Protein AF-0000000084775157 (afdb_homodimer)

Radius of gyration: 28.45 Å; Cα contacts (8 Å, |Δi|>4): 1295; chains: 2; bounding box: 135×86×60 Å

pLDDT: mean 88.97, std 15.11, range [25.25, 98.94]

InterPro domains:
  IPR001247 Exoribonuclease, phosphorolytic domain 1 [PF01138] (49-184)
  IPR015847 Exoribonuclease, phosphorolytic domain 2 [PF03725] (220-286)
  IPR020568 Ribosomal protein uS5 domain 2-type superfamily [SSF54211] (21-244)
  IPR027408 PNPase/RNase PH domain superfamily [G3DSA:3.30.230.70] (19-304)
  IPR033196 Exosome complex component Rrp43 [cd11369] (24-294)
  IPR036345 Exoribonuclease, PH domain 2 superfamily [SSF55666] (216-302)
  IPR050590 Exosome complex component Rrp42 subfamily [PTHR11097] (27-300)

Nearest PDB structures (foldseek):
  9g8n-assembly1_N  TM=9.385E-01  e=1.433E-29  Homo sapiens
  8r1o-assembly1_A  TM=8.890E-01  e=9.015E-26  Thermochaetoides thermophila DSM 1495
  4ba2-assembly1_A  TM=8.650E-01  e=9.015E-26  Saccharolobus solfataricus
  9g8o-assembly1_F  TM=8.887E-01  e=1.312E-21  Homo sapiens
  8xfx-assembly1_A  TM=8.717E-01  e=1.724E-20  Thermoplasma acidophilum DSM 1728

Organism: Brachypodium distachyon (NCBI:txid15368)

Sequence (614 aa):
MAAAETDTTASGGLAGEMEVEAYRRLFPLAFLERHLRESVRPDARRLAEARPTTVALGAVSSAHGSALIRLGDTAMLASIKLEVMSPPTETPDEGSVAVEFHMPPICSPLVRPGRPAEMAPVLSKALEDVLMSSGMINLKELCLISGKASWLAYLDVYCLNADGSLFDAALISAVAAFTHLEIPLVSVGDDGRVFTVGGNEGKTKYELVNREKRKLTLKDIPFALTCALHKDNVLADPTAEEESIIETFVTVALDSSDRLVSIQKPGGGVTSMATIKTCITLAKERRHKLQEILMDSVEAMEVDQTGMAAAETDTTASGGLAGEMEVEAYRRLFPLAFLERHLRESVRPDARRLAEARPTTVALGAVSSAHGSALIRLGDTAMLASIKLEVMSPPTETPDEGSVAVEFHMPPICSPLVRPGRPAEMAPVLSKALEDVLMSSGMINLKELCLISGKASWLAYLDVYCLNADGSLFDAALISAVAAFTHLEIPLVSVGDDGRVFTVGGNEGKTKYELVNREKRKLTLKDIPFALTCALHKDNVLADPTAEEESIIETFVTVALDSSDRLVSIQKPGGGVTSMATIKTCITLAKERRHKLQEILMDSVEAMEVDQTG

Foldseek 3Di:
DDPPVPPVVVVVVVVVVVVLVVCCVVPVQVNQVVQVVVQAGPVGDGQLDWADKAKAWPPDVVALFWIWMDRPPWIKIKGKHKDKDFDDPVFQQFEEEQFFEAEACQQDVVDDPPDGDPCRVVLRVVLCQLVVQQQFFDRNVQGQDGRGIGMYIYMYMYTNHAWFPNSQRRLLRSLLRLQNHWDAKWFADPVRDIGGDDPDDDDPPTDISDDDTDHTRTAQRKGKWKWFDDDPGTGIGHTNSVCVNGPWMKMFIGTPVLDTSDIDTPDGDDDDPVVVVVRSVSGVVVRVVSVVNSVVNVVVVVVVVVD/DPPPPPPVVVVVVVVVVVVLVVCCVVPVQVNQVVQVVVQAGPVGDGQLDWADKAKAWPPDVVALFWIWMDRDPWIKIKGKHKDKDFDDPVFQQFEEEQFFEAEACQQDVPDDPPDGDPCRVVLRVVLCQLVVQQQFFDRSVQGQDGRGIGMYIYMYMYTNHAWFPNSQRRLLRSLLRLQNHWDAKWFADPVRDIGGDDPDDDDPPTDISDDDTDHTRTAQRKGKWKWFDDDPGTGIGHTNSVCVNTPWMKMFIGTPVLDTSDIDTPDGDDDDPVVVVVRSVSGVVVRVVSVVNSVVNVVVVVVVVVD

Secondary structure (DSSP, 8-state):
----TTHHHHHHHHHHHHHHHHHHHH-HHHHHHHHHHTT--TTS--TTPPPPEEEEE---TTSSEEEEEEETTEEEEEEEEEEEEPPPTT-TT--EEEEEEE--GGG-TTS-TTS--THHHHHHHHHHHHHHHSS-B-GGGGEEETTTEEEEEEEEEEEEE--S-HHHHHHHHHHHHHHH-EEPPEEE-TTS-EEE--SS-----SEES-SS-EE--B-S--EEEEEEEETTEEEES--HHHHHH---EEEEEE-TT--EEEEEE-SSS---HHHHHHHHHHHHHHHHHHHHHHHHHHHHHHHHHH-/--GGGSHHHHHHHHHHHHHHHHHHHH-HHHHHHHHHHTT--TTS--TTPPPPEEEEE---TTSSEEEEEEETTEEEEEEEEEEEEPPPTT-TT--EEEEEEE--GGG-TTS-TTS--THHHHHHHHHHHHHHHSS-B-GGGGEEETTTEEEEEEEEEEEEE--S-HHHHHHHHHHHHHHH-EEPPEEE-TTS-EEE--SS-----SEES-SS-EE--B-S--EEEEEEEETTEEEES--HHHHHH--EEEEEEE-TT--EEEEEE-SSS---HHHHHHHHHHHHHHHHHHHHHHHHHHHHHHHHHH-

Solvent-accessible surface area (backbone atoms only — not comparable to full-atom values): 31552 Å² total; per-residue (Å²): 140,84,82,78,69,66,65,63,59,54,56,53,48,49,53,49,47,52,49,47,52,50,43,40,73,75,35,49,62,61,48,51,49,59,30,48,75,70,56,27,41,92,87,69,37,47,45,72,43,62,58,64,71,50,68,39,70,59,67,40,83,91,36,45,9,4,10,36,27,32,46,56,74,13,28,25,40,16,37,27,41,74,41,83,37,67,30,50,87,92,43,32,53,24,28,50,74,48,62,43,41,43,57,52,37,85,18,32,93,85,30,51,80,97,48,82,43,78,59,27,58,39,49,19,50,46,47,41,34,37,56,72,30,44,53,21,63,56,43,53,77,33,35,73,37,76,61,55,32,10,32,35,36,40,34,42,35,36,40,61,25,68,34,31,45,60,62,37,43,46,42,47,12,47,52,42,8,52,70,49,24,46,44,73,33,32,24,35,41,95,86,64,51,73,45,72,59,66,88,81,67,71,86,66,88,43,58,59,77,40,91,56,73,36,68,71,73,73,35,43,52,60,34,52,35,36,29,33,48,51,91,94,43,61,29,30,48,37,38,38,70,51,54,73,67,41,70,18,45,39,34,32,28,28,27,70,82,65,41,40,28,24,38,38,21,59,19,17,61,68,55,53,71,67,58,52,50,51,51,49,54,52,26,50,56,48,37,53,52,52,52,49,53,52,51,52,43,54,52,54,52,54,52,61,69,75,98,137,77,77,73,68,64,62,59,58,56,55,52,49,50,52,48,47,51,48,47,52,51,43,37,72,76,34,48,63,61,48,50,50,58,31,48,74,71,56,26,41,91,85,70,37,46,44,72,43,61,57,63,69,50,68,40,70,60,67,41,84,91,37,44,10,5,10,35,25,31,46,56,72,12,28,25,40,15,38,27,42,75,42,82,38,68,31,50,88,91,43,31,53,24,28,50,73,47,62,44,41,42,57,53,39,85,18,33,92,84,29,50,79,96,48,81,43,77,58,27,59,39,49,19,51,46,48,41,34,36,53,72,30,45,53,21,64,56,42,53,78,32,35,74,36,74,62,57,32,10,32,36,36,40,36,41,36,34,40,61,26,67,32,30,45,58,62,35,42,47,44,47,13,46,52,40,9,54,70,48,24,44,45,73,32,32,25,36,40,94,85,64,48,72,42,72,60,67,88,81,67,70,85,66,86,46,58,60,76,41,92,57,74,37,67,71,71,74,36,44,54,61,34,52,33,33,29,35,47,52,92,93,42,61,29,30,47,37,39,38,70,50,54,74,68,41,69,18,46,40,36,32,28,27,28,70,83,66,42,42,29,24,39,39,21,59,18,17,60,67,55,55,69,67,57,52,51,51,50,49,54,52,25,50,55,49,37,54,52,51,51,50,52,52,52,51,43,54,52,55,52,54,51,64,73,75,103

Structure (mmCIF, N/CA/C/O backbone):
data_AF-0000000084775157-model_v1
#
loop_
_entity.id
_entity.type
_entity.pdbx_description
1 polymer 'Ribosomal RNA-processing protein 43'
#
loop_
_atom_site.group_PDB
_atom_site.id
_atom_site.type_symbol
_atom_site.label_atom_id
_atom_site.label_alt_id
_atom_site.label_comp_id
_atom_site.label_asym_id
_atom_site.label_entity_id
_atom_site.label_seq_id
_atom_site.pdbx_PDB_ins_code
_atom_site.Cartn_x
_atom_site.Cartn_y
_atom_site.Cartn_z
_atom_site.occupancy
_atom_site.B_iso_or_equiv
_atom_site.auth_seq_id
_atom_site.auth_comp_id
_atom_site.auth_asym_id
_atom_site.auth_atom_id
_atom_site.pdbx_PDB_model_num
ATOM 1 N N . MET A 1 1 ? 69.875 5.582 -5.777 1 27.8 1 MET A N 1
ATOM 2 C CA . MET A 1 1 ? 69 4.516 -6.25 1 27.8 1 MET A CA 1
ATOM 3 C C . MET A 1 1 ? 67.688 4.465 -5.426 1 27.8 1 MET A C 1
ATOM 5 O O . MET A 1 1 ? 67.625 3.711 -4.453 1 27.8 1 MET A O 1
ATOM 9 N N . ALA A 1 2 ? 66.938 5.598 -5.113 1 28.53 2 ALA A N 1
ATOM 10 C CA . ALA A 1 2 ? 65.688 5.793 -4.367 1 28.53 2 ALA A CA 1
ATOM 11 C C . ALA A 1 2 ? 64.562 4.957 -4.957 1 28.53 2 ALA A C 1
ATOM 13 O O . ALA A 1 2 ? 64.625 4.609 -6.141 1 28.53 2 ALA A O 1
ATOM 14 N N . ALA A 1 3 ? 63.406 4.695 -4.137 1 28.36 3 ALA A N 1
ATOM 15 C CA . ALA A 1 3 ? 62.25 3.873 -3.844 1 28.36 3 ALA A CA 1
ATOM 16 C C . ALA A 1 3 ? 61.125 4.117 -4.863 1 28.36 3 ALA A C 1
ATOM 18 O O . ALA A 1 3 ? 60.531 5.184 -4.871 1 28.36 3 ALA A O 1
ATOM 19 N N . ALA A 1 4 ? 61.25 3.762 -6.105 1 35.53 4 ALA A N 1
ATOM 20 C CA . ALA A 1 4 ? 60.125 3.533 -7.035 1 35.53 4 ALA A CA 1
ATOM 21 C C . ALA A 1 4 ? 59.062 2.684 -6.391 1 35.53 4 ALA A C 1
ATOM 23 O O . ALA A 1 4 ? 58.25 2.041 -7.086 1 35.53 4 ALA A O 1
ATOM 24 N N . GLU A 1 5 ? 59.094 2.42 -5.031 1 36.97 5 GLU A N 1
ATOM 25 C CA . GLU A 1 5 ? 58.125 1.524 -4.395 1 36.97 5 GLU A CA 1
ATOM 26 C C . GLU A 1 5 ? 56.719 2.1 -4.453 1 36.97 5 GLU A C 1
ATOM 28 O O . GLU A 1 5 ? 55.75 1.48 -3.969 1 36.97 5 GLU A O 1
ATOM 33 N N . THR A 1 6 ? 56.531 3.35 -4.863 1 43.88 6 THR A N 1
ATOM 34 C CA . THR A 1 6 ? 55.25 3.902 -4.477 1 43.88 6 THR A CA 1
ATOM 35 C C . THR A 1 6 ? 54.156 3.459 -5.449 1 43.88 6 THR A C 1
ATOM 37 O O . THR A 1 6 ? 52.969 3.527 -5.129 1 43.88 6 THR A O 1
ATOM 40 N N . ASP A 1 7 ? 54.469 3.236 -6.734 1 41.78 7 ASP A N 1
ATOM 41 C CA . ASP A 1 7 ? 53.375 3.221 -7.703 1 41.78 7 ASP A CA 1
ATOM 42 C C . ASP A 1 7 ? 52.688 1.853 -7.746 1 41.78 7 ASP A C 1
ATOM 44 O O . ASP A 1 7 ? 51.688 1.666 -8.453 1 41.78 7 ASP A O 1
ATOM 48 N N . THR A 1 8 ? 53.344 0.793 -7.254 1 46.44 8 THR A N 1
ATOM 49 C CA . THR A 1 8 ? 52.781 -0.541 -7.363 1 46.44 8 THR A CA 1
ATOM 50 C C . THR A 1 8 ? 51.562 -0.681 -6.445 1 46.44 8 THR A C 1
ATOM 52 O O . THR A 1 8 ? 50.656 -1.49 -6.711 1 46.44 8 THR A O 1
ATOM 55 N N . THR A 1 9 ? 51.5 0.149 -5.324 1 47.1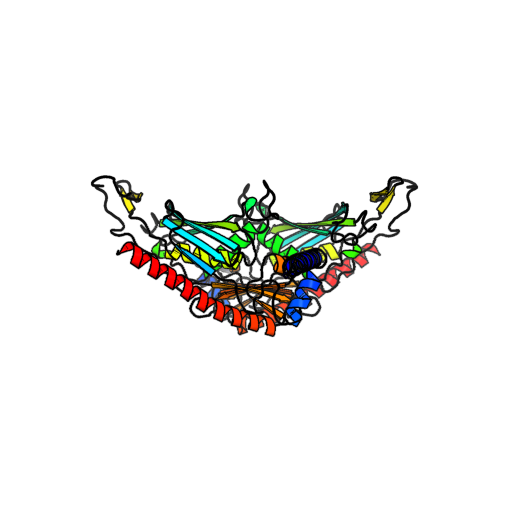2 9 THR A N 1
ATOM 56 C CA . THR A 1 9 ? 50.375 -0.018 -4.398 1 47.12 9 THR A CA 1
ATOM 57 C C . THR A 1 9 ? 49.094 0.519 -5.008 1 47.12 9 THR A C 1
ATOM 59 O O . THR A 1 9 ? 48 0.002 -4.73 1 47.12 9 THR A O 1
ATOM 62 N N . ALA A 1 10 ? 49.188 1.513 -5.91 1 50.5 10 ALA A N 1
ATOM 63 C CA . ALA A 1 10 ? 48 2.119 -6.48 1 50.5 10 ALA A CA 1
ATOM 64 C C . ALA A 1 10 ? 47.375 1.213 -7.543 1 50.5 10 ALA A C 1
ATOM 66 O O . ALA A 1 10 ? 46.156 1.091 -7.625 1 50.5 10 ALA A O 1
ATOM 67 N N . SER A 1 11 ? 48.188 0.587 -8.352 1 52.84 11 SER A N 1
ATOM 68 C CA . SER A 1 11 ? 47.688 -0.294 -9.398 1 52.84 11 SER A CA 1
ATOM 69 C C . SER A 1 11 ? 47.031 -1.547 -8.812 1 52.84 11 SER A C 1
ATOM 71 O O . SER A 1 11 ? 46.031 -2.02 -9.305 1 52.84 11 SER A O 1
ATOM 73 N N . GLY A 1 12 ? 47.594 -2.094 -7.77 1 53.03 12 GLY A N 1
ATOM 74 C CA . GLY A 1 12 ? 47.031 -3.223 -7.059 1 53.03 12 GLY A CA 1
ATOM 75 C C . GLY A 1 12 ? 45.719 -2.889 -6.379 1 53.03 12 GLY A C 1
ATOM 76 O O . GLY A 1 12 ? 44.781 -3.715 -6.348 1 53.03 12 GLY A O 1
ATOM 77 N N . GLY A 1 13 ? 45.594 -1.674 -5.836 1 56.34 13 GLY A N 1
ATOM 78 C CA . GLY A 1 13 ? 44.375 -1.171 -5.199 1 56.34 13 GLY A CA 1
ATOM 79 C C . GLY A 1 13 ? 43.219 -0.981 -6.164 1 56.34 13 GLY A C 1
ATOM 80 O O . GLY A 1 13 ? 42.094 -1.394 -5.883 1 56.34 13 GLY A O 1
ATOM 81 N N . LEU A 1 14 ? 43.562 -0.379 -7.242 1 58.06 14 LEU A N 1
ATOM 82 C CA . LEU A 1 14 ? 42.562 -0.156 -8.266 1 58.06 14 LEU A CA 1
ATOM 83 C C . LEU A 1 14 ? 42.094 -1.479 -8.867 1 58.06 14 LEU A C 1
ATOM 85 O O . LEU A 1 14 ? 40.906 -1.662 -9.133 1 58.06 14 LEU A O 1
ATOM 89 N N . ALA A 1 15 ? 43.031 -2.377 -9.227 1 58.84 15 ALA A N 1
ATOM 90 C CA . ALA A 1 15 ? 42.688 -3.691 -9.766 1 58.84 15 ALA A CA 1
ATOM 91 C C . ALA A 1 15 ? 41.812 -4.484 -8.781 1 58.84 15 ALA A C 1
ATOM 93 O O . ALA A 1 15 ? 40.875 -5.152 -9.172 1 58.84 15 ALA A O 1
ATOM 94 N N . GLY A 1 16 ? 42.219 -4.316 -7.551 1 69.12 16 GLY A N 1
ATOM 95 C CA . GLY A 1 16 ? 41.438 -4.918 -6.492 1 69.12 16 GLY A CA 1
ATOM 96 C C . GLY A 1 16 ? 40.031 -4.332 -6.391 1 69.12 16 GLY A C 1
ATOM 97 O O . GLY A 1 16 ? 39.062 -5.066 -6.266 1 69.12 16 GLY A O 1
ATOM 98 N N . GLU A 1 17 ? 40.031 -3.023 -6.516 1 71.62 17 GLU A N 1
ATOM 99 C CA . GLU A 1 17 ? 38.75 -2.33 -6.477 1 71.62 17 GLU A CA 1
ATOM 100 C C . GLU A 1 17 ? 37.875 -2.705 -7.676 1 71.62 17 GLU A C 1
ATOM 102 O O . GLU A 1 17 ? 36.656 -2.857 -7.547 1 71.62 17 GLU A O 1
ATOM 107 N N . MET A 1 18 ? 38.5 -2.764 -8.836 1 72.62 18 MET A N 1
ATOM 108 C CA . MET A 1 18 ? 37.781 -3.141 -10.047 1 72.62 18 MET A CA 1
ATOM 109 C C . MET A 1 18 ? 37.25 -4.562 -9.945 1 72.62 18 MET A C 1
ATOM 111 O O . MET A 1 18 ? 36.125 -4.844 -10.406 1 72.62 18 MET A O 1
ATOM 115 N N . GLU A 1 19 ? 38.031 -5.367 -9.352 1 82.38 19 GLU A N 1
ATOM 116 C CA . GLU A 1 19 ? 37.594 -6.746 -9.156 1 82.38 19 GLU A CA 1
ATOM 117 C C . GLU A 1 19 ? 36.438 -6.824 -8.188 1 82.38 19 GLU A C 1
ATOM 119 O O . GLU A 1 19 ? 35.5 -7.582 -8.406 1 82.38 19 GLU A O 1
ATOM 124 N N . VAL A 1 20 ? 36.5 -5.98 -7.242 1 84.38 20 VAL A N 1
ATOM 125 C CA . VAL A 1 20 ? 35.438 -5.969 -6.258 1 84.38 20 VAL A CA 1
ATOM 126 C C . VAL A 1 20 ? 34.156 -5.445 -6.902 1 84.38 20 VAL A C 1
ATOM 128 O O . VAL A 1 20 ? 33.062 -6.008 -6.699 1 84.38 20 VAL A O 1
ATOM 131 N N . GLU A 1 21 ? 34.219 -4.422 -7.637 1 86.5 21 GLU A N 1
ATOM 132 C CA . GLU A 1 21 ? 33.062 -3.84 -8.32 1 86.5 21 GLU A CA 1
ATOM 133 C C . GLU A 1 21 ? 32.469 -4.824 -9.312 1 86.5 21 GLU A C 1
ATOM 135 O O . GLU A 1 21 ? 31.234 -4.902 -9.453 1 86.5 21 GLU A O 1
ATOM 140 N N . ALA A 1 22 ? 33.312 -5.477 -10.016 1 86.69 22 ALA A N 1
ATOM 141 C CA . ALA A 1 22 ? 32.844 -6.496 -10.945 1 86.69 22 ALA A CA 1
ATOM 142 C C . ALA A 1 22 ? 32.094 -7.613 -10.211 1 86.69 22 ALA A C 1
ATOM 144 O O . ALA A 1 22 ? 31.047 -8.078 -10.672 1 86.69 22 ALA A O 1
ATOM 145 N N . TYR A 1 23 ? 32.688 -7.969 -9.125 1 88.88 23 TYR A N 1
ATOM 146 C CA . TYR A 1 23 ? 32.031 -9.008 -8.312 1 88.88 23 TYR A CA 1
ATOM 147 C C . TYR A 1 23 ? 30.688 -8.547 -7.805 1 88.88 23 TYR A C 1
ATOM 149 O O . TYR A 1 23 ? 29.703 -9.297 -7.863 1 88.88 23 TYR A O 1
ATOM 157 N N . ARG A 1 24 ? 30.656 -7.359 -7.348 1 90.25 24 ARG A N 1
ATOM 158 C CA . ARG A 1 24 ? 29.422 -6.762 -6.859 1 90.25 24 ARG A CA 1
ATOM 159 C C . ARG A 1 24 ? 28.344 -6.754 -7.945 1 90.25 24 ARG A C 1
ATOM 161 O O . ARG A 1 24 ? 27.188 -7.113 -7.691 1 90.25 24 ARG A O 1
ATOM 168 N N . ARG A 1 25 ? 28.672 -6.441 -9.141 1 88.06 25 ARG A N 1
ATOM 169 C CA . ARG A 1 25 ? 27.734 -6.324 -10.258 1 88.06 25 ARG A CA 1
ATOM 170 C C . ARG A 1 25 ? 27.281 -7.695 -10.742 1 88.06 25 ARG A C 1
ATOM 172 O O . ARG A 1 25 ? 26.125 -7.887 -11.086 1 88.06 25 ARG A O 1
ATOM 179 N N . LEU A 1 26 ? 28.203 -8.672 -10.695 1 88.44 26 LEU A N 1
ATOM 180 C CA . LEU A 1 26 ? 27.922 -9.992 -11.25 1 88.44 26 LEU A CA 1
ATOM 181 C C . LEU A 1 26 ? 27.219 -10.875 -10.227 1 88.44 26 LEU A C 1
ATOM 183 O O . LEU A 1 26 ? 26.406 -11.734 -10.586 1 88.44 26 LEU A O 1
ATOM 187 N N . PHE A 1 27 ? 27.578 -10.617 -8.922 1 91.81 27 PHE A N 1
ATOM 188 C CA . PHE A 1 27 ? 27.031 -11.453 -7.863 1 91.81 27 PHE A CA 1
ATOM 189 C C . PHE A 1 27 ? 26.5 -10.594 -6.719 1 91.81 27 PHE A C 1
ATOM 191 O O . PHE A 1 27 ? 26.984 -10.695 -5.59 1 91.81 27 PHE A O 1
ATOM 198 N N . PRO A 1 28 ? 25.5 -9.828 -6.984 1 92.25 28 PRO A N 1
ATOM 199 C CA . PRO A 1 28 ? 25.016 -8.859 -6 1 92.25 28 PRO A CA 1
ATOM 200 C C . PRO A 1 28 ? 24.562 -9.516 -4.695 1 92.25 28 PRO A C 1
ATOM 202 O O . PRO A 1 28 ? 24.859 -9 -3.609 1 92.25 28 PRO A O 1
ATOM 205 N N . LEU A 1 29 ? 23.906 -10.641 -4.754 1 93.88 29 LEU A N 1
ATOM 206 C CA . LEU A 1 29 ? 23.438 -11.336 -3.557 1 93.88 29 LEU A CA 1
ATOM 207 C C . LEU A 1 29 ? 24.609 -11.852 -2.732 1 93.88 29 LEU A C 1
ATOM 209 O O . LEU A 1 29 ? 24.641 -11.664 -1.515 1 93.88 29 LEU A O 1
ATOM 213 N N . ALA A 1 30 ? 25.531 -12.516 -3.41 1 93.62 30 ALA A N 1
ATOM 214 C CA . ALA A 1 30 ? 26.703 -13.039 -2.715 1 93.62 30 ALA A CA 1
ATOM 215 C C . ALA A 1 30 ? 27.516 -11.914 -2.08 1 93.62 30 ALA A C 1
ATOM 217 O O . ALA A 1 30 ? 28.047 -12.07 -0.977 1 93.62 30 ALA A O 1
ATOM 218 N N . PHE A 1 31 ? 27.672 -10.859 -2.84 1 94.38 31 PHE A N 1
ATOM 219 C CA . PHE A 1 31 ? 28.391 -9.688 -2.342 1 94.38 31 PHE A CA 1
ATOM 220 C C . PHE A 1 31 ? 27.734 -9.156 -1.073 1 94.38 31 PHE A C 1
ATOM 222 O O . PHE A 1 31 ? 28.422 -8.906 -0.077 1 94.38 31 PHE A O 1
ATOM 229 N N . LEU A 1 32 ? 26.391 -8.953 -1.051 1 95.81 32 LEU A N 1
ATOM 230 C CA . LEU A 1 32 ? 25.641 -8.492 0.105 1 95.81 32 LEU A CA 1
ATOM 231 C C . LEU A 1 32 ? 25.797 -9.445 1.283 1 95.81 32 LEU A C 1
ATOM 233 O O . LEU A 1 32 ? 26.109 -9.008 2.398 1 95.81 32 LEU A O 1
ATOM 237 N N . GLU A 1 33 ? 25.703 -10.75 1.073 1 96.12 33 GLU A N 1
ATOM 238 C CA . GLU A 1 33 ? 25.734 -11.742 2.141 1 96.12 33 GLU A CA 1
ATOM 239 C C . GLU A 1 33 ? 27.109 -11.812 2.789 1 96.12 33 GLU A C 1
ATOM 241 O O . GLU A 1 33 ? 27.234 -12.062 3.99 1 96.12 33 GLU A O 1
ATOM 246 N N . ARG A 1 34 ? 28.125 -11.641 1.963 1 94.94 34 ARG A N 1
ATOM 247 C CA . ARG A 1 34 ? 29.484 -11.609 2.5 1 94.94 34 ARG A CA 1
ATOM 248 C C . ARG A 1 34 ? 29.641 -10.492 3.531 1 94.94 34 ARG A C 1
ATOM 250 O O . ARG A 1 34 ? 30.234 -10.703 4.59 1 94.94 34 ARG A O 1
ATOM 257 N N . HIS A 1 35 ? 29.141 -9.328 3.217 1 95.38 35 HIS A N 1
ATOM 258 C CA . HIS A 1 35 ? 29.203 -8.195 4.137 1 95.38 35 HIS A CA 1
ATOM 259 C C . HIS A 1 35 ? 28.359 -8.461 5.383 1 95.38 35 HIS A C 1
ATOM 261 O O . HIS A 1 35 ? 28.812 -8.211 6.504 1 95.38 35 HIS A O 1
ATOM 267 N N . LEU A 1 36 ? 27.188 -9.008 5.219 1 95.56 36 LEU A N 1
ATOM 268 C CA . LEU A 1 36 ? 26.25 -9.234 6.324 1 95.56 36 LEU A CA 1
ATOM 269 C C . LEU A 1 36 ? 26.828 -10.242 7.312 1 95.56 36 LEU A C 1
ATOM 271 O O . LEU A 1 36 ? 26.547 -10.172 8.516 1 95.56 36 LEU A O 1
ATOM 275 N N . ARG A 1 37 ? 27.625 -11.164 6.828 1 94.94 37 ARG A N 1
ATOM 276 C CA . ARG A 1 37 ? 28.281 -12.133 7.707 1 94.94 37 ARG A CA 1
ATOM 277 C C . ARG A 1 37 ? 29.172 -11.43 8.727 1 94.94 37 ARG A C 1
ATOM 279 O O . ARG A 1 37 ? 29.359 -11.922 9.836 1 94.94 37 ARG A O 1
ATOM 286 N N . GLU A 1 38 ? 29.672 -10.312 8.305 1 94.69 38 GLU A N 1
ATOM 287 C CA . GLU A 1 38 ? 30.516 -9.523 9.188 1 94.69 38 GLU A CA 1
ATOM 288 C C . GLU A 1 38 ? 29.734 -8.422 9.883 1 94.69 38 GLU A C 1
ATOM 290 O O . GLU A 1 38 ? 30.312 -7.512 10.477 1 94.69 38 GLU A O 1
ATOM 295 N N . SER A 1 39 ? 28.391 -8.43 9.742 1 94.94 39 SER A N 1
ATOM 296 C CA . SER A 1 39 ? 27.484 -7.48 10.375 1 94.94 39 SER A CA 1
ATOM 297 C C . SER A 1 39 ? 27.75 -6.059 9.883 1 94.94 39 SER A C 1
ATOM 299 O O . SER A 1 39 ? 27.688 -5.109 10.672 1 94.94 39 SER A O 1
ATOM 301 N N . VAL A 1 40 ? 28.234 -5.969 8.688 1 96.19 40 VAL A N 1
ATOM 302 C CA . VAL A 1 40 ? 28.406 -4.684 8.016 1 96.19 40 VAL A CA 1
ATOM 303 C C . VAL A 1 40 ? 27.719 -4.715 6.656 1 96.19 40 VAL A C 1
ATOM 305 O O . VAL A 1 40 ? 27.531 -5.781 6.07 1 96.19 40 VAL A O 1
ATOM 308 N N . ARG A 1 41 ? 27.25 -3.598 6.25 1 97 41 ARG A N 1
ATOM 309 C CA . ARG A 1 41 ? 26.594 -3.48 4.957 1 97 41 ARG A CA 1
ATOM 310 C C . ARG A 1 41 ? 27.547 -2.998 3.883 1 97 41 ARG A C 1
ATOM 312 O O . ARG A 1 41 ? 28.641 -2.498 4.191 1 97 41 ARG A O 1
ATOM 319 N N . PRO A 1 42 ? 27.328 -3.127 2.625 1 94.44 42 PRO A N 1
ATOM 320 C CA . PRO A 1 42 ? 28.219 -2.717 1.547 1 94.44 42 PRO A CA 1
ATOM 321 C C . PRO A 1 42 ? 28.609 -1.242 1.631 1 94.44 42 PRO A C 1
ATOM 323 O O . PRO A 1 42 ? 29.703 -0.861 1.195 1 94.44 42 PRO A O 1
ATOM 326 N N . ASP A 1 43 ? 27.75 -0.403 2.184 1 95.06 43 ASP A N 1
ATOM 327 C CA . ASP A 1 43 ? 28.062 1.017 2.312 1 95.06 43 ASP A CA 1
ATOM 328 C C . ASP A 1 43 ? 28.672 1.323 3.678 1 95.06 43 ASP A C 1
ATOM 330 O O . ASP A 1 43 ? 28.656 2.473 4.121 1 95.06 43 ASP A O 1
ATOM 334 N N . ALA A 1 44 ? 29.047 0.343 4.43 1 95.5 44 ALA A N 1
ATOM 335 C CA . ALA A 1 44 ? 29.844 0.397 5.656 1 95.5 44 ALA A CA 1
ATOM 336 C C . ALA A 1 44 ? 28.969 0.687 6.867 1 95.5 44 ALA A C 1
ATOM 338 O O . ALA A 1 44 ? 29.453 0.75 7.996 1 95.5 44 ALA A O 1
ATOM 339 N N . ARG A 1 45 ? 27.641 0.751 6.691 1 97.75 45 ARG A N 1
ATOM 340 C CA . ARG A 1 45 ? 26.75 0.912 7.832 1 97.75 45 ARG A CA 1
ATOM 341 C C . ARG A 1 45 ? 26.594 -0.397 8.602 1 97.75 45 ARG A C 1
ATOM 343 O O . ARG A 1 45 ? 26.766 -1.479 8.031 1 97.75 45 ARG A O 1
ATOM 350 N N . ARG A 1 46 ? 26.359 -0.189 9.938 1 97.94 46 ARG A N 1
ATOM 351 C CA . ARG A 1 46 ? 25.859 -1.336 10.688 1 97.94 46 ARG A CA 1
ATOM 352 C C . ARG A 1 46 ? 24.453 -1.711 10.25 1 97.94 46 ARG A C 1
ATOM 354 O O . ARG A 1 46 ? 23.797 -0.947 9.547 1 97.94 46 ARG A O 1
ATOM 361 N N . LEU A 1 47 ? 23.953 -2.857 10.688 1 98.12 47 LEU A N 1
ATOM 362 C CA . LEU A 1 47 ? 22.688 -3.395 10.203 1 98.12 47 LEU A CA 1
ATOM 363 C C . LEU A 1 47 ? 21.531 -2.465 10.562 1 98.12 47 LEU A C 1
ATOM 365 O O . LEU A 1 47 ? 20.656 -2.193 9.727 1 98.12 47 LEU A O 1
ATOM 369 N N . ALA A 1 48 ? 21.531 -1.854 11.75 1 98 48 ALA A N 1
ATOM 370 C CA . ALA A 1 48 ? 20.406 -1.066 12.242 1 98 48 ALA A CA 1
ATOM 371 C C . ALA A 1 48 ? 20.625 0.424 12.008 1 98 48 ALA A C 1
ATOM 373 O O . ALA A 1 48 ? 19.828 1.256 12.438 1 98 48 ALA A O 1
ATOM 374 N N . GLU A 1 49 ? 21.719 0.805 11.328 1 98.06 49 GLU A N 1
ATOM 375 C CA . GLU A 1 49 ? 22.094 2.205 11.148 1 98.06 49 GLU A CA 1
ATOM 376 C C . GLU A 1 49 ? 21.406 2.809 9.93 1 98.06 49 GLU A C 1
ATOM 378 O O . GLU A 1 49 ? 21.469 2.24 8.836 1 98.06 49 GLU A O 1
ATOM 383 N N . ALA A 1 50 ? 20.688 3.879 10.156 1 98.56 50 ALA A N 1
ATOM 384 C CA . ALA A 1 50 ? 20.078 4.613 9.047 1 98.56 50 ALA A CA 1
ATOM 385 C C . ALA A 1 50 ? 21.094 5.527 8.375 1 98.56 50 ALA A C 1
ATOM 387 O O . ALA A 1 50 ? 22.094 5.922 8.992 1 98.56 50 ALA A O 1
ATOM 388 N N . ARG A 1 51 ? 20.906 5.863 7.133 1 98.56 51 ARG A N 1
ATOM 389 C CA . ARG A 1 51 ? 21.766 6.793 6.414 1 98.56 51 ARG A CA 1
ATOM 390 C C . ARG A 1 51 ? 21.656 8.203 6.992 1 98.56 51 ARG A C 1
ATOM 392 O O . ARG A 1 51 ? 20.656 8.539 7.633 1 98.56 51 ARG A O 1
ATOM 399 N N . PRO A 1 52 ? 22.688 9.039 6.754 1 98.06 52 PRO A N 1
ATOM 400 C CA . PRO A 1 52 ? 22.594 10.43 7.191 1 98.06 52 PRO A CA 1
ATOM 401 C C . PRO A 1 52 ? 21.406 11.156 6.578 1 98.06 52 PRO A C 1
ATOM 403 O O . PRO A 1 52 ? 21.094 10.961 5.398 1 98.06 52 PRO A O 1
ATOM 406 N N . THR A 1 53 ? 20.734 11.938 7.406 1 98.56 53 THR A N 1
ATOM 407 C CA . THR A 1 53 ? 19.531 12.648 6.977 1 98.56 53 THR A CA 1
ATOM 408 C C . THR A 1 53 ? 19.688 14.148 7.168 1 98.56 53 THR A C 1
ATOM 410 O O . THR A 1 53 ? 20.156 14.602 8.219 1 98.56 53 THR A O 1
ATOM 413 N N . THR A 1 54 ? 19.422 14.938 6.148 1 98.31 54 THR A N 1
ATOM 414 C CA . THR A 1 54 ? 19.438 16.391 6.25 1 98.31 54 THR A CA 1
ATOM 415 C C . THR A 1 54 ? 18.094 16.984 5.844 1 98.31 54 THR A C 1
ATOM 417 O O . THR A 1 54 ? 17.422 16.453 4.969 1 98.31 54 THR A O 1
ATOM 420 N N . VAL A 1 55 ? 17.75 18.031 6.473 1 98.38 55 VAL A N 1
ATOM 421 C CA . VAL A 1 55 ? 16.5 18.75 6.227 1 98.38 55 VAL A CA 1
ATOM 422 C C . VAL A 1 55 ? 16.797 20.234 5.969 1 98.38 55 VAL A C 1
ATOM 424 O O . VAL A 1 55 ? 17.5 20.875 6.754 1 98.38 55 VAL A O 1
ATOM 427 N N . ALA A 1 56 ? 16.406 20.734 4.844 1 97.94 56 ALA A N 1
ATOM 428 C CA . ALA A 1 56 ? 16.453 22.156 4.535 1 97.94 56 ALA A CA 1
ATOM 429 C C . ALA A 1 56 ? 15.055 22.734 4.348 1 97.94 56 ALA A C 1
ATOM 431 O O . ALA A 1 56 ? 14.344 22.359 3.41 1 97.94 56 ALA A O 1
ATOM 432 N N . LEU A 1 57 ? 14.656 23.641 5.203 1 97.81 57 LEU A N 1
ATOM 433 C CA . LEU A 1 57 ? 13.344 24.266 5.125 1 97.81 57 LEU A CA 1
ATOM 434 C C . LEU A 1 57 ? 13.352 25.438 4.148 1 97.81 57 LEU A C 1
ATOM 436 O O . LEU A 1 57 ? 14.383 26.094 3.975 1 97.81 57 LEU A O 1
ATOM 440 N N . GLY A 1 58 ? 12.211 25.672 3.473 1 96.75 58 GLY A N 1
ATOM 441 C CA . GLY A 1 58 ? 12.07 26.828 2.6 1 96.75 58 GLY A CA 1
ATOM 442 C C . GLY A 1 58 ? 12.836 26.703 1.299 1 96.75 58 GLY A C 1
ATOM 443 O O . GLY A 1 58 ? 13.438 27.656 0.821 1 96.75 58 GLY A O 1
ATOM 444 N N . ALA A 1 59 ? 12.867 25.5 0.729 1 95.12 59 ALA A N 1
ATOM 445 C CA . ALA A 1 59 ? 13.672 25.188 -0.454 1 95.12 59 ALA A CA 1
ATOM 446 C C . ALA A 1 59 ? 13.055 25.797 -1.709 1 95.12 59 ALA A C 1
ATOM 448 O O . ALA A 1 59 ? 13.734 25.984 -2.719 1 95.12 59 ALA A O 1
ATOM 449 N N . VAL A 1 60 ? 11.781 26.078 -1.677 1 95.25 60 VAL A N 1
ATOM 450 C CA . VAL A 1 60 ? 11.062 26.641 -2.822 1 95.25 60 VAL A CA 1
ATOM 451 C C . VAL A 1 60 ? 10.469 27.984 -2.457 1 95.25 60 VAL A C 1
ATOM 453 O O . VAL A 1 60 ? 9.5 28.062 -1.698 1 95.25 60 VAL A O 1
ATOM 456 N N . SER A 1 61 ? 10.875 29.031 -3.088 1 92.69 61 SER A N 1
ATOM 457 C CA . SER A 1 61 ? 10.492 30.391 -2.717 1 92.69 61 SER A CA 1
ATOM 458 C C . SER A 1 61 ? 9.047 30.688 -3.109 1 92.69 61 SER A C 1
ATOM 460 O O . SER A 1 61 ? 8.375 31.5 -2.473 1 92.69 61 SER A O 1
ATOM 462 N N . SER A 1 62 ? 8.602 30.047 -4.133 1 93.62 62 SER A N 1
ATOM 463 C CA . SER A 1 62 ? 7.262 30.328 -4.648 1 93.62 62 SER A CA 1
ATOM 464 C C . SER A 1 62 ? 6.203 29.547 -3.883 1 93.62 62 SER A C 1
ATOM 466 O O . SER A 1 62 ? 5.004 29.734 -4.105 1 93.62 62 SER A O 1
ATOM 468 N N . ALA A 1 63 ? 6.594 28.688 -2.969 1 95.75 63 ALA A N 1
ATOM 469 C CA . ALA A 1 63 ? 5.664 27.875 -2.197 1 95.75 63 ALA A CA 1
ATOM 470 C C . ALA A 1 63 ? 5.336 28.516 -0.858 1 95.75 63 ALA A C 1
ATOM 472 O O . ALA A 1 63 ? 6.102 29.359 -0.362 1 95.75 63 ALA A O 1
ATOM 473 N N . HIS A 1 64 ? 4.188 28.234 -0.262 1 95.81 64 HIS A N 1
ATOM 474 C CA . HIS A 1 64 ? 3.826 28.703 1.071 1 95.81 64 HIS A CA 1
ATOM 475 C C . HIS A 1 64 ? 4.543 27.906 2.15 1 95.81 64 HIS A C 1
ATOM 477 O O . HIS A 1 64 ? 4.641 28.344 3.297 1 95.81 64 HIS A O 1
ATOM 483 N N . GLY A 1 65 ? 4.949 26.672 1.853 1 97.5 65 GLY A N 1
ATOM 484 C CA . GLY A 1 65 ? 5.781 25.766 2.629 1 97.5 65 GLY A CA 1
ATOM 485 C C . GLY A 1 65 ? 6.578 24.812 1.769 1 97.5 65 GLY A C 1
ATOM 486 O O . GLY A 1 65 ? 6.086 24.328 0.746 1 97.5 65 GLY A O 1
ATOM 487 N N . SER A 1 66 ? 7.805 24.609 2.145 1 98.5 66 SER A N 1
ATOM 488 C CA . SER A 1 66 ? 8.609 23.672 1.353 1 98.5 66 SER A CA 1
ATOM 489 C C . SER A 1 66 ? 9.805 23.172 2.148 1 98.5 66 SER A C 1
ATOM 491 O O . SER A 1 66 ? 10.18 23.766 3.162 1 98.5 66 SER A O 1
ATOM 493 N N . ALA A 1 67 ? 10.328 22.078 1.674 1 98.81 67 ALA A N 1
ATOM 494 C CA . ALA A 1 67 ? 11.508 21.484 2.301 1 98.81 67 ALA A CA 1
ATOM 495 C C . ALA A 1 67 ? 12.227 20.547 1.337 1 98.81 67 ALA A C 1
ATOM 497 O O . ALA A 1 67 ? 11.594 19.922 0.488 1 98.81 67 ALA A O 1
ATOM 498 N N . LEU A 1 68 ? 13.508 20.547 1.426 1 98.75 68 LEU A N 1
ATOM 499 C CA . LEU A 1 68 ? 14.375 19.594 0.736 1 98.75 68 LEU A CA 1
ATOM 500 C C . LEU A 1 68 ? 15.008 18.625 1.723 1 98.75 68 LEU A C 1
ATOM 502 O O . LEU A 1 68 ? 15.594 19.031 2.725 1 98.75 68 LEU A O 1
ATOM 506 N N . ILE A 1 69 ? 14.828 17.297 1.479 1 98.69 69 ILE A N 1
ATOM 507 C CA . ILE A 1 69 ? 15.344 16.25 2.357 1 98.69 69 ILE A CA 1
ATOM 508 C C . ILE A 1 69 ? 16.344 15.383 1.594 1 98.69 69 ILE A C 1
ATOM 510 O O . ILE A 1 69 ? 16.141 15.086 0.414 1 98.69 69 ILE A O 1
ATOM 514 N N . ARG A 1 70 ? 17.344 15.047 2.277 1 98.62 70 ARG A N 1
ATOM 515 C CA . ARG A 1 70 ? 18.25 14.008 1.795 1 98.62 70 ARG A CA 1
ATOM 516 C C . ARG A 1 70 ? 18.391 12.883 2.814 1 98.62 70 ARG A C 1
ATOM 518 O O . ARG A 1 70 ? 18.625 13.133 3.998 1 98.62 70 ARG A O 1
ATOM 525 N N . LEU A 1 71 ? 18.125 11.703 2.438 1 98.38 71 LEU A N 1
ATOM 526 C CA . LEU A 1 71 ? 18.375 10.453 3.145 1 98.38 71 LEU A CA 1
ATOM 527 C C . LEU A 1 71 ? 19.391 9.602 2.408 1 98.38 71 LEU A C 1
ATOM 529 O O . LEU A 1 71 ? 19.031 8.734 1.613 1 98.38 71 LEU A O 1
ATOM 533 N N . GLY A 1 72 ? 20.734 9.758 2.844 1 98.12 72 GLY A N 1
ATOM 534 C CA . GLY A 1 72 ? 21.766 9.266 1.938 1 98.12 72 GLY A CA 1
ATOM 535 C C . GLY A 1 72 ? 21.672 9.875 0.55 1 98.12 72 GLY A C 1
ATOM 536 O O . GLY A 1 72 ? 21.641 11.094 0.402 1 98.12 72 GLY A O 1
ATOM 537 N N . ASP A 1 73 ? 21.562 9.078 -0.459 1 97.75 73 ASP A N 1
ATOM 538 C CA . ASP A 1 73 ? 21.484 9.578 -1.828 1 97.75 73 ASP A CA 1
ATOM 539 C C . ASP A 1 73 ? 20.016 9.734 -2.266 1 97.75 73 ASP A C 1
ATOM 541 O O . ASP A 1 73 ? 19.75 10.242 -3.354 1 97.75 73 ASP A O 1
ATOM 545 N N . THR A 1 74 ? 19.078 9.328 -1.412 1 98.69 74 THR A N 1
ATOM 546 C CA . THR A 1 74 ? 17.672 9.609 -1.7 1 98.69 74 THR A CA 1
ATOM 547 C C . THR A 1 74 ? 17.344 11.07 -1.423 1 98.69 74 THR A C 1
ATOM 549 O O . THR A 1 74 ? 17.688 11.602 -0.365 1 98.69 74 THR A O 1
ATOM 552 N N . ALA A 1 75 ? 16.75 11.734 -2.396 1 98.75 75 ALA A N 1
ATOM 553 C CA . ALA A 1 75 ? 16.438 13.156 -2.258 1 98.75 75 ALA A CA 1
ATOM 554 C C . ALA A 1 75 ? 14.984 13.43 -2.619 1 98.75 75 ALA A C 1
ATOM 556 O O . ALA A 1 75 ? 14.477 12.914 -3.615 1 98.75 75 ALA A O 1
ATOM 557 N N . MET A 1 76 ? 14.328 14.211 -1.747 1 98.75 76 MET A N 1
ATOM 558 C CA . MET A 1 76 ? 12.922 14.578 -1.918 1 98.75 76 MET A CA 1
ATOM 559 C C . MET A 1 76 ? 12.734 16.078 -1.768 1 98.75 76 MET A C 1
ATOM 561 O O . MET A 1 76 ? 13.352 16.703 -0.902 1 98.75 76 MET A O 1
ATOM 565 N N . LEU A 1 77 ? 11.953 16.672 -2.674 1 98.81 77 LEU A N 1
ATOM 566 C CA . LEU A 1 77 ? 11.5 18.062 -2.553 1 98.81 77 LEU A CA 1
ATOM 567 C C . LEU A 1 77 ? 10 18.109 -2.322 1 98.81 77 LEU A C 1
ATOM 569 O O . LEU A 1 77 ? 9.219 17.625 -3.141 1 98.81 77 LEU A O 1
ATOM 573 N N . ALA A 1 78 ? 9.578 18.625 -1.207 1 98.88 78 ALA A N 1
ATOM 574 C CA . ALA A 1 78 ? 8.164 18.797 -0.914 1 98.88 78 ALA A CA 1
ATOM 575 C C . ALA A 1 78 ? 7.773 20.281 -0.966 1 98.88 78 ALA A C 1
ATOM 577 O O . ALA A 1 78 ? 8.516 21.141 -0.479 1 98.88 78 ALA A O 1
ATOM 578 N N . SER A 1 79 ? 6.684 20.562 -1.585 1 98.75 79 SER A N 1
ATOM 579 C CA . SER A 1 79 ? 6.172 21.922 -1.709 1 98.75 79 SER A CA 1
ATOM 580 C C . SER A 1 79 ? 4.676 21.984 -1.434 1 98.75 79 SER A C 1
ATOM 582 O O . SER A 1 79 ? 3.926 21.109 -1.865 1 98.75 79 SER A O 1
ATOM 584 N N . ILE A 1 80 ? 4.227 22.984 -0.685 1 98.56 80 ILE A N 1
ATOM 585 C CA . ILE A 1 80 ? 2.818 23.188 -0.36 1 98.56 80 ILE A CA 1
ATOM 586 C C . ILE A 1 80 ? 2.338 24.516 -0.938 1 98.56 80 ILE A C 1
ATOM 588 O O . ILE A 1 80 ? 2.949 25.562 -0.703 1 98.56 80 ILE A O 1
ATOM 592 N N . LYS A 1 81 ? 1.385 24.5 -1.679 1 97.38 81 LYS A N 1
ATOM 593 C CA . LYS A 1 81 ? 0.672 25.672 -2.154 1 97.38 81 LYS A CA 1
ATOM 594 C C . LYS A 1 81 ? -0.749 25.719 -1.598 1 97.38 81 LYS A C 1
ATOM 596 O O . LYS A 1 81 ? -1.45 24.719 -1.588 1 97.38 81 LYS A O 1
ATOM 601 N N . LEU A 1 82 ? -1.178 26.859 -1.12 1 95.19 82 LEU A N 1
ATOM 602 C CA . LEU A 1 82 ? -2.516 27.047 -0.57 1 95.19 82 LEU A CA 1
ATOM 603 C C . LEU A 1 82 ? -3.406 27.797 -1.554 1 95.19 82 LEU A C 1
ATOM 605 O O . LEU A 1 82 ? -2.975 28.781 -2.166 1 95.19 82 LEU A O 1
ATOM 609 N N . GLU A 1 83 ? -4.555 27.266 -1.711 1 93.38 83 GLU A N 1
ATOM 610 C CA . GLU A 1 83 ? -5.586 27.922 -2.5 1 93.38 83 GLU A CA 1
ATOM 611 C C . GLU A 1 83 ? -6.906 27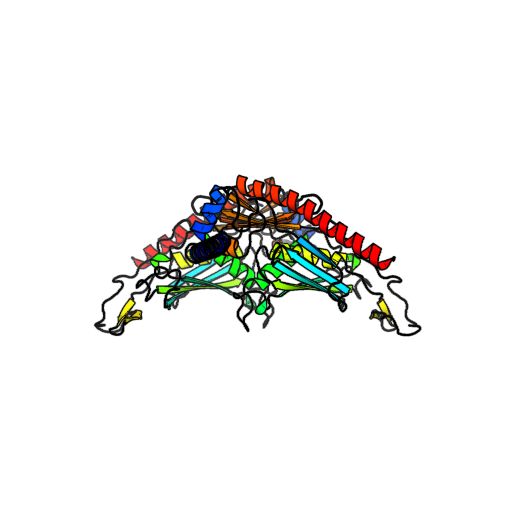.984 -1.738 1 93.38 83 GLU A C 1
ATOM 613 O O . GLU A 1 83 ? -7.258 27.047 -1.013 1 93.38 83 GLU A O 1
ATOM 618 N N . VAL A 1 84 ? -7.633 29.094 -1.918 1 91.5 84 VAL A N 1
ATOM 619 C CA . VAL A 1 84 ? -8.938 29.234 -1.271 1 91.5 84 VAL A CA 1
ATOM 620 C C . VAL A 1 84 ? -9.992 28.484 -2.082 1 91.5 84 VAL A C 1
ATOM 622 O O . VAL A 1 84 ? -10.039 28.609 -3.309 1 91.5 84 VAL A O 1
ATOM 625 N N . MET A 1 85 ? -10.758 27.656 -1.357 1 91.56 85 MET A N 1
ATOM 626 C CA . MET A 1 85 ? -11.859 26.938 -1.991 1 91.56 85 MET A CA 1
ATOM 627 C C . MET A 1 85 ? -13.086 26.922 -1.087 1 91.56 85 MET A C 1
ATOM 629 O O . MET A 1 85 ? -13.016 27.312 0.078 1 91.56 85 MET A O 1
ATOM 633 N N . SER A 1 86 ? -14.25 26.547 -1.752 1 91.94 86 SER A N 1
ATOM 634 C CA . SER A 1 86 ? -15.414 26.25 -0.927 1 91.94 86 SER A CA 1
ATOM 635 C C . SER A 1 86 ? -15.258 24.922 -0.207 1 91.94 86 SER A C 1
ATOM 637 O O . SER A 1 86 ? -14.898 23.906 -0.825 1 91.94 86 SER A O 1
ATOM 639 N N . PRO A 1 87 ? -15.5 24.922 1.046 1 92.94 87 PRO A N 1
ATOM 640 C CA . PRO A 1 87 ? -15.367 23.656 1.76 1 92.94 87 PRO A CA 1
ATOM 641 C C . PRO A 1 87 ? -16.422 22.625 1.34 1 92.94 87 PRO A C 1
ATOM 643 O O . PRO A 1 87 ? -17.469 23 0.816 1 92.94 87 PRO A O 1
ATOM 646 N N . PRO A 1 88 ? -16.078 21.297 1.548 1 88.81 88 PRO A N 1
ATOM 647 C CA . PRO A 1 88 ? -17.109 20.281 1.316 1 88.81 88 PRO A CA 1
ATOM 648 C C . PRO A 1 88 ? -18.344 20.469 2.205 1 88.81 88 PRO A C 1
ATOM 650 O O . PRO A 1 88 ? -18.203 20.875 3.363 1 88.81 88 PRO A O 1
ATOM 653 N N . THR A 1 89 ? -19.484 20.047 1.643 1 89 89 THR A N 1
ATOM 654 C CA . THR A 1 89 ? -20.75 20.203 2.354 1 89 89 THR A CA 1
ATOM 655 C C . THR A 1 89 ? -20.766 19.391 3.637 1 89 89 THR A C 1
ATOM 657 O O . THR A 1 89 ? -21.359 19.781 4.637 1 89 89 THR A O 1
ATOM 660 N N . GLU A 1 90 ? -20.047 18.297 3.594 1 86.31 90 GLU A N 1
ATOM 661 C CA . GLU A 1 90 ? -20.047 17.375 4.723 1 86.31 90 GLU A CA 1
ATOM 662 C C . GLU A 1 90 ? -19.172 17.891 5.863 1 86.31 90 GLU A C 1
ATOM 664 O O . GLU A 1 90 ? -19.359 17.5 7.02 1 86.31 90 GLU A O 1
ATOM 669 N N . THR A 1 91 ? -18.156 18.766 5.531 1 92.19 91 THR A N 1
ATOM 670 C CA . THR A 1 91 ? -17.234 19.328 6.52 1 92.19 91 THR A CA 1
ATOM 671 C C . THR A 1 91 ? -17.031 20.812 6.273 1 92.19 91 THR A C 1
ATOM 673 O O . THR A 1 91 ? -15.922 21.234 5.926 1 92.19 91 THR A O 1
ATOM 676 N N . PRO A 1 92 ? -18.047 21.625 6.562 1 93.69 92 PRO A N 1
ATOM 677 C CA . PRO A 1 92 ? -18.016 23.047 6.203 1 93.69 92 PRO A CA 1
ATOM 678 C C . PRO A 1 92 ? -16.984 23.844 6.996 1 93.69 92 PRO A C 1
ATOM 680 O O . PRO A 1 92 ? -16.641 24.969 6.621 1 93.69 92 PRO A O 1
ATOM 683 N N . ASP A 1 93 ? -16.453 23.266 8.078 1 95.69 93 ASP A N 1
ATOM 684 C CA . ASP A 1 93 ? -15.547 23.984 8.961 1 95.69 93 ASP A CA 1
ATOM 685 C C . ASP A 1 93 ? -14.117 23.484 8.812 1 95.69 93 ASP A C 1
ATOM 687 O O . ASP A 1 93 ? -13.273 23.734 9.68 1 95.69 93 ASP A O 1
ATOM 691 N N . GLU A 1 94 ? -13.867 22.781 7.762 1 96.06 94 GLU A N 1
ATOM 692 C CA . GLU A 1 94 ? -12.539 22.188 7.582 1 96.06 94 GLU A CA 1
ATOM 693 C C . GLU A 1 94 ? -11.961 22.531 6.215 1 96.06 94 GLU A C 1
ATOM 695 O O . GLU A 1 94 ? -12.703 22.734 5.254 1 96.06 94 GLU A O 1
ATOM 700 N N . GLY A 1 95 ? -10.656 22.75 6.172 1 95.81 95 GLY A N 1
ATOM 701 C CA . GLY A 1 95 ? -9.961 22.734 4.898 1 95.81 95 GLY A CA 1
ATOM 702 C C . GLY A 1 95 ? -9.609 21.344 4.422 1 95.81 95 GLY A C 1
ATOM 703 O O . GLY A 1 95 ? -10.18 20.359 4.898 1 95.81 95 GLY A O 1
ATOM 704 N N . SER A 1 96 ? -8.789 21.266 3.363 1 95.81 96 SER A N 1
ATOM 705 C CA . SER A 1 96 ? -8.43 19.984 2.781 1 95.81 96 SER A CA 1
ATOM 706 C C . SER A 1 96 ? -6.961 19.953 2.377 1 95.81 96 SER A C 1
ATOM 708 O O . SER A 1 96 ? -6.32 21 2.258 1 95.81 96 SER A O 1
ATOM 710 N N . VAL A 1 97 ? -6.441 18.781 2.271 1 97.12 97 VAL A N 1
ATOM 711 C CA . VAL A 1 97 ? -5.082 18.547 1.797 1 97.12 97 VAL A CA 1
ATOM 712 C C . VAL A 1 97 ? -5.109 17.594 0.611 1 97.12 97 VAL A C 1
ATOM 714 O O . VAL A 1 97 ? -5.758 16.547 0.666 1 97.12 97 VAL A O 1
ATOM 717 N N . ALA A 1 98 ? -4.566 17.938 -0.468 1 97.38 98 ALA A N 1
ATOM 718 C CA . ALA A 1 98 ? -4.344 17.078 -1.619 1 97.38 98 ALA A CA 1
ATOM 719 C C . ALA A 1 98 ? -2.879 16.672 -1.724 1 97.38 98 ALA A C 1
ATOM 721 O O . ALA A 1 98 ? -1.992 17.516 -1.767 1 97.38 98 ALA A O 1
ATOM 722 N N . VAL A 1 99 ? -2.604 15.398 -1.766 1 98 99 VAL A N 1
ATOM 723 C CA . VAL A 1 99 ? -1.238 14.891 -1.758 1 98 99 VAL A CA 1
ATOM 724 C C . VAL A 1 99 ? -0.913 14.266 -3.113 1 98 99 VAL A C 1
ATOM 726 O O . VAL A 1 99 ? -1.673 13.438 -3.619 1 98 99 VAL A O 1
ATOM 729 N N . GLU A 1 100 ? 0.132 14.664 -3.686 1 97.44 100 GLU A N 1
ATOM 730 C CA . GLU A 1 100 ? 0.629 14.062 -4.922 1 97.44 100 GLU A CA 1
ATOM 731 C C . GLU A 1 100 ? 2.115 13.734 -4.816 1 97.44 100 GLU A C 1
ATOM 733 O O . GLU A 1 100 ? 2.893 14.523 -4.266 1 97.44 100 GLU A O 1
ATOM 738 N N . PHE A 1 101 ? 2.49 12.562 -5.289 1 98.06 101 PHE A N 1
ATOM 739 C CA . PHE A 1 101 ? 3.877 12.125 -5.355 1 98.06 101 PHE A CA 1
ATOM 740 C C . PHE A 1 101 ? 4.328 11.977 -6.805 1 98.06 101 PHE A C 1
ATOM 742 O O . PHE A 1 101 ? 3.648 11.328 -7.609 1 98.06 101 PHE A O 1
ATOM 749 N N . HIS A 1 102 ? 5.461 12.555 -7.109 1 96.69 102 HIS A N 1
ATOM 750 C CA . HIS A 1 102 ? 5.961 12.578 -8.477 1 96.69 102 HIS A CA 1
ATOM 751 C C . HIS A 1 102 ? 7.332 11.922 -8.57 1 96.69 102 HIS A C 1
ATOM 753 O O . HIS A 1 102 ? 8.219 12.203 -7.762 1 96.69 102 HIS A O 1
ATOM 759 N N . MET A 1 103 ? 7.457 11.07 -9.562 1 96.19 103 MET A N 1
ATOM 760 C CA . MET A 1 103 ? 8.75 10.469 -9.875 1 96.19 103 MET A CA 1
ATOM 761 C C . MET A 1 103 ? 9.156 10.781 -11.312 1 96.19 103 MET A C 1
ATOM 763 O O . MET A 1 103 ? 8.914 9.984 -12.219 1 96.19 103 MET A O 1
ATOM 767 N N . PRO A 1 104 ? 9.789 11.93 -11.508 1 93.5 104 PRO A N 1
ATOM 768 C CA . PRO A 1 104 ? 10.281 12.219 -12.859 1 93.5 104 PRO A CA 1
ATOM 769 C C . PRO A 1 104 ? 11.281 11.18 -13.352 1 93.5 104 PRO A C 1
ATOM 771 O O . PRO A 1 104 ? 11.984 10.562 -12.547 1 93.5 104 PRO A O 1
ATOM 774 N N . PRO A 1 105 ? 11.398 11.008 -14.641 1 90.81 105 PRO A N 1
ATOM 775 C CA . PRO A 1 105 ? 12.266 9.961 -15.195 1 90.81 105 PRO A CA 1
ATOM 776 C C . PRO A 1 105 ? 13.719 10.117 -14.758 1 90.81 105 PRO A C 1
ATOM 778 O O . PRO A 1 105 ? 14.453 9.125 -14.688 1 90.81 105 PRO A O 1
ATOM 781 N N . ILE A 1 106 ? 14.133 11.242 -14.469 1 89.56 106 ILE A N 1
ATOM 782 C CA . ILE A 1 106 ? 15.531 11.508 -14.164 1 89.56 106 ILE A CA 1
ATOM 783 C C . ILE A 1 106 ? 15.867 10.969 -12.773 1 89.56 106 ILE A C 1
ATOM 785 O O . ILE A 1 106 ? 17.031 10.781 -12.438 1 89.56 106 ILE A O 1
ATOM 789 N N . CYS A 1 107 ? 14.844 10.672 -11.961 1 93.69 107 CYS A N 1
ATOM 790 C CA . CYS A 1 107 ? 15.109 10.359 -10.562 1 93.69 107 CYS A CA 1
ATOM 791 C C . CYS A 1 107 ? 15.578 8.922 -10.398 1 93.69 107 CYS A C 1
ATOM 793 O O . CYS A 1 107 ? 16.094 8.547 -9.352 1 93.69 107 CYS A O 1
ATOM 795 N N . SER A 1 108 ? 15.328 8.102 -11.398 1 89.75 108 SER A N 1
ATOM 796 C CA . SER A 1 108 ? 15.695 6.691 -11.383 1 89.75 108 SER A CA 1
ATOM 797 C C . SER A 1 108 ? 15.758 6.117 -12.789 1 89.75 108 SER A C 1
ATOM 799 O O . SER A 1 108 ? 14.938 6.469 -13.641 1 89.75 108 SER A O 1
ATOM 801 N N . PRO A 1 109 ? 16.719 5.258 -13.078 1 84.56 109 PRO A N 1
ATOM 802 C CA . PRO A 1 109 ? 16.734 4.598 -14.383 1 84.56 109 PRO A CA 1
ATOM 803 C C . PRO A 1 109 ? 15.516 3.693 -14.602 1 84.56 109 PRO A C 1
ATOM 805 O O . PRO A 1 109 ? 15.219 3.322 -15.742 1 84.56 109 PRO A O 1
ATOM 808 N N . LEU A 1 110 ? 14.828 3.342 -13.562 1 83.44 110 LEU A N 1
ATOM 809 C CA . LEU A 1 110 ? 13.688 2.436 -13.641 1 83.44 110 LEU A CA 1
ATOM 810 C C . LEU A 1 110 ? 12.438 3.176 -14.102 1 83.44 110 LEU A C 1
ATOM 812 O O . LEU A 1 110 ? 11.438 2.549 -14.469 1 83.44 110 LEU A O 1
ATOM 816 N N . VAL A 1 111 ? 12.523 4.438 -14.07 1 83.62 111 VAL A N 1
ATOM 817 C CA . VAL A 1 111 ? 11.391 5.234 -14.508 1 83.62 111 VAL A CA 1
ATOM 818 C C . VAL A 1 111 ? 11.562 5.617 -15.977 1 83.62 111 VAL A C 1
ATOM 820 O O . VAL A 1 111 ? 12.508 6.324 -16.328 1 83.62 111 VAL A O 1
ATOM 823 N N . ARG A 1 112 ? 10.68 5.105 -16.781 1 84 112 ARG A N 1
ATOM 824 C CA . ARG A 1 112 ? 10.75 5.359 -18.219 1 84 112 ARG A CA 1
ATOM 825 C C . ARG A 1 112 ? 10.062 6.668 -18.578 1 84 112 ARG A C 1
ATOM 827 O O . ARG A 1 112 ? 8.992 6.98 -18.031 1 84 112 ARG A O 1
ATOM 834 N N . PRO A 1 113 ? 10.719 7.395 -19.516 1 82.69 113 PRO A N 1
ATOM 835 C CA . PRO A 1 113 ? 10.07 8.633 -19.953 1 82.69 113 PRO A CA 1
ATOM 836 C C . PRO A 1 113 ? 8.703 8.383 -20.594 1 82.69 113 PRO A C 1
ATOM 838 O O . PRO A 1 113 ? 8.539 7.422 -21.344 1 82.69 113 PRO A O 1
ATOM 841 N N . GLY A 1 114 ? 7.75 9.203 -20.25 1 77.81 114 GLY A N 1
ATOM 842 C CA . GLY A 1 114 ? 6.453 9.156 -20.906 1 77.81 114 GLY A CA 1
ATOM 843 C C . GLY A 1 114 ? 5.488 8.195 -20.234 1 77.81 114 GLY A C 1
ATOM 844 O O . GLY A 1 114 ? 4.305 8.156 -20.578 1 77.81 114 GLY A O 1
ATOM 845 N N . ARG A 1 115 ? 5.984 7.293 -19.344 1 80.75 115 ARG A N 1
ATOM 846 C CA . ARG A 1 115 ? 5.105 6.383 -18.609 1 80.75 115 ARG A CA 1
ATOM 847 C C . ARG A 1 115 ? 5.078 6.727 -17.125 1 80.75 115 ARG A C 1
ATOM 849 O O . ARG A 1 115 ? 6.105 7.078 -16.547 1 80.75 115 ARG A O 1
ATOM 856 N N . PRO A 1 116 ? 3.895 6.695 -16.641 1 79.06 116 PRO A N 1
ATOM 857 C CA . PRO A 1 116 ? 3.844 6.953 -15.195 1 79.06 116 PRO A CA 1
ATOM 858 C C . PRO A 1 116 ? 4.59 5.902 -14.383 1 79.06 116 PRO A C 1
ATOM 860 O O . PRO A 1 116 ? 4.578 4.719 -14.727 1 79.06 116 PRO A O 1
ATOM 863 N N . ALA A 1 117 ? 5.34 6.371 -13.461 1 87.06 117 ALA A N 1
ATOM 864 C CA . ALA A 1 117 ? 6.004 5.449 -12.539 1 87.06 117 ALA A CA 1
ATOM 865 C C . ALA A 1 117 ? 4.98 4.648 -11.742 1 87.06 117 ALA A C 1
ATOM 867 O O . ALA A 1 117 ? 4.141 5.223 -11.047 1 87.06 117 ALA A O 1
ATOM 868 N N . GLU A 1 118 ? 5.043 3.408 -11.781 1 87.12 118 GLU A N 1
ATOM 869 C CA . GLU A 1 118 ? 4.066 2.514 -11.172 1 87.12 118 GLU A CA 1
ATOM 870 C C . GLU A 1 118 ? 4.008 2.717 -9.656 1 87.12 118 GLU A C 1
ATOM 872 O O . GLU A 1 118 ? 2.951 2.545 -9.047 1 87.12 118 GLU A O 1
ATOM 877 N N . MET A 1 119 ? 5.105 3.203 -9.102 1 93.25 119 MET A N 1
ATOM 878 C CA . MET A 1 119 ? 5.195 3.32 -7.648 1 93.25 119 MET A CA 1
ATOM 879 C C . MET A 1 119 ? 4.609 4.645 -7.172 1 93.25 119 MET A C 1
ATOM 881 O O . MET A 1 119 ? 4.246 4.781 -6.004 1 93.25 119 MET A O 1
ATOM 885 N N . ALA A 1 120 ? 4.543 5.609 -8.055 1 95.38 120 ALA A N 1
ATOM 886 C CA . ALA A 1 120 ? 4.184 6.969 -7.66 1 95.38 120 ALA A CA 1
ATOM 887 C C . ALA A 1 120 ? 2.797 7.008 -7.027 1 95.38 120 ALA A C 1
ATOM 889 O O . ALA A 1 120 ? 2.625 7.527 -5.918 1 95.38 120 ALA A O 1
ATOM 890 N N . PRO A 1 121 ? 1.795 6.402 -7.672 1 94.75 121 PRO A N 1
ATOM 891 C CA . PRO A 1 121 ? 0.472 6.438 -7.043 1 94.75 121 PRO A CA 1
ATOM 892 C C . PRO A 1 121 ? 0.435 5.699 -5.707 1 94.75 121 PRO A C 1
ATOM 894 O O . PRO A 1 121 ? -0.313 6.082 -4.805 1 94.75 121 PRO A O 1
ATOM 897 N N . VAL A 1 122 ? 1.176 4.68 -5.535 1 96.44 122 VAL A N 1
ATOM 898 C CA . VAL A 1 122 ? 1.243 3.896 -4.305 1 96.44 122 VAL A CA 1
ATOM 899 C C . VAL A 1 122 ? 1.809 4.754 -3.174 1 96.44 122 VAL A C 1
ATOM 901 O O . VAL A 1 122 ? 1.239 4.805 -2.082 1 96.44 122 VAL A O 1
ATOM 904 N N . LEU A 1 123 ? 2.865 5.422 -3.479 1 97.69 123 LEU A N 1
ATOM 905 C CA . LEU A 1 123 ? 3.506 6.281 -2.486 1 97.69 123 LEU A CA 1
ATOM 906 C C . LEU A 1 123 ? 2.621 7.477 -2.15 1 97.69 123 LEU A C 1
ATOM 908 O O . LEU A 1 123 ? 2.566 7.906 -0.996 1 97.69 123 LEU A O 1
ATOM 912 N N . SER A 1 124 ? 1.984 7.992 -3.16 1 97.69 124 SER A N 1
ATOM 913 C CA . SER A 1 124 ? 1.062 9.102 -2.943 1 97.69 124 SER A CA 1
ATOM 914 C C . SER A 1 124 ? -0.04 8.719 -1.96 1 97.69 124 SER A C 1
ATOM 916 O O . SER A 1 124 ? -0.313 9.453 -1.01 1 97.69 124 SER A O 1
ATOM 918 N N . LYS A 1 125 ? -0.631 7.605 -2.201 1 96.94 125 LYS A N 1
ATOM 919 C CA . LYS A 1 125 ? -1.719 7.141 -1.347 1 96.94 125 LYS A CA 1
ATOM 920 C C . LYS A 1 125 ? -1.217 6.832 0.061 1 96.94 125 LYS A C 1
ATOM 922 O O . LYS A 1 125 ? -1.883 7.152 1.048 1 96.94 125 LYS A O 1
ATOM 927 N N . ALA A 1 126 ? -0.075 6.211 0.142 1 97.38 126 ALA A N 1
ATOM 928 C CA . ALA A 1 126 ? 0.504 5.898 1.445 1 97.38 126 ALA A CA 1
ATOM 929 C C . ALA A 1 126 ? 0.773 7.168 2.246 1 97.38 126 ALA A C 1
ATOM 931 O O . ALA A 1 126 ? 0.478 7.23 3.443 1 97.38 126 ALA A O 1
ATOM 932 N N . LEU A 1 127 ? 1.336 8.164 1.588 1 98.12 127 LEU A N 1
ATOM 933 C CA . LEU A 1 127 ? 1.611 9.445 2.227 1 98.12 127 LEU A CA 1
ATOM 934 C C . LEU A 1 127 ? 0.321 10.102 2.711 1 98.12 127 LEU A C 1
ATOM 936 O O . LEU A 1 127 ? 0.243 10.562 3.852 1 98.12 127 LEU A O 1
ATOM 940 N N . GLU A 1 128 ? -0.618 10.141 1.815 1 97.25 128 GLU A N 1
ATOM 941 C CA . GLU A 1 128 ? -1.914 10.727 2.148 1 97.25 128 GLU A CA 1
ATOM 942 C C . GLU A 1 128 ? -2.533 10.039 3.363 1 97.25 128 GLU A C 1
ATOM 944 O O . GLU A 1 128 ? -2.998 10.711 4.289 1 97.25 128 GLU A O 1
ATOM 949 N N . ASP A 1 129 ? -2.514 8.75 3.34 1 96.25 129 ASP A N 1
ATOM 950 C CA . ASP A 1 129 ? -3.119 7.98 4.418 1 96.25 129 ASP A CA 1
ATOM 951 C C . ASP A 1 129 ? -2.463 8.297 5.758 1 96.25 129 ASP A C 1
ATOM 953 O O . ASP A 1 129 ? -3.152 8.539 6.754 1 96.25 129 ASP A O 1
ATOM 957 N N . VAL A 1 130 ? -1.181 8.32 5.801 1 97.38 130 VAL A N 1
ATOM 958 C CA . VAL A 1 130 ? -0.45 8.539 7.047 1 97.38 130 VAL A CA 1
ATOM 959 C C . VAL A 1 130 ? -0.637 9.984 7.508 1 97.38 130 VAL A C 1
ATOM 961 O O . VAL A 1 130 ? -0.928 10.234 8.68 1 97.38 130 VAL A O 1
ATOM 964 N N . LEU A 1 131 ? -0.563 10.969 6.621 1 96.69 131 LEU A N 1
ATOM 965 C CA . LEU A 1 131 ? -0.661 12.383 6.98 1 96.69 131 LEU A CA 1
ATOM 966 C C . LEU A 1 131 ? -2.062 12.719 7.477 1 96.69 131 LEU A C 1
ATOM 968 O O . LEU A 1 131 ? -2.217 13.477 8.438 1 96.69 131 LEU A O 1
ATOM 972 N N . MET A 1 132 ? -3.045 12.102 6.824 1 92.75 132 MET A N 1
ATOM 973 C CA . MET A 1 132 ? -4.426 12.445 7.148 1 92.75 132 MET A CA 1
ATOM 974 C C . MET A 1 132 ? -4.898 11.695 8.391 1 92.75 132 MET A C 1
ATOM 976 O O . MET A 1 132 ? -5.84 12.125 9.055 1 92.75 132 MET A O 1
ATOM 980 N N . SER A 1 133 ? -4.195 10.648 8.719 1 89.75 133 SER A N 1
ATOM 981 C CA . SER A 1 133 ? -4.688 9.805 9.797 1 89.75 133 SER A CA 1
ATOM 982 C C . SER A 1 133 ? -3.904 10.039 11.086 1 89.75 133 SER A C 1
ATOM 984 O O . SER A 1 133 ? -4.359 9.672 12.172 1 89.75 133 SER A O 1
ATOM 986 N N . SER A 1 134 ? -2.766 10.539 11.016 1 86.31 134 SER A N 1
ATOM 987 C CA . SER A 1 134 ? -1.875 10.672 12.164 1 86.31 134 SER A CA 1
ATOM 988 C C . SER A 1 134 ? -2.395 11.711 13.156 1 86.31 134 SER A C 1
ATOM 990 O O . SER A 1 134 ? -1.996 11.719 14.32 1 86.31 134 SER A O 1
ATOM 992 N N . GLY A 1 135 ? -3.227 12.617 12.734 1 89.69 135 GLY A N 1
ATOM 993 C CA . GLY A 1 135 ? -3.639 13.742 13.562 1 89.69 135 GLY A CA 1
ATOM 994 C C . GLY A 1 135 ? -2.645 14.883 13.547 1 89.69 135 GLY A C 1
ATOM 995 O O . GLY A 1 135 ? -2.727 15.789 14.383 1 89.69 135 GLY A O 1
ATOM 996 N N . MET A 1 136 ? -1.742 14.797 12.617 1 94.38 136 MET A N 1
ATOM 997 C CA . MET A 1 136 ? -0.709 15.82 12.523 1 94.38 136 MET A CA 1
ATOM 998 C C . MET A 1 136 ? -1.314 17.172 12.164 1 94.38 136 MET A C 1
ATOM 1000 O O . MET A 1 136 ? -0.939 18.203 12.734 1 94.38 136 MET A O 1
ATOM 1004 N N . ILE A 1 137 ? -2.219 17.156 11.234 1 95.56 137 ILE A N 1
ATOM 1005 C CA . ILE A 1 137 ? -2.809 18.391 10.727 1 95.56 137 ILE A CA 1
ATOM 1006 C C . ILE A 1 137 ? -4.227 18.547 11.266 1 95.56 137 ILE A C 1
ATOM 1008 O O . ILE A 1 137 ? -5.043 17.625 11.164 1 95.56 137 ILE A O 1
ATOM 1012 N N . ASN A 1 138 ? -4.477 19.609 11.906 1 94.44 138 ASN A N 1
ATOM 1013 C CA . ASN A 1 138 ? -5.848 19.984 12.234 1 94.44 138 ASN A CA 1
ATOM 1014 C C . ASN A 1 138 ? -6.512 20.734 11.086 1 94.44 138 ASN A C 1
ATOM 1016 O O . ASN A 1 138 ? -6.293 21.938 10.914 1 94.44 138 ASN A O 1
ATOM 1020 N N . LEU A 1 139 ? -7.391 20.094 10.406 1 95.19 139 LEU A N 1
ATOM 1021 C CA . LEU A 1 139 ? -7.98 20.641 9.188 1 95.19 139 LEU A CA 1
ATOM 1022 C C . LEU A 1 139 ? -8.859 21.844 9.508 1 95.19 139 LEU A C 1
ATOM 1024 O O . LEU A 1 139 ? -9.156 22.656 8.625 1 95.19 139 LEU A O 1
ATOM 1028 N N . LYS A 1 140 ? -9.305 21.969 10.742 1 94.31 140 LYS A N 1
ATOM 1029 C CA . LYS A 1 140 ? -10.109 23.125 11.148 1 94.31 140 LYS A CA 1
ATOM 1030 C C . LYS A 1 140 ? -9.305 24.406 11.086 1 94.31 140 LYS A C 1
ATOM 1032 O O . LYS A 1 140 ? -9.859 25.484 10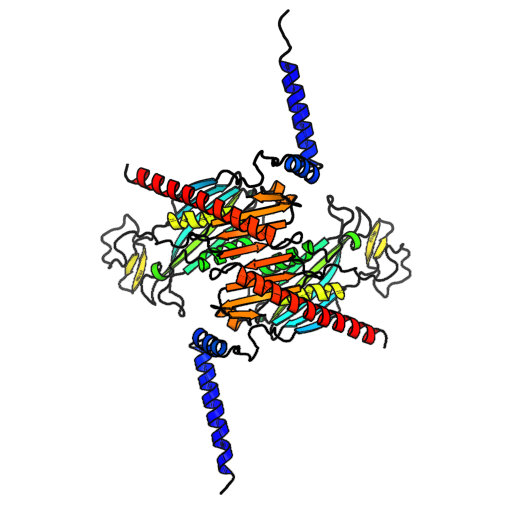.883 1 94.31 140 LYS A O 1
ATOM 1037 N N . GLU A 1 141 ? -8 24.281 11.227 1 93.38 141 GLU A N 1
ATOM 1038 C CA . GLU A 1 141 ? -7.125 25.453 11.156 1 93.38 141 GLU A CA 1
ATOM 1039 C C . GLU A 1 141 ? -7.023 25.969 9.719 1 93.38 141 GLU A C 1
ATOM 1041 O O . GLU A 1 141 ? -6.531 27.078 9.492 1 93.38 141 GLU A O 1
ATOM 1046 N N . LEU A 1 142 ? -7.531 25.219 8.773 1 93.69 142 LEU A N 1
ATOM 1047 C CA . LEU A 1 142 ? -7.496 25.625 7.371 1 93.69 142 LEU A CA 1
ATOM 1048 C C . LEU A 1 142 ? -8.828 26.25 6.953 1 93.69 142 LEU A C 1
ATOM 1050 O O . LEU A 1 142 ? -9 26.625 5.793 1 93.69 142 LEU A O 1
ATOM 1054 N N . CYS A 1 143 ? -9.719 26.375 7.883 1 92.44 143 CYS A N 1
ATOM 1055 C CA . CYS A 1 143 ? -11 27.031 7.621 1 92.44 143 CYS A CA 1
ATOM 1056 C C . CYS A 1 143 ? -10.867 28.531 7.734 1 92.44 143 CYS A C 1
ATOM 1058 O O . CYS A 1 143 ? -10.25 29.047 8.68 1 92.44 143 CYS A O 1
ATOM 1060 N N . LEU A 1 144 ? -11.43 29.234 6.812 1 89.12 144 LEU A N 1
ATOM 1061 C CA . LEU A 1 144 ? -11.422 30.688 6.828 1 89.12 144 LEU A CA 1
ATOM 1062 C C . LEU A 1 144 ? -12.781 31.234 7.262 1 89.12 144 LEU A C 1
ATOM 1064 O O . LEU A 1 144 ? -12.867 32 8.227 1 89.12 144 LEU A O 1
ATOM 1068 N N . ILE A 1 145 ? -13.75 30.906 6.504 1 89.06 145 ILE A N 1
ATOM 1069 C CA . ILE A 1 145 ? -15.141 31.234 6.789 1 89.06 145 ILE A CA 1
ATOM 1070 C C . ILE A 1 145 ? -16 29.984 6.68 1 89.06 145 ILE A C 1
ATOM 1072 O O . ILE A 1 145 ? -16.156 29.422 5.594 1 89.06 145 ILE A O 1
ATOM 1076 N N . SER A 1 146 ? -16.594 29.625 7.816 1 90.69 146 SER A N 1
ATOM 1077 C CA . SER A 1 146 ? -17.359 28.391 7.867 1 90.69 146 SER A CA 1
ATOM 1078 C C . SER A 1 146 ? -18.391 28.344 6.746 1 90.69 146 SER A C 1
ATOM 1080 O O . SER A 1 146 ? -19.141 29.297 6.539 1 90.69 146 SER A O 1
ATOM 1082 N N . GLY A 1 147 ? -18.297 27.234 6.031 1 91.62 147 GLY A N 1
ATOM 1083 C CA . GLY A 1 147 ? -19.281 26.969 4.984 1 91.62 147 GLY A CA 1
ATOM 1084 C C . GLY A 1 147 ? -19.047 27.781 3.729 1 91.62 147 GLY A C 1
ATOM 1085 O O . GLY A 1 147 ? -19.688 27.562 2.705 1 91.62 147 GLY A O 1
ATOM 1086 N N . LYS A 1 148 ? -18.141 28.672 3.785 1 90 148 LYS A N 1
ATOM 1087 C CA . LYS A 1 148 ? -18 29.594 2.662 1 90 148 LYS A CA 1
ATOM 1088 C C . LYS A 1 148 ? -16.609 29.5 2.035 1 90 148 LYS A C 1
ATOM 1090 O O . LYS A 1 148 ? -16.484 29.422 0.811 1 90 148 LYS A O 1
ATOM 1095 N N . ALA A 1 149 ? -15.578 29.562 2.898 1 91.69 149 ALA A N 1
ATOM 1096 C CA . ALA A 1 149 ? -14.219 29.594 2.363 1 91.69 149 ALA A CA 1
ATOM 1097 C C . ALA A 1 149 ? -13.25 28.828 3.266 1 91.69 149 ALA A C 1
ATOM 1099 O O . ALA A 1 149 ? -13.297 28.969 4.492 1 91.69 149 ALA A O 1
ATOM 1100 N N . SER A 1 150 ? -12.453 27.969 2.668 1 93.75 150 SER A N 1
ATOM 1101 C CA . SER A 1 150 ? -11.398 27.234 3.359 1 93.75 150 SER A CA 1
ATOM 1102 C C . SER A 1 150 ? -10.172 27.062 2.475 1 93.75 150 SER A C 1
ATOM 1104 O O . SER A 1 150 ? -10.234 27.266 1.262 1 93.75 150 SER A O 1
ATOM 1106 N N . TRP A 1 151 ? -9.055 26.766 3.129 1 93.94 151 TRP A N 1
ATOM 1107 C CA . TRP A 1 151 ? -7.828 26.5 2.387 1 93.94 151 TRP A CA 1
ATOM 1108 C C . TRP A 1 151 ? -7.801 25.062 1.881 1 93.94 151 TRP A C 1
ATOM 1110 O O . TRP A 1 151 ? -8.18 24.125 2.602 1 93.94 151 TRP A O 1
ATOM 1120 N N . LEU A 1 152 ? -7.406 24.906 0.633 1 96.31 152 LEU A N 1
ATOM 1121 C CA . LEU A 1 152 ? -6.906 23.641 0.105 1 96.31 152 LEU A CA 1
ATOM 1122 C C . LEU A 1 152 ? -5.387 23.641 0.018 1 96.31 152 LEU A C 1
ATOM 1124 O O . LEU A 1 152 ? -4.805 24.469 -0.687 1 96.31 152 LEU A O 1
ATOM 1128 N N . ALA A 1 153 ? -4.723 22.781 0.768 1 97.25 153 ALA A N 1
ATOM 1129 C CA . ALA A 1 153 ? -3.271 22.641 0.706 1 97.25 153 ALA A CA 1
ATOM 1130 C C . ALA A 1 153 ? -2.865 21.594 -0.317 1 97.25 153 ALA A C 1
ATOM 1132 O O . ALA A 1 153 ? -3.113 20.391 -0.118 1 97.25 153 ALA A O 1
ATOM 1133 N N . TYR A 1 154 ? -2.273 22.016 -1.412 1 98.25 154 TYR A N 1
ATOM 1134 C CA . TYR A 1 154 ? -1.688 21.094 -2.383 1 98.25 154 TYR A CA 1
ATOM 1135 C C . TYR A 1 154 ? -0.271 20.703 -1.98 1 98.25 154 TYR A C 1
ATOM 1137 O O . TYR A 1 154 ? 0.661 21.5 -2.119 1 98.25 154 TYR A O 1
ATOM 1145 N N . LEU A 1 155 ? -0.096 19.547 -1.519 1 98.69 155 LEU A N 1
ATOM 1146 C CA . LEU A 1 155 ? 1.228 19.031 -1.21 1 98.69 155 LEU A CA 1
ATOM 1147 C C . LEU A 1 155 ? 1.773 18.219 -2.379 1 98.69 155 LEU A C 1
ATOM 1149 O O . LEU A 1 155 ? 1.232 17.156 -2.711 1 98.69 155 LEU A O 1
ATOM 1153 N N . ASP A 1 156 ? 2.789 18.688 -3.025 1 98.69 156 ASP A N 1
ATOM 1154 C CA . ASP A 1 156 ? 3.525 17.969 -4.055 1 98.69 156 ASP A CA 1
ATOM 1155 C C . ASP A 1 156 ? 4.887 17.5 -3.537 1 98.69 156 ASP A C 1
ATOM 1157 O O . ASP A 1 156 ? 5.688 18.312 -3.072 1 98.69 156 ASP A O 1
ATOM 1161 N N . VAL A 1 157 ? 5.117 16.25 -3.594 1 98.75 157 VAL A N 1
ATOM 1162 C CA . VAL A 1 157 ? 6.418 15.695 -3.236 1 98.75 157 VAL A CA 1
ATOM 1163 C C . VAL A 1 157 ? 7.113 15.156 -4.484 1 98.75 157 VAL A C 1
ATOM 1165 O O . VAL A 1 157 ? 6.586 14.281 -5.168 1 98.75 157 VAL A O 1
ATOM 1168 N N . TYR A 1 158 ? 8.281 15.648 -4.797 1 98.31 158 TYR A N 1
ATOM 1169 C CA . TYR A 1 158 ? 9.055 15.25 -5.969 1 98.31 158 TYR A CA 1
ATOM 1170 C C . TYR A 1 158 ? 10.266 14.422 -5.562 1 98.31 158 TYR A C 1
ATOM 1172 O O . TYR A 1 158 ? 11.094 14.867 -4.766 1 98.31 158 TYR A O 1
ATOM 1180 N N . CYS A 1 159 ? 10.328 13.219 -6.129 1 98.38 159 CYS A N 1
ATOM 1181 C CA . CYS A 1 159 ? 11.539 12.422 -5.988 1 98.38 159 CYS A CA 1
ATOM 1182 C C . CYS A 1 159 ? 12.641 12.938 -6.906 1 98.38 159 CYS A C 1
ATOM 1184 O O . CYS A 1 159 ? 12.508 12.891 -8.125 1 98.38 159 CYS A O 1
ATOM 1186 N N . LEU A 1 160 ? 13.688 13.461 -6.352 1 98.19 160 LEU A N 1
ATOM 1187 C CA . LEU A 1 160 ? 14.789 14 -7.129 1 98.19 160 LEU A CA 1
ATOM 1188 C C . LEU A 1 160 ? 15.828 12.914 -7.426 1 98.19 160 LEU A C 1
ATOM 1190 O O . LEU A 1 160 ? 16.469 12.945 -8.469 1 98.19 160 LEU A O 1
ATOM 1194 N N . ASN A 1 161 ? 16.047 12.039 -6.527 1 98.19 161 ASN A N 1
ATOM 1195 C CA . ASN A 1 161 ? 16.906 10.875 -6.645 1 98.19 161 ASN A CA 1
ATOM 1196 C C . ASN A 1 161 ? 16.375 9.695 -5.832 1 98.19 161 ASN A C 1
ATOM 1198 O O . ASN A 1 161 ? 16.109 9.836 -4.637 1 98.19 161 ASN A O 1
ATOM 1202 N N . ALA A 1 162 ? 16.234 8.586 -6.477 1 98.12 162 ALA A N 1
ATOM 1203 C CA . ALA A 1 162 ? 15.648 7.41 -5.832 1 98.12 162 ALA A CA 1
ATOM 1204 C C . ALA A 1 162 ? 16.719 6.395 -5.465 1 98.12 162 ALA A C 1
ATOM 1206 O O . ALA A 1 162 ? 17.062 5.523 -6.266 1 98.12 162 ALA A O 1
ATOM 1207 N N . ASP A 1 163 ? 17.156 6.477 -4.25 1 98.06 163 ASP A N 1
ATOM 1208 C CA . ASP A 1 163 ? 18.156 5.527 -3.793 1 98.06 163 ASP A CA 1
ATOM 1209 C C . ASP A 1 163 ? 17.656 4.711 -2.607 1 98.06 163 ASP A C 1
ATOM 1211 O O . ASP A 1 163 ? 18.391 4.445 -1.661 1 98.06 163 ASP A O 1
ATOM 1215 N N . GLY A 1 164 ? 16.391 4.398 -2.555 1 98.06 164 GLY A N 1
ATOM 1216 C CA . GLY A 1 164 ? 15.836 3.529 -1.529 1 98.06 164 GLY A CA 1
ATOM 1217 C C . GLY A 1 164 ? 15.094 4.285 -0.441 1 98.06 164 GLY A C 1
ATOM 1218 O O . GLY A 1 164 ? 15.242 5.504 -0.317 1 98.06 164 GLY A O 1
ATOM 1219 N N . SER A 1 165 ? 14.227 3.555 0.289 1 98.5 165 SER A N 1
ATOM 1220 C CA . SER A 1 165 ? 13.43 4.09 1.392 1 98.5 165 SER A CA 1
ATOM 1221 C C . SER A 1 165 ? 12.672 5.344 0.969 1 98.5 165 SER A C 1
ATOM 1223 O O . SER A 1 165 ? 12.727 6.367 1.654 1 98.5 165 SER A O 1
ATOM 1225 N N . LEU A 1 166 ? 12.016 5.227 -0.123 1 98.5 166 LEU A N 1
ATOM 1226 C CA . LEU A 1 166 ? 11.391 6.387 -0.749 1 98.5 166 LEU A CA 1
ATOM 1227 C C . LEU A 1 166 ? 10.266 6.938 0.121 1 98.5 166 LEU A C 1
ATOM 1229 O O . LEU A 1 166 ? 10.133 8.156 0.27 1 98.5 166 LEU A O 1
ATOM 1233 N N . PHE A 1 167 ? 9.453 6.078 0.689 1 98.75 167 PHE A N 1
ATOM 1234 C CA . PHE A 1 167 ? 8.344 6.52 1.526 1 98.75 167 PHE A CA 1
ATOM 1235 C C . PHE A 1 167 ? 8.852 7.301 2.732 1 98.75 167 PHE A C 1
ATOM 1237 O O . PHE A 1 167 ? 8.281 8.328 3.102 1 98.75 167 PHE A O 1
ATOM 1244 N N . ASP A 1 168 ? 9.922 6.801 3.387 1 98.81 168 ASP A N 1
ATOM 1245 C CA . ASP A 1 168 ? 10.516 7.445 4.555 1 98.81 168 ASP A CA 1
ATOM 1246 C C . ASP A 1 168 ? 10.922 8.883 4.242 1 98.81 168 ASP A C 1
ATOM 1248 O O . ASP A 1 168 ? 10.578 9.805 4.988 1 98.81 168 ASP A O 1
ATOM 1252 N N . ALA A 1 169 ? 11.656 8.977 3.131 1 98.81 169 ALA A N 1
ATOM 1253 C CA . ALA A 1 169 ? 12.125 10.289 2.707 1 98.81 169 ALA A CA 1
ATOM 1254 C C . ALA A 1 169 ? 10.961 11.211 2.359 1 98.81 169 ALA A C 1
ATOM 1256 O O . ALA A 1 169 ? 10.969 12.398 2.701 1 98.81 169 ALA A O 1
ATOM 1257 N N . ALA A 1 170 ? 9.969 10.648 1.67 1 98.88 170 ALA A N 1
ATOM 1258 C CA . ALA A 1 170 ? 8.797 11.43 1.282 1 98.88 170 ALA A CA 1
ATOM 1259 C C . ALA A 1 170 ? 8.047 11.938 2.51 1 98.88 170 ALA A C 1
ATOM 1261 O O . ALA A 1 170 ? 7.629 13.094 2.557 1 98.88 170 ALA A O 1
ATOM 1262 N N . LEU A 1 171 ? 7.871 11.094 3.52 1 98.81 171 LEU A N 1
ATOM 1263 C CA . LEU A 1 171 ? 7.105 11.445 4.707 1 98.81 171 LEU A CA 1
ATOM 1264 C C . LEU A 1 171 ? 7.785 12.57 5.48 1 98.81 171 LEU A C 1
ATOM 1266 O O . LEU A 1 171 ? 7.141 13.562 5.84 1 98.81 171 LEU A O 1
ATOM 1270 N N . ILE A 1 172 ? 9.086 12.461 5.73 1 98.81 172 ILE A N 1
ATOM 1271 C CA . ILE A 1 172 ? 9.758 13.508 6.492 1 98.81 172 ILE A CA 1
ATOM 1272 C C . ILE A 1 172 ? 9.789 14.797 5.68 1 98.81 172 ILE A C 1
ATOM 1274 O O . ILE A 1 172 ? 9.695 15.891 6.238 1 98.81 172 ILE A O 1
ATOM 1278 N N . SER A 1 173 ? 9.906 14.711 4.332 1 98.88 173 SER A N 1
ATOM 1279 C CA . SER A 1 173 ? 9.867 15.922 3.516 1 98.88 173 SER A CA 1
ATOM 1280 C C . SER A 1 173 ? 8.523 16.625 3.641 1 98.88 173 SER A C 1
ATOM 1282 O O . SER A 1 173 ? 8.469 17.859 3.721 1 98.88 173 SER A O 1
ATOM 1284 N N . ALA A 1 174 ? 7.438 15.867 3.6 1 98.81 174 ALA A N 1
ATOM 1285 C CA . ALA A 1 174 ? 6.098 16.422 3.777 1 98.81 174 ALA A CA 1
ATOM 1286 C C . ALA A 1 174 ? 5.953 17.078 5.148 1 98.81 174 ALA A C 1
ATOM 1288 O O . ALA A 1 174 ? 5.453 18.203 5.262 1 98.81 174 ALA A O 1
ATOM 1289 N N . VAL A 1 175 ? 6.395 16.359 6.203 1 98.62 175 VAL A N 1
ATOM 1290 C CA . VAL A 1 175 ? 6.344 16.859 7.57 1 98.62 175 VAL A CA 1
ATOM 1291 C C . VAL A 1 175 ? 7.109 18.188 7.668 1 98.62 175 VAL A C 1
ATOM 1293 O O . VAL A 1 175 ? 6.609 19.156 8.227 1 98.62 175 VAL A O 1
ATOM 1296 N N . ALA A 1 176 ? 8.297 18.203 7.082 1 98.69 176 ALA A N 1
ATOM 1297 C CA . ALA A 1 176 ? 9.133 19.391 7.105 1 98.69 176 ALA A CA 1
ATOM 1298 C C . ALA A 1 176 ? 8.469 20.547 6.359 1 98.69 176 ALA A C 1
ATOM 1300 O O . ALA A 1 176 ? 8.5 21.688 6.809 1 98.69 176 ALA A O 1
ATOM 1301 N N . ALA A 1 177 ? 7.891 20.281 5.227 1 98.69 177 ALA A N 1
ATOM 1302 C CA . ALA A 1 177 ? 7.203 21.312 4.453 1 98.69 177 ALA A CA 1
ATOM 1303 C C . ALA A 1 177 ? 6.055 21.922 5.25 1 98.69 177 ALA A C 1
ATOM 1305 O O . ALA A 1 177 ? 5.871 23.141 5.254 1 98.69 177 ALA A O 1
ATOM 1306 N N . PHE A 1 178 ? 5.289 21.109 5.949 1 98.25 178 PHE A N 1
ATOM 1307 C CA . PHE A 1 178 ? 4.188 21.594 6.77 1 98.25 178 PHE A CA 1
ATOM 1308 C C . PHE A 1 178 ? 4.711 22.406 7.953 1 98.25 178 PHE A C 1
ATOM 1310 O O . PHE A 1 178 ? 4.066 23.359 8.391 1 98.25 178 PHE A O 1
ATOM 1317 N N . THR A 1 179 ? 5.867 21.969 8.453 1 97.06 179 THR A N 1
ATOM 1318 C CA . THR A 1 179 ? 6.5 22.719 9.539 1 97.06 179 THR A CA 1
ATOM 1319 C C . THR A 1 179 ? 6.902 24.109 9.07 1 97.06 179 THR A C 1
ATOM 1321 O O . THR A 1 179 ? 6.801 25.078 9.828 1 97.06 179 THR A O 1
ATOM 1324 N N . HIS A 1 180 ? 7.301 24.234 7.867 1 96.81 180 HIS A N 1
ATOM 1325 C CA . HIS A 1 180 ? 7.715 25.5 7.266 1 96.81 180 HIS A CA 1
ATOM 1326 C C . HIS A 1 180 ? 6.508 26.328 6.82 1 96.81 180 HIS A C 1
ATOM 1328 O O . HIS A 1 180 ? 6.613 27.531 6.633 1 96.81 180 HIS A O 1
ATOM 1334 N N . LEU A 1 181 ? 5.367 25.75 6.641 1 96.81 181 LEU A N 1
ATOM 1335 C CA . LEU A 1 181 ? 4.191 26.344 6.02 1 96.81 181 LEU A CA 1
ATOM 1336 C C . LEU A 1 181 ? 3.74 27.578 6.793 1 96.81 181 LEU A C 1
ATOM 1338 O O . LEU A 1 181 ? 3.625 27.547 8.023 1 96.81 181 LEU A O 1
ATOM 1342 N N . GLU A 1 182 ? 3.537 28.656 6.09 1 92.69 182 GLU A N 1
ATOM 1343 C CA . GLU A 1 182 ? 2.928 29.875 6.609 1 92.69 182 GLU A CA 1
ATOM 1344 C C . GLU A 1 182 ? 1.645 30.219 5.859 1 92.69 182 GLU A C 1
ATOM 1346 O O . GLU A 1 182 ? 1.663 30.406 4.641 1 92.69 182 GLU A O 1
ATOM 1351 N N . ILE A 1 183 ? 0.583 30.281 6.57 1 90.88 183 ILE A N 1
ATOM 1352 C CA . ILE A 1 183 ? -0.702 30.609 5.965 1 90.88 183 ILE A CA 1
ATOM 1353 C C . ILE A 1 183 ? -0.749 32.094 5.645 1 90.88 183 ILE A C 1
ATOM 1355 O O . ILE A 1 183 ? -0.573 32.938 6.527 1 90.88 183 ILE A O 1
ATOM 1359 N N . PRO A 1 184 ? -0.998 32.438 4.434 1 87.19 184 PRO A N 1
ATOM 1360 C CA . PRO A 1 184 ? -1.006 33.875 4.059 1 87.19 184 PRO A CA 1
ATOM 1361 C C . PRO A 1 184 ? -2.232 34.594 4.582 1 87.19 184 PRO A C 1
ATOM 1363 O O . PRO A 1 184 ? -3.225 33.969 4.961 1 87.19 184 PRO A O 1
ATOM 1366 N N . LEU A 1 185 ? -2.121 35.906 4.566 1 82.69 185 LEU A N 1
ATOM 1367 C CA . LEU A 1 185 ? -3.246 36.75 4.93 1 82.69 185 LEU A CA 1
ATOM 1368 C C . LEU A 1 185 ? -4.301 36.75 3.828 1 82.69 185 LEU A C 1
ATOM 1370 O O . LEU A 1 185 ? -3.965 36.75 2.641 1 82.69 185 LEU A O 1
ATOM 1374 N N . VAL A 1 186 ? -5.555 36.656 4.352 1 82.62 186 VAL A N 1
ATOM 1375 C CA . VAL A 1 186 ? -6.633 36.688 3.367 1 82.62 186 VAL A CA 1
ATOM 1376 C C . VAL A 1 186 ? -7.605 37.812 3.705 1 82.62 186 VAL A C 1
ATOM 1378 O O . VAL A 1 186 ? -7.762 38.188 4.875 1 82.62 186 VAL A O 1
ATOM 1381 N N . SER A 1 187 ? -8.125 38.406 2.66 1 79.5 187 SER A N 1
ATOM 1382 C CA . SER A 1 187 ? -9.141 39.438 2.793 1 79.5 187 SER A CA 1
ATOM 1383 C C . SER A 1 187 ? -10.453 39 2.139 1 79.5 187 SER A C 1
ATOM 1385 O O . SER A 1 187 ? -10.461 38.156 1.251 1 79.5 187 SER A O 1
ATOM 1387 N N . VAL A 1 188 ? -11.547 39.469 2.715 1 74.81 188 VAL A N 1
ATOM 1388 C CA . VAL A 1 188 ? -12.867 39.219 2.141 1 74.81 188 VAL A CA 1
ATOM 1389 C C . VAL A 1 188 ? -13.383 40.469 1.452 1 74.81 188 VAL A C 1
ATOM 1391 O O . VAL A 1 188 ? -13.422 41.562 2.059 1 74.81 188 VAL A O 1
ATOM 1394 N N . GLY A 1 189 ? -13.664 40.25 0.157 1 72.88 189 GLY A N 1
ATOM 1395 C CA . GLY A 1 189 ? -14.234 41.375 -0.576 1 72.88 189 GLY A CA 1
ATOM 1396 C C . GLY A 1 189 ? -15.695 41.625 -0.261 1 72.88 189 GLY A C 1
ATOM 1397 O O . GLY A 1 189 ? -16.328 40.812 0.428 1 72.88 189 GLY A O 1
ATOM 1398 N N . ASP A 1 190 ? -16.141 42.719 -0.777 1 69.62 190 ASP A N 1
ATOM 1399 C CA . ASP A 1 190 ? -17.531 43.094 -0.583 1 69.62 190 ASP A CA 1
ATOM 1400 C C . ASP A 1 190 ? -18.484 42.062 -1.127 1 69.62 190 ASP A C 1
ATOM 1402 O O . ASP A 1 190 ? -19.594 41.906 -0.623 1 69.62 190 ASP A O 1
ATOM 1406 N N . ASP A 1 191 ? -18.031 41.406 -2.047 1 70 191 ASP A N 1
ATOM 1407 C CA . ASP A 1 191 ? -18.859 40.375 -2.678 1 70 191 ASP A CA 1
ATOM 1408 C C . ASP A 1 191 ? -18.75 39.031 -1.943 1 70 191 ASP A C 1
ATOM 1410 O O . ASP A 1 191 ? -19.375 38.062 -2.338 1 70 191 ASP A O 1
ATOM 1414 N N . GLY A 1 192 ? -17.922 39.125 -0.952 1 67.69 192 GLY A N 1
ATOM 1415 C CA . GLY A 1 192 ? -17.797 37.938 -0.135 1 67.69 192 GLY A CA 1
ATOM 1416 C C . GLY A 1 192 ? -16.703 37 -0.595 1 67.69 192 GLY A C 1
ATOM 1417 O O . GLY A 1 192 ? -16.453 35.969 0.029 1 67.69 192 GLY A O 1
ATOM 1418 N N . ARG A 1 193 ? -16.094 37.531 -1.666 1 74.75 193 ARG A N 1
ATOM 1419 C CA . ARG A 1 193 ? -15.016 36.688 -2.176 1 74.75 193 ARG A CA 1
ATOM 1420 C C . ARG A 1 193 ? -13.742 36.844 -1.354 1 74.75 193 ARG A C 1
ATOM 1422 O O . ARG A 1 193 ? -13.422 37.969 -0.928 1 74.75 193 ARG A O 1
ATOM 1429 N N . VAL A 1 194 ? -13.141 35.75 -0.966 1 76.38 194 VAL A N 1
ATOM 1430 C CA . VAL A 1 194 ? -11.922 35.719 -0.159 1 76.38 194 VAL A CA 1
ATOM 1431 C C . VAL A 1 194 ? -10.695 35.719 -1.069 1 76.38 194 VAL A C 1
ATOM 1433 O O . VAL A 1 194 ? -10.641 34.969 -2.043 1 76.38 194 VAL A O 1
ATOM 1436 N N . PHE A 1 195 ? -9.773 36.688 -0.884 1 74.81 195 PHE A N 1
ATOM 1437 C CA . PHE A 1 195 ? -8.562 36.75 -1.694 1 74.81 195 PHE A CA 1
ATOM 1438 C C . PHE A 1 195 ? -7.328 36.875 -0.812 1 74.81 195 PHE A C 1
ATOM 1440 O O . PHE A 1 195 ? -7.402 37.438 0.287 1 74.81 195 PHE A O 1
ATOM 1447 N N . THR A 1 196 ? -6.195 36.344 -1.282 1 73.81 196 THR A N 1
ATOM 1448 C CA . THR A 1 196 ? -4.93 36.438 -0.566 1 73.81 196 THR A CA 1
ATOM 1449 C C . THR A 1 196 ? -4.352 37.844 -0.685 1 73.81 196 THR A C 1
ATOM 1451 O O . THR A 1 196 ? -4.422 38.469 -1.749 1 73.81 196 THR A O 1
ATOM 1454 N N . VAL A 1 197 ? -4.035 38.5 0.422 1 70.56 197 VAL A N 1
ATOM 1455 C CA . VAL A 1 197 ? -3.516 39.875 0.436 1 70.56 197 VAL A CA 1
ATOM 1456 C C . VAL A 1 197 ? -2.027 39.875 0.097 1 70.56 197 VAL A C 1
ATOM 1458 O O . VAL A 1 197 ? -1.256 39.094 0.681 1 70.56 197 VAL A O 1
ATOM 1461 N N . GLY A 1 198 ? -1.5 39.719 -1.088 1 56.56 198 GLY A N 1
ATOM 1462 C CA . GLY A 1 198 ? -0.096 39.844 -1.444 1 56.56 198 GLY A CA 1
ATOM 1463 C C . GLY A 1 198 ? 0.596 41 -0.74 1 56.56 198 GLY A C 1
ATOM 1464 O O . GLY A 1 198 ? -0.06 41.844 -0.119 1 56.56 198 GLY A O 1
ATOM 1465 N N . GLY A 1 199 ? 2.088 41.094 -0.514 1 47 199 GLY A N 1
ATOM 1466 C CA . GLY A 1 199 ? 2.912 42.156 0.028 1 47 199 GLY A CA 1
ATOM 1467 C C . GLY A 1 199 ? 2.422 43.531 -0.352 1 47 199 GLY A C 1
ATOM 1468 O O . GLY A 1 199 ? 2.422 44.438 0.476 1 47 199 GLY A O 1
ATOM 1469 N N . ASN A 1 200 ? 2.814 43.938 -1.646 1 39.94 200 ASN A N 1
ATOM 1470 C CA . ASN A 1 200 ? 2.889 45.344 -2.055 1 39.94 200 ASN A CA 1
ATOM 1471 C C . ASN A 1 200 ? 1.525 46 -1.968 1 39.94 200 ASN A C 1
ATOM 1473 O O . ASN A 1 200 ? 1.388 47.188 -2.328 1 39.94 200 ASN A O 1
ATOM 1477 N N . GLU A 1 201 ? 0.559 45.312 -2.406 1 41.88 201 GLU A N 1
ATOM 1478 C CA . GLU A 1 201 ? -0.447 46.281 -2.887 1 41.88 201 GLU A CA 1
ATOM 1479 C C . GLU A 1 201 ? -1.105 47 -1.727 1 41.88 201 GLU A C 1
ATOM 1481 O O . GLU A 1 201 ? -1.11 46.531 -0.594 1 41.88 201 GLU A O 1
ATOM 1486 N N . GLY A 1 202 ? -1.63 48.156 -1.952 1 42 202 GLY A N 1
ATOM 1487 C CA . GLY A 1 202 ? -2.316 49.281 -1.325 1 42 202 GLY A CA 1
ATOM 1488 C C . GLY A 1 202 ? -3.32 48.844 -0.272 1 42 202 GLY A C 1
ATOM 1489 O O . GLY A 1 202 ? -3.627 47.656 -0.148 1 42 202 GLY A O 1
ATOM 1490 N N . LYS A 1 203 ? -3.84 49.812 0.504 1 45.84 203 LYS A N 1
ATOM 1491 C CA . LYS A 1 203 ? -4.941 50.062 1.435 1 45.84 203 LYS A CA 1
ATOM 1492 C C . LYS A 1 203 ? -6.105 49.094 1.151 1 45.84 203 LYS A C 1
ATOM 1494 O O . LYS A 1 203 ? -6.945 49.375 0.296 1 45.84 203 LYS A O 1
ATOM 1499 N N . THR A 1 204 ? -5.844 47.844 1.028 1 50.03 204 THR A N 1
ATOM 1500 C CA . THR A 1 204 ? -7.043 47.094 0.711 1 50.03 204 THR A CA 1
ATOM 1501 C C . THR A 1 204 ? -8.148 47.344 1.732 1 50.03 204 THR A C 1
ATOM 1503 O O . THR A 1 204 ? -7.906 47.281 2.939 1 50.03 204 THR A O 1
ATOM 1506 N N . LYS A 1 205 ? -9.023 48.031 1.416 1 52.53 205 LYS A N 1
ATOM 1507 C CA . LYS A 1 205 ? -10.281 48.438 2.029 1 52.53 205 LYS A CA 1
ATOM 1508 C C . LYS A 1 205 ? -11.023 47.25 2.607 1 52.53 205 LYS A C 1
ATOM 1510 O O . LYS A 1 205 ? -12.078 47.406 3.223 1 52.53 205 LYS A O 1
ATOM 1515 N N . TYR A 1 206 ? -10.453 46 2.428 1 58.31 206 TYR A N 1
ATOM 1516 C CA . TYR A 1 206 ? -11.32 44.906 2.805 1 58.31 206 TYR A CA 1
ATOM 1517 C C . TYR A 1 206 ? -10.922 44.344 4.16 1 58.31 206 TYR A C 1
ATOM 1519 O O . TYR A 1 206 ? -9.773 44.469 4.586 1 58.31 206 TYR A O 1
ATOM 1527 N N . GLU A 1 207 ? -11.867 43.906 4.895 1 64.25 207 GLU A N 1
ATOM 1528 C CA . GLU A 1 207 ? -11.727 43.312 6.223 1 64.25 207 GLU A CA 1
ATOM 1529 C C . GLU A 1 207 ? -10.859 42.062 6.184 1 64.25 207 GLU A C 1
ATOM 1531 O O . GLU A 1 207 ? -11.102 41.156 5.371 1 64.25 207 GLU A O 1
ATOM 1536 N N . LEU A 1 208 ? -9.688 42.125 6.789 1 66.5 208 LEU A N 1
ATOM 1537 C CA . LEU A 1 208 ? -8.812 40.969 6.91 1 66.5 208 LEU A CA 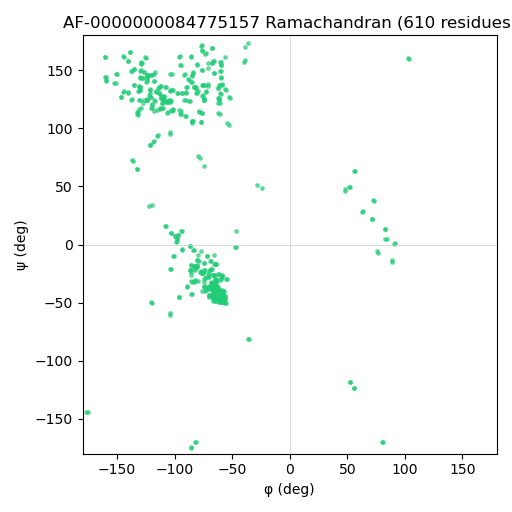1
ATOM 1538 C C . LEU A 1 208 ? -9.477 39.875 7.719 1 66.5 208 LEU A C 1
ATOM 1540 O O . LEU A 1 208 ? -10.047 40.125 8.781 1 66.5 208 LEU A O 1
ATOM 1544 N N . VAL A 1 209 ? -9.5 38.719 7.082 1 66.5 209 VAL A N 1
ATOM 1545 C CA . VAL A 1 209 ? -10.023 37.594 7.805 1 66.5 209 VAL A CA 1
ATOM 1546 C C . VAL A 1 209 ? -9.016 37.125 8.859 1 66.5 209 VAL A C 1
ATOM 1548 O O . VAL A 1 209 ? -9.406 36.75 9.969 1 66.5 209 VAL A O 1
ATOM 1551 N N . ASN A 1 210 ? -7.699 37.219 8.438 1 66.62 210 ASN A N 1
ATOM 1552 C CA . ASN A 1 210 ? -6.645 36.938 9.406 1 66.62 210 ASN A CA 1
ATOM 1553 C C . ASN A 1 210 ? -5.578 38 9.414 1 66.62 210 ASN A C 1
ATOM 1555 O O . ASN A 1 210 ? -5.227 38.562 8.359 1 66.62 210 ASN A O 1
ATOM 1559 N N . ARG A 1 211 ? -5.211 38.469 10.57 1 63 211 ARG A N 1
ATOM 1560 C CA . ARG A 1 211 ? -4.395 39.688 10.719 1 63 211 ARG A CA 1
ATOM 1561 C C . ARG A 1 211 ? -2.91 39.344 10.602 1 63 211 ARG A C 1
ATOM 1563 O O . ARG A 1 211 ? -2.1 40.219 10.297 1 63 211 ARG A O 1
ATOM 1570 N N . GLU A 1 212 ? -2.469 38.156 10.898 1 68.31 212 GLU A N 1
ATOM 1571 C CA . GLU A 1 212 ? -1.056 37.812 10.828 1 68.31 212 GLU A CA 1
ATOM 1572 C C . GLU A 1 212 ? -0.869 36.438 10.18 1 68.31 212 GLU A C 1
ATOM 1574 O O . GLU A 1 212 ? -1.793 35.625 10.164 1 68.31 212 GLU A O 1
ATOM 1579 N N . LYS A 1 213 ? 0.329 36.406 9.516 1 75.31 213 LYS A N 1
ATOM 1580 C CA . LYS A 1 213 ? 0.688 35.062 9.047 1 75.31 213 LYS A CA 1
ATOM 1581 C C . LYS A 1 213 ? 0.708 34.062 10.203 1 75.31 213 LYS A C 1
ATOM 1583 O O . LYS A 1 213 ? 1.114 34.406 11.312 1 75.31 213 LYS A O 1
ATOM 1588 N N . ARG A 1 214 ? 0.09 32.969 9.898 1 84.94 214 ARG A N 1
ATOM 1589 C CA . ARG A 1 214 ? -0.008 31.984 10.969 1 84.94 214 ARG A CA 1
ATOM 1590 C C . ARG A 1 214 ? 0.571 30.641 10.531 1 84.94 214 ARG A C 1
ATOM 1592 O O . ARG A 1 214 ? 0.539 30.312 9.344 1 84.94 214 ARG A O 1
ATOM 1599 N N . LYS A 1 215 ? 1.212 30.062 11.523 1 89.81 215 LYS A N 1
ATOM 1600 C CA . LYS A 1 215 ? 1.679 28.688 11.312 1 89.81 215 LYS A CA 1
ATOM 1601 C C . LYS A 1 215 ? 0.628 27.672 11.758 1 89.81 215 LYS A C 1
ATOM 1603 O O . LYS A 1 215 ? -0.18 27.969 12.648 1 89.81 215 LYS A O 1
ATOM 1608 N N . LEU A 1 216 ? 0.585 26.578 11.086 1 91.12 216 LEU A N 1
ATOM 1609 C CA . LEU A 1 216 ? -0.259 25.469 11.539 1 91.12 216 LEU A CA 1
ATOM 1610 C C . LEU A 1 216 ? 0.314 24.828 12.797 1 91.12 216 LEU A C 1
ATOM 1612 O O . LEU A 1 216 ? 1.532 24.688 12.922 1 91.12 216 LEU A O 1
ATOM 1616 N N . THR A 1 217 ? -0.543 24.578 13.656 1 92.62 217 THR A N 1
ATOM 1617 C CA . THR A 1 217 ? -0.132 23.766 14.805 1 92.62 217 THR A CA 1
ATOM 1618 C C . THR A 1 217 ? -0.074 22.281 14.43 1 92.62 217 THR A C 1
ATOM 1620 O O . THR A 1 217 ? -1.097 21.688 14.102 1 92.62 217 THR A O 1
ATOM 1623 N N . LEU A 1 218 ? 1.137 21.719 14.461 1 95.25 218 LEU A N 1
ATOM 1624 C CA . LEU A 1 218 ? 1.306 20.297 14.133 1 95.25 218 LEU A CA 1
ATOM 1625 C C . LEU A 1 218 ? 1.368 19.453 15.398 1 95.25 218 LEU A C 1
ATOM 1627 O O . LEU A 1 218 ? 2.016 19.844 16.375 1 95.25 218 LEU A O 1
ATOM 1631 N N . LYS A 1 219 ? 0.603 18.422 15.43 1 95 219 LYS A N 1
ATOM 1632 C CA . LYS A 1 219 ? 0.612 17.469 16.531 1 95 219 LYS A CA 1
ATOM 1633 C C . LYS A 1 219 ? 0.839 16.047 16.031 1 95 219 LYS A C 1
ATOM 1635 O O . LYS A 1 219 ? 0.717 15.789 14.828 1 95 219 LYS A O 1
ATOM 1640 N N . ASP A 1 220 ? 1.242 15.148 16.875 1 95.75 220 ASP A N 1
ATOM 1641 C CA . ASP A 1 220 ? 1.376 13.727 16.578 1 95.75 220 ASP A CA 1
ATOM 1642 C C . ASP A 1 220 ? 2.125 13.5 15.273 1 95.75 220 ASP A C 1
ATOM 1644 O O . ASP A 1 220 ? 1.652 12.766 14.398 1 95.75 220 ASP A O 1
ATOM 1648 N N . ILE A 1 221 ? 3.234 14.203 15.109 1 97.81 221 ILE A N 1
ATOM 1649 C CA . ILE A 1 221 ? 4.016 14.188 13.883 1 97.81 221 ILE A CA 1
ATOM 1650 C C . ILE A 1 221 ? 4.52 12.773 13.602 1 97.81 221 ILE A C 1
ATOM 1652 O O . ILE A 1 221 ? 5.191 12.172 14.438 1 97.81 221 ILE A O 1
ATOM 1656 N N . PRO A 1 222 ? 4.18 12.203 12.438 1 98 222 PRO A N 1
ATOM 1657 C CA . PRO A 1 222 ? 4.617 10.844 12.102 1 98 222 PRO A CA 1
ATOM 1658 C C . PRO A 1 222 ? 5.984 10.812 11.422 1 98 222 PRO A C 1
ATOM 1660 O O . PRO A 1 222 ? 6.301 11.703 10.625 1 98 222 PRO A O 1
ATOM 1663 N N . PHE A 1 223 ? 6.762 9.836 11.758 1 98.56 223 PHE A N 1
ATOM 1664 C CA . PHE A 1 223 ? 7.988 9.469 11.055 1 98.56 223 PHE A CA 1
ATOM 1665 C C . PHE A 1 223 ? 7.988 7.98 10.719 1 98.56 223 PHE A C 1
ATOM 1667 O O . PHE A 1 223 ? 7.258 7.199 11.336 1 98.56 223 PHE A O 1
ATOM 1674 N N . ALA A 1 224 ? 8.75 7.629 9.703 1 98.75 224 ALA A N 1
ATOM 1675 C CA . ALA A 1 224 ? 8.719 6.238 9.25 1 98.75 224 ALA A CA 1
ATOM 1676 C C . ALA A 1 224 ? 10.133 5.668 9.141 1 98.75 224 ALA A C 1
ATOM 1678 O O . ALA A 1 224 ? 11.102 6.418 9.008 1 98.75 224 ALA A O 1
ATOM 1679 N N . LEU A 1 225 ? 10.211 4.398 9.219 1 98.94 225 LEU A N 1
ATOM 1680 C CA . LEU A 1 225 ? 11.414 3.631 8.922 1 98.94 225 LEU A CA 1
ATOM 1681 C C . LEU A 1 225 ? 11.086 2.385 8.109 1 98.94 225 LEU A C 1
ATOM 1683 O O . LEU A 1 225 ? 10.195 1.617 8.477 1 98.94 225 LEU A O 1
ATOM 1687 N N . THR A 1 226 ? 11.695 2.217 7.008 1 98.81 226 THR A N 1
ATOM 1688 C CA . THR A 1 226 ? 11.641 0.985 6.227 1 98.81 226 THR A CA 1
ATOM 1689 C C . THR A 1 226 ? 12.805 0.067 6.586 1 98.81 226 THR A C 1
ATOM 1691 O O . THR A 1 226 ? 13.953 0.513 6.66 1 98.81 226 THR A O 1
ATOM 1694 N N . CYS A 1 227 ? 12.562 -1.16 6.855 1 98.81 227 CYS A N 1
ATOM 1695 C CA . CYS A 1 227 ? 13.555 -2.189 7.125 1 98.81 227 CYS A CA 1
ATOM 1696 C C . CYS A 1 227 ? 13.523 -3.277 6.059 1 98.81 227 CYS A C 1
ATOM 1698 O O . CYS A 1 227 ? 12.445 -3.732 5.664 1 98.81 227 CYS A O 1
ATOM 1700 N N . ALA A 1 228 ? 14.656 -3.611 5.555 1 98.44 228 ALA A N 1
ATOM 1701 C CA . ALA A 1 228 ? 14.789 -4.789 4.703 1 98.44 228 ALA A CA 1
ATOM 1702 C C . ALA A 1 228 ? 15.094 -6.035 5.531 1 98.44 228 ALA A C 1
ATOM 1704 O O . ALA A 1 228 ? 15.883 -5.977 6.48 1 98.44 228 ALA A O 1
ATOM 1705 N N . LEU A 1 229 ? 14.43 -7.102 5.223 1 97.88 229 LEU A N 1
ATOM 1706 C CA . LEU A 1 229 ? 14.586 -8.352 5.965 1 97.88 229 LEU A CA 1
ATOM 1707 C C . LEU A 1 229 ? 15.289 -9.398 5.109 1 97.88 229 LEU A C 1
ATOM 1709 O O . LEU A 1 229 ? 14.781 -9.781 4.051 1 97.88 229 LEU A O 1
ATOM 1713 N N . HIS A 1 230 ? 16.438 -9.859 5.488 1 96.25 230 HIS A N 1
ATOM 1714 C CA . HIS A 1 230 ? 17.188 -10.906 4.797 1 96.25 230 HIS A CA 1
ATOM 1715 C C . HIS A 1 230 ? 17.672 -11.969 5.773 1 96.25 230 HIS A C 1
ATOM 1717 O O . HIS A 1 230 ? 18.578 -11.711 6.57 1 96.25 230 HIS A O 1
ATOM 1723 N N . LYS A 1 231 ? 17.078 -13.156 5.621 1 92 231 LYS A N 1
ATOM 1724 C CA . LYS A 1 231 ? 17.391 -14.219 6.57 1 92 231 LYS A CA 1
ATOM 1725 C C . LYS A 1 231 ? 17.203 -13.742 8.008 1 92 231 LYS A C 1
ATOM 1727 O O . LYS A 1 231 ? 16.125 -13.273 8.375 1 92 231 LYS A O 1
ATOM 1732 N N . ASP A 1 232 ? 18.156 -13.703 8.812 1 90.5 232 ASP A N 1
ATOM 1733 C CA . ASP A 1 232 ? 18 -13.312 10.211 1 90.5 232 ASP A CA 1
ATOM 1734 C C . ASP A 1 232 ? 18.422 -11.859 10.422 1 90.5 232 ASP A C 1
ATOM 1736 O O . ASP A 1 232 ? 18.469 -11.375 11.562 1 90.5 232 ASP A O 1
ATOM 1740 N N . ASN A 1 233 ? 18.688 -11.18 9.336 1 96.12 233 ASN A N 1
ATOM 1741 C CA . ASN A 1 233 ? 19.172 -9.805 9.445 1 96.12 233 ASN A CA 1
ATOM 1742 C C . ASN A 1 233 ? 18.062 -8.805 9.156 1 96.12 233 ASN A C 1
ATOM 1744 O O . ASN A 1 233 ? 17.25 -9.008 8.25 1 96.12 233 ASN A O 1
ATOM 1748 N N . VAL A 1 234 ? 17.938 -7.793 10.016 1 98.12 234 VAL A N 1
ATOM 1749 C CA . VAL A 1 234 ? 17.078 -6.637 9.797 1 98.12 234 VAL A CA 1
ATOM 1750 C C . VAL A 1 234 ? 17.922 -5.418 9.453 1 98.12 234 VAL A C 1
ATOM 1752 O O . VAL A 1 234 ? 18.75 -4.98 10.258 1 98.12 234 VAL A O 1
ATOM 1755 N N . LEU A 1 235 ? 17.828 -4.906 8.227 1 98.62 235 LEU A N 1
ATOM 1756 C CA . LEU A 1 235 ? 18.594 -3.766 7.754 1 98.62 235 LEU A CA 1
ATOM 1757 C C . LEU A 1 235 ? 17.75 -2.498 7.738 1 98.62 235 LEU A C 1
ATOM 1759 O O . LEU A 1 235 ? 16.781 -2.402 6.977 1 98.62 235 LEU A O 1
ATOM 1763 N N . ALA A 1 236 ? 18.094 -1.526 8.547 1 98.75 236 ALA A N 1
ATOM 1764 C CA . ALA A 1 236 ? 17.375 -0.261 8.594 1 98.75 236 ALA A CA 1
ATOM 1765 C C . ALA A 1 236 ? 17.719 0.613 7.387 1 98.75 236 ALA A C 1
ATOM 1767 O O . ALA A 1 236 ? 18.875 0.689 6.984 1 98.75 236 ALA A O 1
ATOM 1768 N N . ASP A 1 237 ? 16.688 1.277 6.754 1 98.75 237 ASP A N 1
ATOM 1769 C CA . ASP A 1 237 ? 16.891 2.277 5.711 1 98.75 237 ASP A CA 1
ATOM 1770 C C . ASP A 1 237 ? 17.703 1.709 4.559 1 98.75 237 ASP A C 1
ATOM 1772 O O . ASP A 1 237 ? 18.812 2.191 4.277 1 98.75 237 ASP A O 1
ATOM 1776 N N . PRO A 1 238 ? 17.156 0.706 3.9 1 98.69 238 PRO A N 1
ATOM 1777 C CA . PRO A 1 238 ? 17.906 0.083 2.809 1 98.69 238 PRO A CA 1
ATOM 1778 C C . PRO A 1 238 ? 18.125 1.025 1.626 1 98.69 238 PRO A C 1
ATOM 1780 O O . PRO A 1 238 ? 17.266 1.86 1.335 1 98.69 238 PRO A O 1
ATOM 1783 N N . THR A 1 239 ? 19.266 0.89 0.914 1 97.88 239 THR A N 1
ATOM 1784 C CA . THR A 1 239 ? 19.531 1.579 -0.343 1 97.88 239 THR A CA 1
ATOM 1785 C C . THR A 1 239 ? 18.766 0.929 -1.491 1 97.88 239 THR A C 1
ATOM 1787 O O . THR A 1 239 ? 18.203 -0.157 -1.333 1 97.88 239 THR A O 1
ATOM 1790 N N . ALA A 1 240 ? 18.75 1.628 -2.58 1 96.81 240 ALA A N 1
ATOM 1791 C CA . ALA A 1 240 ? 18.109 1.062 -3.771 1 96.81 240 ALA A CA 1
ATOM 1792 C C . ALA A 1 240 ? 18.766 -0.259 -4.164 1 96.81 240 ALA A C 1
ATOM 1794 O O . ALA A 1 240 ? 18.094 -1.19 -4.602 1 96.81 240 ALA A O 1
ATOM 1795 N N . GLU A 1 241 ? 20.078 -0.375 -4.07 1 95.19 241 GLU A N 1
ATOM 1796 C CA . GLU A 1 241 ? 20.797 -1.608 -4.379 1 95.19 241 GLU A CA 1
ATOM 1797 C C . GLU A 1 241 ? 20.344 -2.752 -3.475 1 95.19 241 GLU A C 1
ATOM 1799 O O . GLU A 1 241 ? 20.062 -3.855 -3.949 1 95.19 241 GLU A O 1
ATOM 1804 N N . GLU A 1 242 ? 20.266 -2.479 -2.199 1 97.06 242 GLU A N 1
ATOM 1805 C CA . GLU A 1 242 ? 19.797 -3.482 -1.248 1 97.06 242 GLU A CA 1
ATOM 1806 C C . GLU A 1 242 ? 18.359 -3.9 -1.55 1 97.06 242 GLU A C 1
ATOM 1808 O O . GLU A 1 242 ? 18.031 -5.086 -1.485 1 97.06 242 GLU A O 1
ATOM 1813 N N . GLU A 1 243 ? 17.5 -2.893 -1.891 1 95.69 243 GLU A N 1
ATOM 1814 C CA . GLU A 1 243 ? 16.094 -3.158 -2.195 1 95.69 243 GLU A CA 1
ATOM 1815 C C . GLU A 1 243 ? 15.953 -3.98 -3.473 1 95.69 243 GLU A C 1
ATOM 1817 O O . GLU A 1 243 ? 14.938 -4.652 -3.676 1 95.69 243 GLU A O 1
ATOM 1822 N N . SER A 1 244 ? 16.906 -3.902 -4.367 1 92.88 244 SER A N 1
ATOM 1823 C CA . SER A 1 244 ? 16.875 -4.676 -5.605 1 92.88 244 SER A CA 1
ATOM 1824 C C . SER A 1 244 ? 17.219 -6.137 -5.352 1 92.88 244 SER A C 1
ATOM 1826 O O . SER A 1 244 ? 16.859 -7.012 -6.145 1 92.88 244 SER A O 1
ATOM 1828 N N . ILE A 1 245 ? 17.953 -6.391 -4.254 1 93.81 245 ILE A N 1
ATOM 1829 C CA . ILE A 1 245 ? 18.422 -7.73 -3.922 1 93.81 245 ILE A CA 1
ATOM 1830 C C . ILE A 1 245 ? 17.469 -8.383 -2.926 1 93.81 245 ILE A C 1
ATOM 1832 O O . ILE A 1 245 ? 17.094 -9.547 -3.084 1 93.81 245 ILE A O 1
ATOM 1836 N N . ILE A 1 246 ? 17.078 -7.574 -1.895 1 94.38 246 ILE A N 1
ATOM 1837 C CA . ILE A 1 246 ? 16.203 -8.062 -0.836 1 94.38 246 ILE A CA 1
ATOM 1838 C C . ILE A 1 246 ? 14.742 -7.816 -1.215 1 94.38 246 ILE A C 1
ATOM 1840 O O . ILE A 1 246 ? 14.367 -6.691 -1.55 1 94.38 246 ILE A O 1
ATOM 1844 N N . GLU A 1 247 ? 13.922 -8.812 -1.117 1 88.88 247 GLU A N 1
ATOM 1845 C CA . GLU A 1 247 ? 12.547 -8.695 -1.611 1 88.88 247 GLU A CA 1
ATOM 1846 C C . GLU A 1 247 ? 11.57 -8.43 -0.47 1 88.88 247 GLU A C 1
ATOM 1848 O O . GLU A 1 247 ? 10.391 -8.156 -0.706 1 88.88 247 GLU A O 1
ATOM 1853 N N . THR A 1 248 ? 12.031 -8.547 0.754 1 95.19 248 THR A N 1
ATOM 1854 C CA . THR A 1 248 ? 11.133 -8.422 1.896 1 95.19 248 THR A CA 1
ATOM 1855 C C . THR A 1 248 ? 11.406 -7.137 2.668 1 95.19 248 THR A C 1
ATOM 1857 O O . THR A 1 248 ? 12.523 -6.918 3.137 1 95.19 248 THR A O 1
ATOM 1860 N N . PHE A 1 249 ? 10.352 -6.348 2.828 1 97.06 249 PHE A N 1
ATOM 1861 C CA . PHE A 1 249 ? 10.461 -5.07 3.527 1 97.06 249 PHE A CA 1
ATOM 1862 C C . PHE A 1 249 ? 9.305 -4.883 4.504 1 97.06 249 PHE A C 1
ATOM 1864 O O . PHE A 1 249 ? 8.219 -5.426 4.301 1 97.06 249 PHE A O 1
ATOM 1871 N N . VAL A 1 250 ? 9.609 -4.152 5.535 1 98.25 250 VAL A N 1
ATOM 1872 C CA . VAL A 1 250 ? 8.602 -3.662 6.465 1 98.25 250 VAL A CA 1
ATOM 1873 C C . VAL A 1 250 ? 8.789 -2.164 6.688 1 98.25 250 VAL A C 1
ATOM 1875 O O . VAL A 1 250 ? 9.891 -1.709 6.996 1 98.25 250 VAL A O 1
ATOM 1878 N N . THR A 1 251 ? 7.801 -1.406 6.465 1 98.75 251 THR A N 1
ATOM 1879 C CA . THR A 1 251 ? 7.797 0.021 6.766 1 98.75 251 THR A CA 1
ATOM 1880 C C . THR A 1 251 ? 6.883 0.322 7.949 1 98.75 251 THR A C 1
ATOM 1882 O O . THR A 1 251 ? 5.723 -0.094 7.965 1 98.75 251 THR A O 1
ATOM 1885 N N . VAL A 1 252 ? 7.426 0.993 8.922 1 98.62 252 VAL A N 1
ATOM 1886 C CA . VAL A 1 252 ? 6.691 1.338 10.133 1 98.62 252 VAL A CA 1
ATOM 1887 C C . VAL A 1 252 ? 6.648 2.855 10.297 1 98.62 252 VAL A C 1
ATOM 1889 O O . VAL A 1 252 ? 7.68 3.523 10.203 1 98.62 252 VAL A O 1
ATOM 1892 N N . ALA A 1 253 ? 5.477 3.406 10.461 1 98.56 253 ALA A N 1
ATOM 1893 C CA . ALA A 1 253 ? 5.324 4.82 10.789 1 98.56 253 ALA A CA 1
ATOM 1894 C C . ALA A 1 253 ? 4.773 4.992 12.203 1 98.56 253 ALA A C 1
ATOM 1896 O O . ALA A 1 253 ? 3.748 4.406 12.555 1 98.56 253 ALA A O 1
ATOM 1897 N N . LEU A 1 254 ? 5.477 5.754 12.969 1 98 254 LEU A N 1
ATOM 1898 C CA . LEU A 1 254 ? 5.09 6.051 14.344 1 98 254 LEU A CA 1
ATOM 1899 C C . LEU A 1 254 ? 4.883 7.547 14.547 1 98 254 LEU A C 1
ATOM 1901 O O . LEU A 1 254 ? 5.555 8.359 13.906 1 98 254 LEU A O 1
ATOM 1905 N N . ASP A 1 255 ? 3.934 7.887 15.406 1 96.38 255 ASP A N 1
ATOM 1906 C CA . ASP A 1 255 ? 3.75 9.305 15.719 1 96.38 255 ASP A CA 1
ATOM 1907 C C . ASP A 1 255 ? 4.688 9.742 16.844 1 96.38 255 ASP A C 1
ATOM 1909 O O . ASP A 1 255 ? 5.547 8.977 17.281 1 96.38 255 ASP A O 1
ATOM 1913 N N . SER A 1 256 ? 4.57 10.969 17.297 1 95.06 256 SER A N 1
ATOM 1914 C CA . SER A 1 256 ? 5.477 11.578 18.266 1 95.06 256 SER A CA 1
ATOM 1915 C C . SER A 1 256 ? 5.391 10.875 19.609 1 95.06 256 SER A C 1
ATOM 1917 O O . SER A 1 256 ? 6.281 11.023 20.453 1 95.06 256 SER A O 1
ATOM 1919 N N . SER A 1 257 ? 4.375 10.094 19.891 1 94.69 257 SER A N 1
ATOM 1920 C CA . SER A 1 257 ? 4.199 9.367 21.141 1 94.69 257 SER A CA 1
ATOM 1921 C C . SER A 1 257 ? 4.535 7.887 20.969 1 94.69 257 SER A C 1
ATOM 1923 O O . SER A 1 257 ? 4.16 7.059 21.812 1 94.69 257 SER A O 1
ATOM 1925 N N . ASP A 1 258 ? 5.078 7.559 19.875 1 96.25 258 ASP A N 1
ATOM 1926 C CA . ASP A 1 258 ? 5.535 6.211 19.547 1 96.25 258 ASP A CA 1
ATOM 1927 C C . ASP A 1 258 ? 4.359 5.27 19.312 1 96.25 258 ASP A C 1
ATOM 1929 O O . ASP A 1 258 ? 4.457 4.066 19.562 1 96.25 258 ASP A O 1
ATOM 1933 N N . ARG A 1 259 ? 3.266 5.797 19 1 95.31 259 ARG A N 1
ATOM 1934 C CA . ARG A 1 259 ? 2.121 4.957 18.672 1 95.31 259 ARG A CA 1
ATOM 1935 C C . ARG A 1 259 ? 2.15 4.551 17.203 1 95.31 259 ARG A C 1
ATOM 1937 O O . ARG A 1 259 ? 2.547 5.336 16.344 1 95.31 259 ARG A O 1
ATOM 1944 N N . LEU A 1 260 ? 1.687 3.346 16.875 1 96.94 260 LEU A N 1
ATOM 1945 C CA . LEU A 1 260 ? 1.754 2.754 15.547 1 96.94 260 LEU A CA 1
ATOM 1946 C C . LEU A 1 260 ? 0.69 3.354 14.633 1 96.94 260 LEU A C 1
ATOM 1948 O O . LEU A 1 260 ? -0.492 3.02 14.742 1 96.94 260 LEU A O 1
ATOM 1952 N N . VAL A 1 261 ? 1.078 4.199 13.734 1 96.88 261 VAL A N 1
ATOM 1953 C CA . VAL A 1 261 ? 0.183 4.844 12.781 1 96.88 261 VAL A CA 1
ATOM 1954 C C . VAL A 1 261 ? -0.022 3.941 11.562 1 96.88 261 VAL A C 1
ATOM 1956 O O . VAL A 1 261 ? -1.143 3.799 11.07 1 96.88 261 VAL A O 1
ATOM 1959 N N . SER A 1 262 ? 1.056 3.369 11.125 1 98 262 SER A N 1
ATOM 1960 C CA . SER A 1 262 ? 1.001 2.537 9.93 1 98 262 SER A CA 1
ATOM 1961 C C . SER A 1 262 ? 2.055 1.436 9.969 1 98 262 SER A C 1
ATOM 1963 O O . SER A 1 262 ? 3.121 1.613 10.562 1 98 262 SER A O 1
ATOM 1965 N N . ILE A 1 263 ? 1.812 0.33 9.438 1 98 263 ILE A N 1
ATOM 1966 C CA . ILE A 1 263 ? 2.76 -0.75 9.188 1 98 263 ILE A CA 1
ATOM 1967 C C . ILE A 1 263 ? 2.463 -1.392 7.836 1 98 263 ILE A C 1
ATOM 1969 O O . ILE A 1 263 ? 1.303 -1.629 7.496 1 98 263 ILE A O 1
ATOM 1973 N N . GLN A 1 264 ? 3.477 -1.544 7.051 1 98.06 264 GLN A N 1
ATOM 1974 C CA . GLN A 1 264 ? 3.328 -2.102 5.711 1 98.06 264 GLN A CA 1
ATOM 1975 C C . GLN A 1 264 ? 4.367 -3.186 5.449 1 98.06 264 GLN A C 1
ATOM 1977 O O . GLN A 1 264 ? 5.57 -2.914 5.449 1 98.06 264 GLN A O 1
ATOM 1982 N N . LYS A 1 265 ? 3.971 -4.359 5.297 1 97.81 265 LYS A N 1
ATOM 1983 C CA . LYS A 1 265 ? 4.707 -5.48 4.727 1 97.81 265 LYS A CA 1
ATOM 1984 C C . LYS A 1 265 ? 4.016 -6.012 3.473 1 97.81 265 LYS A C 1
ATOM 1986 O O . LYS A 1 265 ? 3.217 -6.949 3.547 1 97.81 265 LYS A O 1
ATOM 1991 N N . PRO A 1 266 ? 4.34 -5.469 2.365 1 94.75 266 PRO A N 1
ATOM 1992 C CA . PRO A 1 266 ? 3.557 -5.723 1.155 1 94.75 266 PRO A CA 1
ATOM 1993 C C . PRO A 1 266 ? 3.691 -7.16 0.655 1 94.75 266 PRO A C 1
ATOM 1995 O O . PRO A 1 266 ? 2.783 -7.676 0.001 1 94.75 266 PRO A O 1
ATOM 1998 N N . GLY A 1 267 ? 4.777 -7.797 0.819 1 94.75 267 GLY A N 1
ATOM 1999 C CA . GLY A 1 267 ? 5.074 -9.141 0.343 1 94.75 267 GLY A CA 1
ATOM 2000 C C . GLY A 1 267 ? 6.438 -9.641 0.78 1 94.75 267 GLY A C 1
ATOM 2001 O O . GLY A 1 267 ? 6.855 -9.414 1.918 1 94.75 267 GLY A O 1
ATOM 2002 N N . GLY A 1 268 ? 7.031 -10.375 -0.1 1 89.88 268 GLY A N 1
ATOM 2003 C CA . GLY A 1 268 ? 8.312 -10.969 0.253 1 89.88 268 GLY A CA 1
ATOM 2004 C C . GLY A 1 268 ? 8.18 -12.219 1.095 1 89.88 268 GLY A C 1
ATOM 2005 O O . GLY A 1 268 ? 7.098 -12.805 1.184 1 89.88 268 GLY A O 1
ATOM 2006 N N . GLY A 1 269 ? 9.328 -12.688 1.615 1 89.19 269 GLY A N 1
ATOM 2007 C CA . GLY A 1 269 ? 9.305 -13.867 2.459 1 89.19 269 GLY A CA 1
ATOM 2008 C C . GLY A 1 269 ? 8.445 -13.703 3.697 1 89.19 269 GLY A C 1
ATOM 2009 O O . GLY A 1 269 ? 8.156 -12.578 4.109 1 89.19 269 GLY A O 1
ATOM 2010 N N . VAL A 1 270 ? 8.031 -14.766 4.199 1 88.31 270 VAL A N 1
ATOM 2011 C CA . VAL A 1 270 ? 7.215 -14.758 5.406 1 88.31 270 VAL A CA 1
ATOM 2012 C C . VAL A 1 270 ? 7.996 -14.109 6.551 1 88.31 270 VAL A C 1
ATOM 2014 O O . VAL A 1 270 ? 9.227 -14.219 6.613 1 88.31 270 VAL A O 1
ATOM 2017 N N . THR A 1 271 ? 7.289 -13.383 7.371 1 92.5 271 THR A N 1
ATOM 2018 C CA . THR A 1 271 ? 7.918 -12.648 8.461 1 92.5 271 THR A CA 1
ATOM 2019 C C . THR A 1 271 ? 7.293 -13.031 9.805 1 92.5 271 THR A C 1
ATOM 2021 O O . THR A 1 271 ? 6.074 -13.195 9.898 1 92.5 271 THR A O 1
ATOM 2024 N N . SER A 1 272 ? 8.047 -13.148 10.797 1 93.12 272 SER A N 1
ATOM 2025 C CA . SER A 1 272 ? 7.574 -13.469 12.141 1 93.12 272 SER A CA 1
ATOM 2026 C C . SER A 1 272 ? 7.141 -12.219 12.891 1 93.12 272 SER A C 1
ATOM 2028 O O . SER A 1 272 ? 7.547 -11.109 12.539 1 93.12 272 SER A O 1
ATOM 2030 N N . MET A 1 273 ? 6.359 -12.461 13.938 1 92.31 273 MET A N 1
ATOM 2031 C CA . MET A 1 273 ? 5.953 -11.352 14.805 1 92.31 273 MET A CA 1
ATOM 2032 C C . MET A 1 273 ? 7.16 -10.758 15.523 1 92.31 273 MET A C 1
ATOM 2034 O O . MET A 1 273 ? 7.203 -9.555 15.781 1 92.31 273 MET A O 1
ATOM 2038 N N . ALA A 1 274 ? 8.086 -11.633 15.828 1 95.19 274 ALA A N 1
ATOM 2039 C CA . ALA A 1 274 ? 9.305 -11.164 16.484 1 95.19 274 ALA A CA 1
ATOM 2040 C C . ALA A 1 274 ? 10.055 -10.172 15.602 1 95.19 274 ALA A C 1
ATOM 2042 O O . ALA A 1 274 ? 10.562 -9.156 16.094 1 95.19 274 ALA A O 1
ATOM 2043 N N . THR A 1 275 ? 10.164 -10.469 14.32 1 96.56 275 THR A N 1
ATOM 2044 C CA . THR A 1 275 ? 10.828 -9.578 13.375 1 96.56 275 THR A CA 1
ATOM 2045 C C . THR A 1 275 ? 10.078 -8.258 13.242 1 96.56 275 THR A C 1
ATOM 2047 O O . THR A 1 275 ? 10.695 -7.195 13.172 1 96.56 275 THR A O 1
ATOM 2050 N N . ILE A 1 276 ? 8.75 -8.32 13.25 1 96.5 276 ILE A N 1
ATOM 2051 C CA . ILE A 1 276 ? 7.918 -7.121 13.188 1 96.5 276 ILE A CA 1
ATOM 2052 C 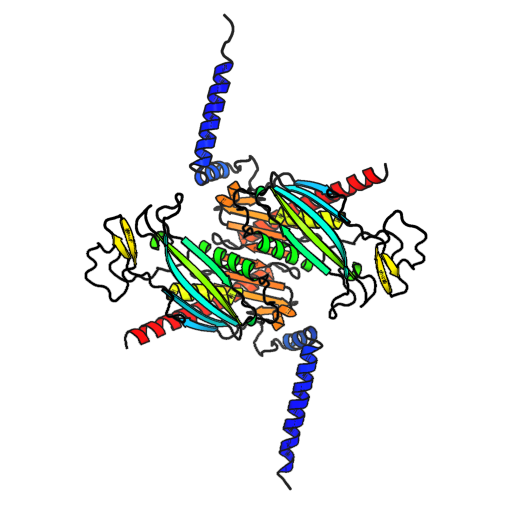C . ILE A 1 276 ? 8.195 -6.238 14.406 1 96.5 276 ILE A C 1
ATOM 2054 O O . ILE A 1 276 ? 8.359 -5.023 14.273 1 96.5 276 ILE A O 1
ATOM 2058 N N . LYS A 1 277 ? 8.266 -6.84 15.523 1 96.44 277 LYS A N 1
ATOM 2059 C CA . LYS A 1 277 ? 8.547 -6.105 16.75 1 96.44 277 LYS A CA 1
ATOM 2060 C C . LYS A 1 277 ? 9.914 -5.441 16.703 1 96.44 277 LYS A C 1
ATOM 2062 O O . LYS A 1 277 ? 10.086 -4.312 17.172 1 96.44 277 LYS A O 1
ATOM 2067 N N . THR A 1 278 ? 10.898 -6.164 16.156 1 97.88 278 THR A N 1
ATOM 2068 C CA . THR A 1 278 ? 12.227 -5.598 15.977 1 97.88 278 THR A CA 1
ATOM 2069 C C . THR A 1 278 ? 12.172 -4.355 15.086 1 97.88 278 THR A C 1
ATOM 2071 O O . THR A 1 278 ? 12.797 -3.336 15.398 1 97.88 278 THR A O 1
ATOM 2074 N N . CYS A 1 279 ? 11.406 -4.418 13.984 1 98.5 279 CYS A N 1
ATOM 2075 C CA . CYS A 1 279 ? 11.258 -3.285 13.078 1 98.5 279 CYS A CA 1
ATOM 2076 C C . CYS A 1 279 ? 10.625 -2.098 13.789 1 98.5 279 CYS A C 1
ATOM 2078 O O . CYS A 1 279 ? 11.031 -0.954 13.586 1 98.5 279 CYS A O 1
ATOM 2080 N N . ILE A 1 280 ? 9.641 -2.355 14.656 1 98.31 280 ILE A N 1
ATOM 2081 C CA . ILE A 1 280 ? 8.961 -1.299 15.398 1 98.31 280 ILE A CA 1
ATOM 2082 C C . ILE A 1 280 ? 9.938 -0.643 16.375 1 98.31 280 ILE A C 1
ATOM 2084 O O . ILE A 1 280 ? 9.961 0.583 16.5 1 98.31 280 ILE A O 1
ATOM 2088 N N . THR A 1 281 ? 10.742 -1.456 17.031 1 98.44 281 THR A N 1
ATOM 2089 C CA . THR A 1 281 ? 11.742 -0.941 17.969 1 98.44 281 THR A CA 1
ATOM 2090 C C . THR A 1 281 ? 12.734 -0.034 17.234 1 98.44 281 THR A C 1
ATOM 2092 O O . THR A 1 281 ? 13.039 1.059 17.719 1 98.44 281 THR A O 1
ATOM 2095 N N . LEU A 1 282 ? 13.211 -0.484 16.094 1 98.69 282 LEU A N 1
ATOM 2096 C CA . LEU A 1 282 ? 14.133 0.321 15.297 1 98.69 282 LEU A CA 1
ATOM 2097 C C . LEU A 1 282 ? 13.461 1.609 14.828 1 98.69 282 LEU A C 1
ATOM 2099 O O . LEU A 1 282 ? 14.102 2.662 14.781 1 98.69 282 LEU A O 1
ATOM 2103 N N . ALA A 1 283 ? 12.195 1.499 14.469 1 98.81 283 ALA A N 1
ATOM 2104 C CA . ALA A 1 283 ? 11.445 2.666 14.016 1 98.81 283 ALA A CA 1
ATOM 2105 C C . ALA A 1 283 ? 11.32 3.707 15.125 1 98.81 283 ALA A C 1
ATOM 2107 O O . ALA A 1 283 ? 11.344 4.91 14.859 1 98.81 283 ALA A O 1
ATOM 2108 N N . LYS A 1 284 ? 11.156 3.291 16.391 1 98.62 284 LYS A N 1
ATOM 2109 C CA . LYS A 1 284 ? 11.094 4.199 17.531 1 98.62 284 LYS A CA 1
ATOM 2110 C C . LYS A 1 284 ? 12.383 5.004 17.656 1 98.62 284 LYS A C 1
ATOM 2112 O O . LYS A 1 284 ? 12.352 6.219 17.844 1 98.62 284 LYS A O 1
ATOM 2117 N N . GLU A 1 285 ? 13.453 4.281 17.562 1 98.5 285 GLU A N 1
ATOM 2118 C CA . GLU A 1 285 ? 14.75 4.945 17.641 1 98.5 285 GLU A CA 1
ATOM 2119 C C . GLU A 1 285 ? 14.922 5.961 16.516 1 98.5 285 GLU A C 1
ATOM 2121 O O . GLU A 1 285 ? 15.375 7.082 16.734 1 98.5 285 GLU A O 1
ATOM 2126 N N . ARG A 1 286 ? 14.555 5.535 15.32 1 98.69 286 ARG A N 1
ATOM 2127 C CA . ARG A 1 286 ? 14.68 6.406 14.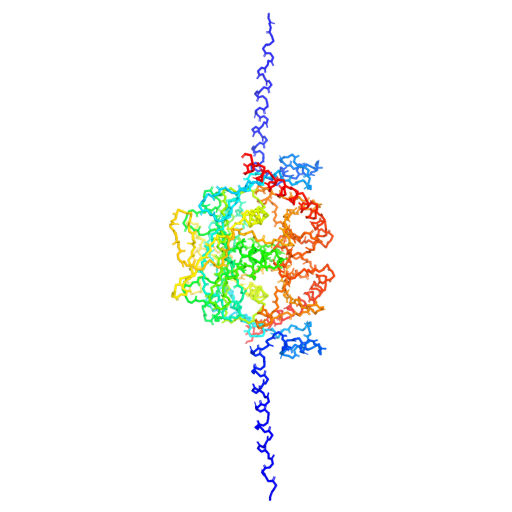156 1 98.69 286 ARG A CA 1
ATOM 2128 C C . ARG A 1 286 ? 13.781 7.633 14.289 1 98.69 286 ARG A C 1
ATOM 2130 O O . ARG A 1 286 ? 14.18 8.742 13.914 1 98.69 286 ARG A O 1
ATOM 2137 N N . ARG A 1 287 ? 12.609 7.449 14.773 1 98.19 287 ARG A N 1
ATOM 2138 C CA . ARG A 1 287 ? 11.656 8.531 14.977 1 98.19 287 ARG A CA 1
ATOM 2139 C C . ARG A 1 287 ? 12.242 9.625 15.867 1 98.19 287 ARG A C 1
ATOM 2141 O O . ARG A 1 287 ? 12.125 10.812 15.562 1 98.19 287 ARG A O 1
ATOM 2148 N N . HIS A 1 288 ? 12.883 9.266 16.922 1 98.06 288 HIS A N 1
ATOM 2149 C CA . HIS A 1 288 ? 13.5 10.219 17.828 1 98.06 288 HIS A CA 1
ATOM 2150 C C . HIS A 1 288 ? 14.594 11.023 17.125 1 98.06 288 HIS A C 1
ATOM 2152 O O . HIS A 1 288 ? 14.664 12.242 17.266 1 98.06 288 HIS A O 1
ATOM 2158 N N . LYS A 1 289 ? 15.375 10.344 16.406 1 98.25 289 LYS A N 1
ATOM 2159 C CA . LYS A 1 289 ? 16.469 10.992 15.688 1 98.25 289 LYS A CA 1
ATOM 2160 C C . LYS A 1 289 ? 15.93 11.977 14.648 1 98.25 289 LYS A C 1
ATOM 2162 O O . LYS A 1 289 ? 16.453 13.086 14.516 1 98.25 289 LYS A O 1
ATOM 2167 N N . LEU A 1 290 ? 14.93 11.531 13.898 1 98.56 290 LEU A N 1
ATOM 2168 C CA . LEU A 1 290 ? 14.367 12.383 12.859 1 98.56 290 LEU A CA 1
ATOM 2169 C C . LEU A 1 290 ? 13.695 13.609 13.469 1 98.56 290 LEU A C 1
ATOM 2171 O O . LEU A 1 290 ? 13.766 14.703 12.906 1 98.56 290 LEU A O 1
ATOM 2175 N N . GLN A 1 291 ? 13.062 13.422 14.57 1 97.75 291 GLN A N 1
ATOM 2176 C CA . GLN A 1 291 ? 12.453 14.547 15.281 1 97.75 291 GLN A CA 1
ATOM 2177 C C . GLN A 1 291 ? 13.508 15.57 15.688 1 97.75 291 GLN A C 1
ATOM 2179 O O . GLN A 1 291 ? 13.289 16.781 15.555 1 97.75 291 GLN A O 1
ATOM 2184 N N . GLU A 1 292 ? 14.609 15.094 16.172 1 97.94 292 GLU A N 1
ATOM 2185 C CA . GLU A 1 292 ? 15.703 15.977 16.547 1 97.94 292 GLU A CA 1
ATOM 2186 C C . GLU A 1 292 ? 16.234 16.75 15.352 1 97.94 292 GLU A C 1
ATOM 2188 O O . GLU A 1 292 ? 16.469 17.953 15.43 1 97.94 292 GLU A O 1
ATOM 2193 N N . ILE A 1 293 ? 16.422 16.062 14.305 1 98.06 293 ILE A N 1
ATOM 2194 C CA . ILE A 1 293 ? 16.938 16.672 13.086 1 98.06 293 ILE A CA 1
ATOM 2195 C C . ILE A 1 293 ? 15.984 17.766 12.609 1 98.06 293 ILE A C 1
ATOM 2197 O O . ILE A 1 293 ? 16.422 18.859 12.242 1 98.06 293 ILE A O 1
ATOM 2201 N N . LEU A 1 294 ? 14.711 17.453 12.578 1 97.69 294 LEU A N 1
ATOM 2202 C CA . LEU A 1 294 ? 13.695 18.422 12.156 1 97.69 294 LEU A CA 1
ATOM 2203 C C . LEU A 1 294 ? 13.695 19.656 13.055 1 97.69 294 LEU A C 1
ATOM 2205 O O . LEU A 1 294 ? 13.688 20.781 12.57 1 97.69 294 LEU A O 1
ATOM 2209 N N . MET A 1 295 ? 13.75 19.453 14.359 1 96.25 295 MET A N 1
ATOM 2210 C CA . MET A 1 295 ? 13.742 20.547 15.32 1 96.25 295 MET A CA 1
ATOM 2211 C C . MET A 1 295 ? 14.977 21.422 15.164 1 96.25 295 MET A C 1
ATOM 2213 O O . MET A 1 295 ? 14.898 22.641 15.266 1 96.25 295 MET A O 1
ATOM 2217 N N . ASP A 1 296 ? 16.094 20.797 14.961 1 96.69 296 ASP A N 1
ATOM 2218 C CA . ASP A 1 296 ? 17.328 21.547 14.719 1 96.69 296 ASP A CA 1
ATOM 2219 C C . ASP A 1 296 ? 17.188 22.453 13.5 1 96.69 296 ASP A C 1
ATOM 2221 O O . ASP A 1 296 ? 17.688 23.578 13.492 1 96.69 296 ASP A O 1
ATOM 2225 N N . SER A 1 297 ? 16.562 21.953 12.484 1 95.75 297 SER A N 1
ATOM 2226 C CA . SER A 1 297 ? 16.375 22.719 11.258 1 95.75 297 SER A CA 1
ATOM 2227 C C . SER A 1 297 ? 15.438 23.906 11.484 1 95.75 297 SER A C 1
ATOM 2229 O O . SER A 1 297 ? 15.625 24.969 10.906 1 95.75 297 SER A O 1
ATOM 2231 N N . VAL A 1 298 ? 14.438 23.75 12.289 1 94.75 298 VAL A N 1
ATOM 2232 C CA . VAL A 1 298 ? 13.492 24.812 12.617 1 94.75 298 VAL A CA 1
ATOM 2233 C C . VAL A 1 298 ? 14.211 25.922 13.398 1 94.75 298 VAL A C 1
ATOM 2235 O O . VAL A 1 298 ? 14.039 27.109 13.102 1 94.75 298 VAL A O 1
ATOM 2238 N N . GLU A 1 299 ? 15.047 25.531 14.305 1 93.56 299 GLU A N 1
ATOM 2239 C CA . GLU A 1 299 ? 15.789 26.484 15.117 1 93.56 299 GLU A CA 1
ATOM 2240 C C . GLU A 1 299 ? 16.781 27.281 14.273 1 93.56 299 GLU A C 1
ATOM 2242 O O . GLU A 1 299 ? 16.953 28.484 14.461 1 93.56 299 GLU A O 1
ATOM 2247 N N . ALA A 1 300 ? 17.406 26.594 13.43 1 91.56 300 ALA A N 1
ATOM 2248 C CA . ALA A 1 300 ? 18.375 27.234 12.562 1 91.56 300 ALA A CA 1
ATOM 2249 C C . ALA A 1 300 ? 17.719 28.297 11.688 1 91.56 300 ALA A C 1
ATOM 2251 O O . ALA A 1 300 ? 18.297 29.344 11.422 1 91.56 300 ALA A O 1
ATOM 2252 N N . MET A 1 301 ? 16.562 28.062 11.234 1 88.31 301 MET A N 1
ATOM 2253 C CA . MET A 1 301 ? 15.828 28.984 10.375 1 88.31 301 MET A CA 1
ATOM 2254 C C . MET A 1 301 ? 15.383 30.219 11.156 1 88.31 301 MET A C 1
ATOM 2256 O O . MET A 1 301 ? 15.391 31.328 10.625 1 88.31 301 MET A O 1
ATOM 2260 N N . GLU A 1 302 ? 15.016 30.031 12.406 1 83.88 302 GLU A N 1
ATOM 2261 C CA . GLU A 1 302 ? 14.578 31.141 13.25 1 83.88 302 GLU A CA 1
ATOM 2262 C C . GLU A 1 302 ? 15.727 32.094 13.555 1 83.88 302 GLU A C 1
ATOM 2264 O O . GLU A 1 302 ? 15.539 33.312 13.625 1 83.88 302 GLU A O 1
ATOM 2269 N N . VAL A 1 303 ? 16.891 31.562 13.664 1 80.44 303 VAL A N 1
ATOM 2270 C CA . VAL A 1 303 ? 18.078 32.375 13.938 1 80.44 303 VAL A CA 1
ATOM 2271 C C . VAL A 1 303 ? 18.422 33.219 12.695 1 80.44 303 VAL A C 1
ATOM 2273 O O . VAL A 1 303 ? 18.812 34.375 12.805 1 80.44 303 VAL A O 1
ATOM 2276 N N . ASP A 1 304 ? 18.25 32.625 11.586 1 74.12 304 ASP A N 1
ATOM 2277 C CA . ASP A 1 304 ? 18.578 33.312 10.336 1 74.12 304 ASP A CA 1
ATOM 2278 C C . ASP A 1 304 ? 17.594 34.438 10.047 1 74.12 304 ASP A C 1
ATOM 2280 O O . ASP A 1 304 ? 17.953 35.438 9.406 1 74.12 304 ASP A O 1
ATOM 2284 N N . GLN A 1 305 ? 16.391 34.312 10.516 1 69.81 305 GLN A N 1
ATOM 2285 C CA . GLN A 1 305 ? 15.367 35.344 10.266 1 69.81 305 GLN A CA 1
ATOM 2286 C C . GLN A 1 305 ? 15.484 36.5 11.25 1 69.81 305 GLN A C 1
ATOM 2288 O O . GLN A 1 305 ? 15.062 37.625 10.961 1 69.81 305 GLN A O 1
ATOM 2293 N N . THR A 1 306 ? 15.969 36.188 12.523 1 63.28 306 THR A N 1
ATOM 2294 C CA . THR A 1 306 ? 16.094 37.25 13.523 1 63.28 306 THR A CA 1
ATOM 2295 C C . THR A 1 306 ? 17.438 37.969 13.383 1 63.28 306 THR A C 1
ATOM 2297 O O . THR A 1 306 ? 17.609 39.094 13.844 1 63.28 306 THR A O 1
ATOM 2300 N N . GLY A 1 307 ? 18.438 37.438 12.727 1 50.19 307 GLY A N 1
ATOM 2301 C CA . GLY A 1 307 ? 19.703 38.125 12.547 1 50.19 307 GLY A CA 1
ATOM 2302 C C . GLY A 1 307 ? 19.797 38.844 11.227 1 50.19 307 GLY A C 1
ATOM 2303 O O . GLY A 1 307 ? 18.891 38.75 10.383 1 50.19 307 GLY A O 1
ATOM 2304 N N . MET B 1 1 ? -66.562 -6.945 10.758 1 25.25 1 MET B N 1
ATOM 2305 C CA . MET B 1 1 ? -65.75 -5.809 11.188 1 25.25 1 MET B CA 1
ATOM 2306 C C . MET B 1 1 ? -64.25 -6.207 11.367 1 25.25 1 MET B C 1
ATOM 2308 O O . MET B 1 1 ? -63.469 -5.445 11.922 1 25.25 1 MET B O 1
ATOM 2312 N N . ALA B 1 2 ? -63.75 -7.453 11.133 1 31.22 2 ALA B N 1
ATOM 2313 C CA . ALA B 1 2 ? -62.406 -7.945 11.523 1 31.22 2 ALA B CA 1
ATOM 2314 C C . ALA B 1 2 ? -61.344 -7.469 10.547 1 31.22 2 ALA B C 1
ATOM 2316 O O . ALA B 1 2 ? -60.156 -7.508 10.859 1 31.22 2 ALA B O 1
ATOM 2317 N N . ALA B 1 3 ? -61.562 -7.246 9.234 1 29.92 3 ALA B N 1
ATOM 2318 C CA . ALA B 1 3 ? -60.469 -7.262 8.273 1 29.92 3 ALA B CA 1
ATOM 2319 C C . ALA B 1 3 ? -59.688 -5.945 8.312 1 29.92 3 ALA B C 1
ATOM 2321 O O . ALA B 1 3 ? -58.781 -5.73 7.496 1 29.92 3 ALA B O 1
ATOM 2322 N N . ALA B 1 4 ? -60.156 -4.902 8.906 1 41.25 4 ALA B N 1
ATOM 2323 C CA . ALA B 1 4 ? -59.438 -3.643 8.695 1 41.25 4 ALA B CA 1
ATOM 2324 C C . ALA B 1 4 ? -58.156 -3.592 9.523 1 41.25 4 ALA B C 1
ATOM 2326 O O . ALA B 1 4 ? -57.469 -2.568 9.547 1 41.25 4 ALA B O 1
ATOM 2327 N N . GLU B 1 5 ? -57.844 -4.496 10.367 1 38.88 5 GLU B N 1
ATOM 2328 C CA . GLU B 1 5 ? -56.719 -4.305 11.273 1 38.88 5 GLU B CA 1
ATOM 2329 C C . GLU B 1 5 ? -55.406 -4.594 10.57 1 38.88 5 GLU B C 1
ATOM 2331 O O . GLU B 1 5 ? -54.312 -4.465 11.164 1 38.88 5 GLU B O 1
ATOM 2336 N N . THR B 1 6 ? -55.406 -5.137 9.367 1 43.12 6 THR B N 1
ATOM 2337 C CA . THR B 1 6 ? -54.094 -5.617 8.891 1 43.12 6 THR B CA 1
ATOM 2338 C C . THR B 1 6 ? -53.312 -4.48 8.266 1 43.12 6 THR B C 1
ATOM 2340 O O . THR B 1 6 ? -52.094 -4.598 8.086 1 43.12 6 THR B O 1
ATOM 2343 N N . ASP B 1 7 ? -53.906 -3.389 7.82 1 43.81 7 ASP B N 1
ATOM 2344 C CA . ASP B 1 7 ? -53.156 -2.455 6.988 1 43.81 7 ASP B CA 1
ATOM 2345 C C . ASP B 1 7 ? -52.312 -1.512 7.848 1 43.81 7 ASP B C 1
ATOM 2347 O O . ASP B 1 7 ? -51.438 -0.812 7.336 1 43.81 7 ASP B O 1
ATOM 2351 N N . THR B 1 8 ? -52.688 -1.346 9.133 1 47.09 8 THR B N 1
ATOM 2352 C CA . THR B 1 8 ? -51.938 -0.389 9.961 1 47.09 8 THR B CA 1
ATOM 2353 C C . THR B 1 8 ? -50.562 -0.906 10.281 1 47.09 8 THR B C 1
ATOM 2355 O O . THR B 1 8 ? -49.625 -0.119 10.5 1 47.09 8 THR B O 1
ATOM 2358 N N . THR B 1 9 ? -50.312 -2.203 10.273 1 47.59 9 THR B N 1
ATOM 2359 C CA . THR B 1 9 ? -49.031 -2.74 10.641 1 47.59 9 THR B CA 1
ATOM 2360 C C . THR B 1 9 ? -48 -2.506 9.523 1 47.59 9 THR B C 1
ATOM 2362 O O . THR B 1 9 ? -46.844 -2.242 9.789 1 47.59 9 THR B O 1
ATOM 2365 N N . ALA B 1 10 ? -48.469 -2.512 8.297 1 51.81 10 ALA B N 1
ATOM 2366 C CA . ALA B 1 10 ? -47.531 -2.326 7.191 1 51.81 10 ALA B CA 1
ATOM 2367 C C . ALA B 1 10 ? -47.062 -0.873 7.094 1 51.81 10 ALA B C 1
ATOM 2369 O O . ALA B 1 10 ? -45.906 -0.599 6.809 1 51.81 10 ALA B O 1
ATOM 2370 N N . SER B 1 11 ? -48 0.038 7.305 1 52.78 11 SER B N 1
ATOM 2371 C CA . SER B 1 11 ? -47.688 1.458 7.227 1 52.78 11 SER B CA 1
ATOM 2372 C C . SER B 1 11 ? -46.75 1.878 8.367 1 52.78 11 SER B C 1
ATOM 2374 O O . SER B 1 11 ? -45.844 2.697 8.18 1 52.78 11 SER B O 1
ATOM 2376 N N . GLY B 1 12 ? -46.906 1.365 9.5 1 52.53 12 GLY B N 1
ATOM 2377 C CA . GLY B 1 12 ? -46.031 1.602 10.633 1 52.53 12 GLY B CA 1
ATOM 2378 C C . GLY B 1 12 ? -44.625 1.022 10.438 1 52.53 12 GLY B C 1
ATOM 2379 O O . GLY B 1 12 ? -43.656 1.621 10.852 1 52.53 12 GLY B O 1
ATOM 2380 N N . GLY B 1 13 ? -44.531 -0.167 9.805 1 55.09 13 GLY B N 1
ATOM 2381 C CA . GLY B 1 13 ? -43.281 -0.824 9.484 1 55.09 13 GLY B CA 1
ATOM 2382 C C . GLY B 1 13 ? -42.469 -0.065 8.453 1 55.09 13 GLY B C 1
ATOM 2383 O O . GLY B 1 13 ? -41.25 0.119 8.633 1 55.09 13 GLY B O 1
ATOM 2384 N N . LEU B 1 14 ? -43.188 0.332 7.438 1 58.22 14 LEU B N 1
ATOM 2385 C CA . LEU B 1 14 ? -42.5 1.104 6.398 1 58.22 14 LEU B CA 1
ATOM 2386 C C . LEU B 1 14 ? -42.062 2.455 6.934 1 58.22 14 LEU B C 1
ATOM 2388 O O . LEU B 1 14 ? -40.969 2.92 6.605 1 58.22 14 LEU B O 1
ATOM 2392 N N . ALA B 1 15 ? -42.906 3.205 7.672 1 59 15 ALA B N 1
ATOM 2393 C CA . ALA B 1 15 ? -42.562 4.484 8.273 1 59 15 ALA B CA 1
ATOM 2394 C C . ALA B 1 15 ? -41.375 4.332 9.227 1 59 15 ALA B C 1
ATOM 2396 O O . ALA B 1 15 ? -40.469 5.172 9.25 1 59 15 ALA B O 1
ATOM 2397 N N . GLY B 1 16 ? -41.469 3.229 9.93 1 68.31 16 GLY B N 1
ATOM 2398 C CA . GLY B 1 16 ? -40.344 2.895 10.797 1 68.31 16 GLY B CA 1
ATOM 2399 C C . GLY B 1 16 ? -39.062 2.611 10.039 1 68.31 16 GLY B C 1
ATOM 2400 O O . GLY B 1 16 ? -38 3.094 10.414 1 68.31 16 GLY B O 1
ATOM 2401 N N . GLU B 1 17 ? -39.25 1.881 8.961 1 71.06 17 GLU B N 1
ATOM 2402 C CA . GLU B 1 17 ? -38.125 1.572 8.109 1 71.06 17 GLU B CA 1
ATOM 2403 C C . GLU B 1 17 ? -37.562 2.834 7.461 1 71.06 17 GLU B C 1
ATOM 2405 O O . GLU B 1 17 ? -36.344 2.98 7.328 1 71.06 17 GLU B O 1
ATOM 2410 N N . MET B 1 18 ? -38.438 3.686 6.996 1 72.19 18 MET B N 1
ATOM 2411 C CA . MET B 1 18 ? -38.031 4.941 6.379 1 72.19 18 MET B CA 1
ATOM 2412 C C . MET B 1 18 ? -37.281 5.82 7.387 1 72.19 18 MET B C 1
ATOM 2414 O O . MET B 1 18 ? -36.312 6.48 7.039 1 72.19 18 MET B O 1
ATOM 2418 N N . GLU B 1 19 ? -37.812 5.77 8.562 1 82 19 GLU B N 1
ATOM 2419 C CA . GLU B 1 19 ? -37.156 6.547 9.617 1 82 19 GLU B CA 1
ATOM 2420 C C . GLU B 1 19 ? -35.781 5.992 9.93 1 82 19 GLU B C 1
ATOM 2422 O O . GLU B 1 19 ? -34.812 6.758 10.125 1 82 19 GLU B O 1
ATOM 2427 N N . VAL B 1 20 ? -35.688 4.719 9.852 1 84.38 20 VAL B N 1
ATOM 2428 C CA . VAL B 1 20 ? -34.406 4.09 10.133 1 84.38 20 VAL B CA 1
ATOM 2429 C C . VAL B 1 20 ? -33.406 4.406 9.016 1 84.38 20 VAL B C 1
ATOM 2431 O O . VAL B 1 20 ? -32.25 4.738 9.281 1 84.38 20 VAL B O 1
ATOM 2434 N N . GLU B 1 21 ? -33.844 4.312 7.828 1 86.31 21 GLU B N 1
ATOM 2435 C CA . GLU B 1 21 ? -32.969 4.609 6.68 1 86.31 21 GLU B CA 1
ATOM 2436 C C . GLU B 1 21 ? -32.531 6.066 6.688 1 86.31 21 GLU B C 1
ATOM 2438 O O . GLU B 1 21 ? -31.375 6.371 6.352 1 86.31 21 GLU B O 1
ATOM 2443 N N . ALA B 1 22 ? -33.438 6.902 6.992 1 86.81 22 ALA B N 1
ATOM 2444 C CA . ALA B 1 22 ? -33.094 8.32 7.102 1 86.81 22 ALA B CA 1
ATOM 2445 C C . ALA B 1 22 ? -32.062 8.547 8.195 1 86.81 22 ALA B C 1
ATOM 2447 O O . ALA B 1 22 ? -31.109 9.312 8 1 86.81 22 ALA B O 1
ATOM 2448 N N . TYR B 1 23 ? -32.281 7.867 9.258 1 88.75 23 TYR B N 1
ATOM 2449 C CA . TYR B 1 23 ? -31.328 7.973 10.359 1 88.75 23 TYR B CA 1
ATOM 2450 C C . TYR B 1 23 ? -29.953 7.461 9.938 1 88.75 23 TYR B C 1
ATOM 2452 O O . TYR B 1 23 ? -28.938 8.102 10.219 1 88.75 23 TYR B O 1
ATOM 2460 N N . ARG B 1 24 ? -29.969 6.371 9.305 1 90.06 24 ARG B N 1
ATOM 2461 C CA . ARG B 1 24 ? -28.734 5.77 8.805 1 90.06 24 ARG B CA 1
ATOM 2462 C C . ARG B 1 24 ? -28 6.73 7.875 1 90.06 24 ARG B C 1
ATOM 2464 O O . ARG B 1 24 ? -26.781 6.91 7.996 1 90.06 24 ARG B O 1
ATOM 2471 N N . ARG B 1 25 ? -28.656 7.406 7.02 1 87.88 25 ARG B N 1
ATOM 2472 C CA . ARG B 1 25 ? -28.078 8.305 6.027 1 87.88 25 ARG B CA 1
ATOM 2473 C C . ARG B 1 25 ? -27.594 9.594 6.676 1 87.88 25 ARG B C 1
ATOM 2475 O O . ARG B 1 25 ? -26.531 10.125 6.312 1 87.88 25 ARG B O 1
ATOM 2482 N N . LEU B 1 26 ? -28.328 10.07 7.684 1 88.38 26 LEU B N 1
ATOM 2483 C CA . LEU B 1 26 ? -28.031 11.359 8.297 1 88.38 26 LEU B CA 1
ATOM 2484 C C . LEU B 1 26 ? -26.969 11.219 9.383 1 88.38 26 LEU B C 1
ATOM 2486 O O . LEU B 1 26 ? -26.188 12.133 9.609 1 88.38 26 LEU B O 1
ATOM 2490 N N . PHE B 1 27 ? -27 10.023 10.055 1 91.81 27 PHE B N 1
ATOM 2491 C CA . PHE B 1 27 ? -26.094 9.805 11.164 1 91.81 27 PHE B CA 1
ATOM 2492 C C . PHE B 1 27 ? -25.406 8.453 11.039 1 91.81 27 PHE B C 1
ATOM 2494 O O . PHE B 1 27 ? -25.547 7.59 11.906 1 91.81 27 PHE B O 1
ATOM 2501 N N . PRO B 1 28 ? -24.609 8.297 10.031 1 92.19 28 PRO B N 1
ATOM 2502 C CA . PRO B 1 28 ? -24.016 6.988 9.742 1 92.19 28 PRO B CA 1
ATOM 2503 C C . PRO B 1 28 ? -23.172 6.457 10.891 1 92.19 28 PRO B C 1
ATOM 2505 O O . PRO B 1 28 ? -23.219 5.266 11.211 1 92.19 28 PRO B O 1
ATOM 2508 N N . LEU B 1 29 ? -22.391 7.289 11.539 1 93.88 29 LEU B N 1
ATOM 2509 C CA . LEU B 1 29 ? -21.547 6.863 12.648 1 93.88 29 LEU B CA 1
ATOM 2510 C C . LEU B 1 29 ? -22.391 6.41 13.836 1 93.88 29 LEU B C 1
ATOM 2512 O O . LEU B 1 29 ? -22.141 5.352 14.414 1 93.88 29 LEU B O 1
ATOM 2516 N N . ALA B 1 30 ? -23.375 7.238 14.18 1 93.62 30 ALA B N 1
ATOM 2517 C CA . ALA B 1 30 ? -24.234 6.895 15.297 1 93.62 30 ALA B CA 1
ATOM 2518 C C . ALA B 1 30 ? -25 5.598 15.023 1 93.62 30 ALA B C 1
ATOM 2520 O O . ALA B 1 30 ? -25.188 4.781 15.93 1 93.62 30 ALA B O 1
ATOM 2521 N N . PHE B 1 31 ? -25.469 5.496 13.82 1 94.25 31 PHE B N 1
ATOM 2522 C CA . PHE B 1 31 ? -26.172 4.289 13.406 1 94.25 31 PHE B CA 1
ATOM 2523 C C . PHE B 1 31 ? -25.297 3.059 13.57 1 94.25 31 PHE B C 1
ATOM 2525 O O . PHE B 1 31 ? -25.719 2.055 14.148 1 94.25 31 PHE B O 1
ATOM 2532 N N . LEU B 1 32 ? -24.031 3.076 13.07 1 95.81 32 LEU B N 1
ATOM 2533 C CA . LEU B 1 32 ? -23.078 1.99 13.195 1 95.81 32 LEU B CA 1
ATOM 2534 C C . LEU B 1 32 ? -22.797 1.668 14.664 1 95.81 32 LEU B C 1
ATOM 2536 O O . LEU B 1 32 ? -22.859 0.504 15.07 1 95.81 32 LEU B O 1
ATOM 2540 N N . GLU B 1 33 ? -22.594 2.664 15.516 1 96.06 33 GLU B N 1
ATOM 2541 C CA . GLU B 1 33 ? -22.219 2.471 16.906 1 96.06 33 GLU B CA 1
ATOM 2542 C C . GLU B 1 33 ? -23.359 1.853 17.703 1 96.06 33 GLU B C 1
ATOM 2544 O O . GLU B 1 33 ? -23.125 1.074 18.641 1 96.06 33 GLU B O 1
ATOM 2549 N N . ARG B 1 34 ? -24.562 2.242 17.359 1 94.88 34 ARG B N 1
ATOM 2550 C CA . ARG B 1 34 ? -25.719 1.645 18 1 94.88 34 ARG B CA 1
ATOM 2551 C C . ARG B 1 34 ? -25.75 0.134 17.797 1 94.88 34 ARG B C 1
ATOM 2553 O O . ARG B 1 34 ? -26.016 -0.621 18.734 1 94.88 34 ARG B O 1
ATOM 2560 N N . HIS B 1 35 ? -25.5 -0.298 16.594 1 95.38 35 HIS B N 1
ATOM 2561 C CA . HIS B 1 35 ? -25.453 -1.724 16.281 1 95.38 35 HIS B CA 1
ATOM 2562 C C . HIS B 1 35 ? -24.297 -2.406 17 1 95.38 35 HIS B C 1
ATOM 2564 O O . HIS B 1 35 ? -24.469 -3.479 17.578 1 95.38 35 HIS B O 1
ATOM 2570 N N . LEU B 1 36 ? -23.141 -1.78 17.016 1 95.62 36 LEU B N 1
ATOM 2571 C CA . LEU B 1 36 ? -21.938 -2.373 17.594 1 95.62 36 LEU B CA 1
ATOM 2572 C C . LEU B 1 36 ? -22.094 -2.564 19.094 1 95.62 36 LEU B C 1
ATOM 2574 O O . LEU B 1 36 ? -21.531 -3.496 19.672 1 95.62 36 LEU B O 1
ATOM 2578 N N . ARG B 1 37 ? -22.875 -1.717 19.719 1 94.94 37 ARG B N 1
ATOM 2579 C CA . ARG B 1 37 ? -23.156 -1.86 21.141 1 94.94 37 ARG B CA 1
ATOM 2580 C C . ARG B 1 37 ? -23.828 -3.193 21.438 1 94.94 37 ARG B C 1
ATOM 2582 O O . ARG B 1 37 ? -23.656 -3.762 22.516 1 94.94 37 ARG B O 1
ATOM 2589 N N . GLU B 1 38 ? -24.547 -3.637 20.484 1 94.69 38 GLU B N 1
ATOM 2590 C CA . GLU B 1 38 ? -25.234 -4.914 20.625 1 94.69 38 GLU B CA 1
ATOM 2591 C C . GLU B 1 38 ? -24.438 -6.047 19.984 1 94.69 38 GLU B C 1
ATOM 2593 O O . GLU B 1 38 ? -24.969 -7.148 19.797 1 94.69 38 GLU B O 1
ATOM 2598 N N . SER B 1 39 ? -23.203 -5.77 19.547 1 94.88 39 SER B N 1
ATOM 2599 C CA . SER B 1 39 ? -22.297 -6.742 18.953 1 94.88 39 SER B CA 1
ATOM 2600 C C . SER B 1 39 ? -22.859 -7.301 17.641 1 94.88 39 SER B C 1
ATOM 2602 O O . SER B 1 39 ? -22.719 -8.492 17.359 1 94.88 39 SER B O 1
ATOM 2604 N N . VAL B 1 40 ? -23.641 -6.492 17 1 96.12 40 VAL B N 1
ATOM 2605 C CA . VAL B 1 40 ? -24.141 -6.812 15.664 1 96.12 40 VAL B CA 1
ATOM 2606 C C . VAL B 1 40 ? -23.828 -5.664 14.703 1 96.12 40 VAL B C 1
ATOM 2608 O O . VAL B 1 40 ? -23.656 -4.52 15.133 1 96.12 40 VAL B O 1
ATOM 2611 N N . ARG B 1 41 ? -23.625 -6.004 13.492 1 97 41 ARG B N 1
ATOM 2612 C CA . ARG B 1 41 ? -23.328 -5.004 12.469 1 97 41 ARG B CA 1
ATOM 2613 C C . ARG B 1 41 ? -24.594 -4.602 11.719 1 97 41 ARG B C 1
ATOM 2615 O O . ARG B 1 41 ? -25.625 -5.285 11.805 1 97 41 ARG B O 1
ATOM 2622 N N . PRO B 1 42 ? -24.703 -3.525 11.023 1 94.5 42 PRO B N 1
ATOM 2623 C CA . PRO B 1 42 ? -25.891 -3.068 10.312 1 94.5 42 PRO B CA 1
ATOM 2624 C C . PRO B 1 42 ? -26.438 -4.109 9.344 1 94.5 42 PRO B C 1
ATOM 2626 O O . PRO B 1 42 ? -27.641 -4.152 9.086 1 94.5 42 PRO B O 1
ATOM 2629 N N . ASP B 1 43 ? -25.562 -4.961 8.805 1 95.06 43 ASP B N 1
ATOM 2630 C CA . ASP B 1 43 ? -26.016 -5.992 7.875 1 95.06 43 ASP B CA 1
ATOM 2631 C C . ASP B 1 43 ? -26.297 -7.305 8.602 1 95.06 43 ASP B C 1
ATOM 2633 O O . ASP B 1 43 ? -26.328 -8.375 7.988 1 95.06 43 ASP B O 1
ATOM 2637 N N . ALA B 1 44 ? -26.344 -7.297 9.898 1 95.56 44 ALA B N 1
ATOM 2638 C CA . ALA B 1 44 ? -26.781 -8.367 10.789 1 95.56 44 ALA B CA 1
ATOM 2639 C C . ALA B 1 44 ? -25.656 -9.375 11.039 1 95.56 44 ALA B C 1
ATOM 2641 O O . ALA B 1 44 ? -25.844 -10.336 11.781 1 95.56 44 ALA B O 1
ATOM 2642 N N . ARG B 1 45 ? -24.453 -9.125 10.539 1 97.75 45 ARG B N 1
ATOM 2643 C CA . ARG B 1 45 ? -23.328 -9.992 10.852 1 97.75 45 ARG B CA 1
ATOM 2644 C C . ARG B 1 45 ? -22.812 -9.734 12.266 1 97.75 45 ARG B C 1
ATOM 2646 O O . ARG B 1 45 ? -22.969 -8.633 12.797 1 97.75 45 ARG B O 1
ATOM 2653 N N . ARG B 1 46 ? -22.266 -10.867 12.828 1 97.94 46 ARG B N 1
ATOM 2654 C CA . ARG B 1 46 ? -21.438 -10.656 14.016 1 97.94 46 ARG B CA 1
ATOM 2655 C C . ARG B 1 46 ? -20.156 -9.914 13.672 1 97.94 46 ARG B C 1
ATOM 2657 O O . ARG B 1 46 ? -19.812 -9.773 12.5 1 97.94 46 ARG B O 1
ATOM 2664 N N . LEU B 1 47 ? -19.422 -9.461 14.664 1 98.06 47 LEU B N 1
ATOM 2665 C CA . LEU B 1 47 ? -18.266 -8.594 14.461 1 98.06 47 LEU B CA 1
ATOM 2666 C C . LEU B 1 47 ? -17.188 -9.312 13.656 1 98.06 47 LEU B C 1
ATOM 2668 O O . LEU B 1 47 ? -16.609 -8.742 12.727 1 98.06 47 LEU B O 1
ATOM 2672 N N . ALA B 1 48 ? -16.953 -10.602 13.891 1 98 48 ALA B N 1
ATOM 2673 C CA . ALA B 1 48 ? -15.852 -11.336 13.281 1 98 48 ALA B CA 1
ATOM 2674 C C . ALA B 1 48 ? -16.328 -12.125 12.062 1 98 48 ALA B C 1
ATOM 2676 O O . ALA B 1 48 ? -15.547 -12.875 11.461 1 98 48 ALA B O 1
ATOM 2677 N N . GLU B 1 49 ? -17.578 -11.977 11.656 1 98.06 49 GLU B N 1
ATOM 2678 C CA . GLU B 1 49 ? -18.156 -12.773 10.578 1 98.06 49 GLU B CA 1
ATOM 2679 C C . GLU B 1 49 ? -17.906 -12.141 9.219 1 98.06 49 GLU B C 1
ATOM 2681 O O . GLU B 1 49 ? -18.172 -10.945 9.023 1 98.06 49 GLU B O 1
ATOM 2686 N N . ALA B 1 50 ? -17.297 -12.898 8.344 1 98.56 50 ALA B N 1
ATOM 2687 C CA . ALA B 1 50 ? -17.094 -12.445 6.969 1 98.56 50 ALA B CA 1
ATOM 2688 C C . ALA B 1 50 ? -18.359 -12.633 6.141 1 98.56 50 ALA B C 1
ATOM 2690 O O . ALA B 1 50 ? -19.203 -13.477 6.465 1 98.56 50 ALA B O 1
ATOM 2691 N N . ARG B 1 51 ? -18.547 -11.867 5.109 1 98.56 51 ARG B N 1
ATOM 2692 C CA . ARG B 1 51 ? -19.672 -12.008 4.203 1 98.56 51 ARG B CA 1
ATOM 2693 C C . ARG B 1 51 ? -19.609 -13.328 3.439 1 98.56 51 ARG B C 1
ATOM 2695 O O . ARG B 1 51 ? -18.531 -13.906 3.295 1 98.56 51 ARG B O 1
ATOM 2702 N N . PRO B 1 52 ? -20.781 -13.789 2.924 1 98.06 52 PRO B N 1
ATOM 2703 C CA . PRO B 1 52 ? -20.75 -14.992 2.088 1 98.06 52 PRO B CA 1
ATOM 2704 C C . PRO B 1 52 ? -19.859 -14.836 0.855 1 98.06 52 PRO B C 1
ATOM 2706 O O . PRO B 1 52 ? -19.844 -13.773 0.234 1 98.06 52 PRO B O 1
ATOM 2709 N N . THR B 1 53 ? -19.109 -15.859 0.581 1 98.56 53 THR B N 1
ATOM 2710 C CA . THR B 1 53 ? -18.156 -15.836 -0.529 1 98.56 53 THR B CA 1
ATOM 2711 C C . THR B 1 53 ? -18.469 -16.953 -1.524 1 98.56 53 THR B C 1
ATOM 2713 O O . THR B 1 53 ? -18.688 -18.094 -1.131 1 98.56 53 THR B O 1
ATOM 2716 N N . THR B 1 54 ? -18.547 -16.625 -2.807 1 98.31 54 THR B N 1
ATOM 2717 C CA . THR B 1 54 ? -18.734 -17.625 -3.852 1 98.31 54 THR B CA 1
ATOM 2718 C C . THR B 1 54 ? -17.625 -17.531 -4.898 1 98.31 54 THR B C 1
ATOM 2720 O O . THR B 1 54 ? -17.125 -16.438 -5.18 1 98.31 54 THR B O 1
ATOM 2723 N N . VAL B 1 55 ? -17.266 -18.625 -5.406 1 98.38 55 VAL B N 1
ATOM 2724 C CA . VAL B 1 55 ? -16.234 -18.734 -6.43 1 98.38 55 VAL B CA 1
ATOM 2725 C C . VAL B 1 55 ? -16.781 -19.5 -7.633 1 98.38 55 VAL B C 1
ATOM 2727 O O . VAL B 1 55 ? -17.328 -20.609 -7.48 1 98.38 55 VAL B O 1
ATOM 2730 N N . ALA B 1 56 ? -16.734 -18.938 -8.805 1 97.88 56 ALA B N 1
ATOM 2731 C CA . ALA B 1 56 ? -17.062 -19.594 -10.062 1 97.88 56 ALA B CA 1
ATOM 2732 C C . ALA B 1 56 ? -15.844 -19.641 -10.984 1 97.88 56 ALA B C 1
ATOM 2734 O O . ALA B 1 56 ? -15.352 -18.609 -11.43 1 97.88 56 ALA B O 1
ATOM 2735 N N . LEU B 1 57 ? -15.359 -20.828 -11.273 1 97.81 57 LEU B N 1
ATOM 2736 C CA . LEU B 1 57 ? -14.203 -21 -12.141 1 97.81 57 LEU B CA 1
ATOM 2737 C C . LEU B 1 57 ? -14.617 -20.984 -13.609 1 97.81 57 LEU B C 1
ATOM 2739 O O . LEU B 1 57 ? -15.734 -21.391 -13.945 1 97.81 57 LEU B O 1
ATOM 2743 N N . GLY B 1 58 ? -13.727 -20.484 -14.5 1 96.62 58 GLY B N 1
ATOM 2744 C CA . GLY B 1 58 ? -13.961 -20.516 -15.93 1 96.62 58 GLY B CA 1
ATOM 2745 C C . GLY B 1 58 ? -15.016 -19.531 -16.391 1 96.62 58 GLY B C 1
ATOM 2746 O O . GLY B 1 58 ? -15.836 -19.859 -17.266 1 96.62 58 GLY B O 1
ATOM 2747 N N . ALA B 1 59 ? -15.039 -18.344 -15.805 1 95 59 ALA B N 1
ATOM 2748 C CA . ALA B 1 59 ? -16.078 -17.359 -16.047 1 95 59 ALA B CA 1
ATOM 2749 C C . ALA B 1 59 ? -15.883 -16.703 -17.422 1 95 59 ALA B C 1
ATOM 2751 O O . ALA B 1 59 ? -16.828 -16.125 -17.969 1 95 59 ALA B O 1
ATOM 2752 N N . VAL B 1 60 ? -14.695 -16.75 -17.953 1 95.19 60 VAL B N 1
ATOM 2753 C CA . VAL B 1 60 ? -14.383 -16.125 -19.234 1 95.19 60 VAL B CA 1
ATOM 2754 C C . VAL B 1 60 ? -13.891 -17.188 -20.219 1 95.19 60 VAL B C 1
ATOM 2756 O O . VAL B 1 60 ? -12.773 -17.703 -20.078 1 95.19 60 VAL B O 1
ATOM 2759 N N . SER B 1 61 ? -14.57 -17.406 -21.281 1 92.38 61 SER B N 1
ATOM 2760 C CA . SER B 1 61 ? -14.281 -18.5 -22.203 1 92.38 61 SER B CA 1
ATOM 2761 C C . SER B 1 61 ? -13.039 -18.203 -23.031 1 92.38 61 SER B C 1
ATOM 2763 O O . SER B 1 61 ? -12.344 -19.109 -23.469 1 92.38 61 SER B O 1
ATOM 2765 N N . SER B 1 62 ? -12.797 -16.953 -23.266 1 93.56 62 SER B N 1
ATOM 2766 C CA . SER B 1 62 ? -11.688 -16.578 -24.125 1 93.56 62 SER B CA 1
ATOM 2767 C C . SER B 1 62 ? -10.367 -16.547 -23.359 1 93.56 62 SER B C 1
ATOM 2769 O O . SER B 1 62 ? -9.305 -16.328 -23.953 1 93.56 62 SER B O 1
ATOM 2771 N N . ALA B 1 63 ? -10.398 -16.75 -22.062 1 95.81 63 ALA B N 1
ATOM 2772 C CA . ALA B 1 63 ? -9.203 -16.703 -21.219 1 95.81 63 ALA B CA 1
ATOM 2773 C C . ALA B 1 63 ? -8.625 -18.109 -21.031 1 95.81 63 ALA B C 1
ATOM 2775 O O . ALA B 1 63 ? -9.336 -19.109 -21.172 1 95.81 63 ALA B O 1
ATOM 2776 N N . HIS B 1 64 ? -7.332 -18.234 -20.766 1 95.88 64 HIS B N 1
ATOM 2777 C CA . HIS B 1 64 ? -6.699 -19.516 -20.438 1 95.88 64 HIS B CA 1
ATOM 2778 C C . HIS B 1 64 ? -7 -19.922 -19 1 95.88 64 HIS B C 1
ATOM 2780 O O . HIS B 1 64 ? -6.852 -21.094 -18.625 1 95.88 64 HIS B O 1
ATOM 2786 N N . GLY B 1 65 ? -7.328 -18.969 -18.125 1 97.5 65 GLY B N 1
ATOM 2787 C CA . GLY B 1 65 ? -7.809 -19.094 -16.75 1 97.5 65 GLY B CA 1
ATOM 2788 C C . GLY B 1 65 ? -8.672 -17.922 -16.312 1 97.5 65 GLY B C 1
ATOM 2789 O O . GLY B 1 65 ? -8.414 -16.781 -16.672 1 97.5 65 GLY B O 1
ATOM 2790 N N . SER B 1 66 ? -9.719 -18.234 -15.609 1 98.5 66 SER B N 1
ATOM 2791 C CA . SER B 1 66 ? -10.578 -17.141 -15.156 1 98.5 66 SER B CA 1
ATOM 2792 C C . SER B 1 66 ? -11.445 -17.578 -13.984 1 98.5 66 SER B C 1
ATOM 2794 O O . SER B 1 66 ? -11.617 -18.781 -13.734 1 98.5 66 SER B O 1
ATOM 2796 N N . ALA B 1 67 ? -11.938 -16.594 -13.297 1 98.81 67 ALA B N 1
ATOM 2797 C CA . ALA B 1 67 ? -12.82 -16.859 -12.164 1 98.81 67 ALA B CA 1
ATOM 2798 C C . ALA B 1 67 ? -13.641 -15.609 -11.82 1 98.81 67 ALA B C 1
ATOM 2800 O O . ALA B 1 67 ? -13.18 -14.484 -12 1 98.81 67 ALA B O 1
ATOM 2801 N N . LEU B 1 68 ? -14.836 -15.836 -11.43 1 98.75 68 LEU B N 1
ATOM 2802 C CA . LEU B 1 68 ? -15.734 -14.82 -10.883 1 98.75 68 LEU B CA 1
ATOM 2803 C C . LEU B 1 68 ? -15.953 -15.031 -9.391 1 98.75 68 LEU B C 1
ATOM 2805 O O . LEU B 1 68 ? -16.312 -16.141 -8.961 1 98.75 68 LEU B O 1
ATOM 2809 N N . ILE B 1 69 ? -15.672 -13.992 -8.562 1 98.69 69 ILE B N 1
ATOM 2810 C CA . ILE B 1 69 ? -15.805 -14.07 -7.109 1 98.69 69 ILE B CA 1
ATOM 2811 C C . ILE B 1 69 ? -16.844 -13.055 -6.633 1 98.69 69 ILE B C 1
ATOM 2813 O O . ILE B 1 69 ? -16.906 -11.938 -7.152 1 98.69 69 ILE B O 1
ATOM 2817 N N . ARG B 1 70 ? -17.578 -13.484 -5.715 1 98.56 70 ARG B N 1
ATOM 2818 C CA . ARG B 1 70 ? -18.438 -12.578 -4.965 1 98.56 70 ARG B CA 1
ATOM 2819 C C . ARG B 1 70 ? -18.156 -12.656 -3.469 1 98.56 70 ARG B C 1
ATOM 2821 O O . ARG B 1 70 ? -18.094 -13.758 -2.904 1 98.56 70 ARG B O 1
ATOM 2828 N N . LEU B 1 71 ? -17.859 -11.609 -2.85 1 98.38 71 LEU B N 1
ATOM 2829 C CA . LEU B 1 71 ? -17.734 -11.391 -1.412 1 98.38 71 LEU B CA 1
ATOM 2830 C C . LEU B 1 71 ? -18.797 -10.414 -0.925 1 98.38 71 LEU B C 1
ATOM 2832 O O . LEU B 1 71 ? -18.562 -9.211 -0.834 1 98.38 71 LEU B O 1
ATOM 2836 N N . GLY B 1 72 ? -20 -11 -0.441 1 98.06 72 GLY B N 1
ATOM 2837 C CA . GLY B 1 72 ? -21.156 -10.133 -0.33 1 98.06 72 GLY B CA 1
ATOM 2838 C C . GLY B 1 72 ? -21.5 -9.438 -1.633 1 98.06 72 GLY B C 1
ATOM 2839 O O . GLY B 1 72 ? -21.672 -10.094 -2.664 1 98.06 72 GLY B O 1
ATOM 2840 N N . ASP B 1 73 ? -21.562 -8.148 -1.641 1 97.75 73 ASP B N 1
ATOM 2841 C CA . ASP B 1 73 ? -21.906 -7.406 -2.848 1 97.75 73 ASP B CA 1
ATOM 2842 C C . ASP B 1 73 ? -20.641 -6.988 -3.607 1 97.75 73 ASP B C 1
ATOM 2844 O O . ASP B 1 73 ? -20.734 -6.438 -4.707 1 97.75 73 ASP B O 1
ATOM 2848 N N . THR B 1 74 ? -19.469 -7.258 -3.049 1 98.69 74 THR B N 1
ATOM 2849 C CA . THR B 1 74 ? -18.234 -7.047 -3.805 1 98.69 74 THR B CA 1
ATOM 2850 C C . THR B 1 74 ? -18.047 -8.141 -4.848 1 98.69 74 THR B C 1
ATOM 2852 O O . THR B 1 74 ? -18.172 -9.328 -4.535 1 98.69 74 THR B O 1
ATOM 2855 N N . ALA B 1 75 ? -17.812 -7.75 -6.082 1 98.75 75 ALA B N 1
ATOM 2856 C CA . ALA B 1 75 ? -17.672 -8.711 -7.168 1 98.75 75 ALA B CA 1
ATOM 2857 C C . ALA B 1 75 ? -16.406 -8.438 -7.98 1 98.75 75 ALA B C 1
ATOM 2859 O O . ALA B 1 75 ? -16.109 -7.285 -8.305 1 98.75 75 ALA B O 1
ATOM 2860 N N . MET B 1 76 ? -15.648 -9.508 -8.234 1 98.75 76 MET B N 1
ATOM 2861 C CA . MET B 1 76 ? -14.398 -9.438 -8.992 1 98.75 76 MET B CA 1
ATOM 2862 C C . MET B 1 76 ? -14.375 -10.477 -10.102 1 98.75 76 MET B C 1
ATOM 2864 O O . MET B 1 76 ? -14.828 -11.609 -9.906 1 98.75 76 MET B O 1
ATOM 2868 N N . LEU B 1 77 ? -13.93 -10.062 -11.297 1 98.81 77 LEU B N 1
ATOM 2869 C CA . LEU B 1 77 ? -13.648 -10.969 -12.398 1 98.81 77 LEU B CA 1
ATOM 2870 C C . LEU B 1 77 ? -12.148 -11 -12.711 1 98.81 77 LEU B C 1
ATOM 2872 O O . LEU B 1 77 ? -11.562 -9.961 -13.016 1 98.81 77 LEU B O 1
ATOM 2876 N N . ALA B 1 78 ? -11.523 -12.117 -12.547 1 98.88 78 ALA B N 1
ATOM 2877 C CA . ALA B 1 78 ? -10.117 -12.281 -12.883 1 98.88 78 ALA B CA 1
ATOM 2878 C C . ALA B 1 78 ? -9.945 -13.125 -14.148 1 98.88 78 ALA B C 1
ATOM 2880 O O . ALA B 1 78 ? -10.633 -14.133 -14.328 1 98.88 78 ALA B O 1
ATOM 2881 N N . SER B 1 79 ? -9.094 -12.695 -15.016 1 98.75 79 SER B N 1
ATOM 2882 C CA . SER B 1 79 ? -8.812 -13.391 -16.266 1 98.75 79 SER B CA 1
ATOM 2883 C C . SER B 1 79 ? -7.309 -13.453 -16.531 1 98.75 79 SER B C 1
ATOM 2885 O O . SER B 1 79 ? -6.594 -12.477 -16.312 1 98.75 79 SER B O 1
ATOM 2887 N N . ILE B 1 80 ? -6.816 -14.609 -16.984 1 98.56 80 ILE B N 1
ATOM 2888 C CA . ILE B 1 80 ? -5.41 -14.812 -17.312 1 98.56 80 ILE B CA 1
ATOM 2889 C C . ILE B 1 80 ? -5.27 -15.141 -18.797 1 98.56 80 ILE B C 1
ATOM 2891 O O . ILE B 1 80 ? -5.926 -16.062 -19.297 1 98.56 80 ILE B O 1
ATOM 2895 N N . LYS B 1 81 ? -4.539 -14.453 -19.469 1 97.38 81 LYS B N 1
ATOM 2896 C CA . LYS B 1 81 ? -4.137 -14.742 -20.844 1 97.38 81 LYS B CA 1
ATOM 2897 C C . LYS B 1 81 ? -2.639 -15.023 -20.922 1 97.38 81 LYS B C 1
ATOM 2899 O O . LYS B 1 81 ? -1.832 -14.305 -20.328 1 97.38 81 LYS B O 1
ATOM 2904 N N . LEU B 1 82 ? -2.258 -16.047 -21.625 1 95.25 82 LEU B N 1
ATOM 2905 C CA . LEU B 1 82 ? -0.859 -16.422 -21.797 1 95.25 82 LEU B CA 1
ATOM 2906 C C . LEU B 1 82 ? -0.361 -16.031 -23.188 1 95.25 82 LEU B C 1
ATOM 2908 O O . LEU B 1 82 ? -1.061 -16.234 -24.172 1 95.25 82 LEU B O 1
ATOM 2912 N N . GLU B 1 83 ? 0.758 -15.422 -23.156 1 93.44 83 GLU B N 1
ATOM 2913 C CA . GLU B 1 83 ? 1.456 -15.109 -24.406 1 93.44 83 GLU B CA 1
ATOM 2914 C C . GLU B 1 83 ? 2.912 -15.562 -24.359 1 93.44 83 GLU B C 1
ATOM 2916 O O . GLU B 1 83 ? 3.551 -15.492 -23.297 1 93.44 83 GLU B O 1
ATOM 2921 N N . VAL B 1 84 ? 3.43 -16.031 -25.5 1 91.44 84 VAL B N 1
ATOM 2922 C CA . VAL B 1 84 ? 4.828 -16.453 -25.562 1 91.44 84 VAL B CA 1
ATOM 2923 C C . VAL B 1 84 ? 5.727 -15.227 -25.75 1 91.44 84 VAL B C 1
ATOM 2925 O O . VAL B 1 84 ? 5.43 -14.352 -26.562 1 91.44 84 VAL B O 1
ATOM 2928 N N . MET B 1 85 ? 6.758 -15.172 -24.875 1 91.5 85 MET B N 1
ATOM 2929 C CA . MET B 1 85 ? 7.738 -14.094 -24.984 1 91.5 85 MET B CA 1
ATOM 2930 C C . MET B 1 85 ? 9.148 -14.617 -24.766 1 91.5 85 MET B C 1
ATOM 2932 O O . MET B 1 85 ? 9.328 -15.766 -24.359 1 91.5 85 MET B O 1
ATOM 2936 N N . SER B 1 86 ? 10.133 -13.727 -25.172 1 92 86 SER B N 1
ATOM 2937 C CA . SER B 1 86 ? 11.5 -14.023 -24.75 1 92 86 SER B CA 1
ATOM 2938 C C . SER B 1 86 ? 11.695 -13.758 -23.266 1 92 86 SER B C 1
ATOM 2940 O O . SER B 1 86 ? 11.32 -12.703 -22.766 1 92 86 SER B O 1
ATOM 2942 N N . PRO B 1 87 ? 12.273 -14.688 -22.594 1 92.94 87 PRO B N 1
ATOM 2943 C CA . PRO B 1 87 ? 12.492 -14.453 -21.172 1 92.94 87 PRO B CA 1
ATOM 2944 C C . PRO B 1 87 ? 13.508 -13.352 -20.906 1 92.94 87 PRO B C 1
ATOM 2946 O O . PRO B 1 87 ? 14.336 -13.039 -21.766 1 92.94 87 PRO B O 1
ATOM 2949 N N . PRO B 1 88 ? 13.414 -12.727 -19.688 1 88.94 88 PRO B N 1
ATOM 2950 C CA . PRO B 1 88 ? 14.461 -11.773 -19.312 1 88.94 88 PRO B CA 1
ATOM 2951 C C . PRO B 1 88 ? 15.844 -12.406 -19.25 1 88.94 88 PRO B C 1
ATOM 2953 O O . PRO B 1 88 ? 15.984 -13.57 -18.859 1 88.94 88 PRO B O 1
ATOM 2956 N N . THR B 1 89 ? 16.844 -11.562 -19.562 1 89.12 89 THR B N 1
ATOM 2957 C CA . THR B 1 89 ? 18.219 -12.047 -19.594 1 89.12 89 THR B CA 1
ATOM 2958 C C . THR B 1 89 ? 18.672 -12.508 -18.219 1 89.12 89 THR B C 1
ATOM 2960 O O . THR B 1 89 ? 19.469 -13.445 -18.094 1 89.12 89 THR B O 1
ATOM 2963 N N . GLU B 1 90 ? 18.109 -11.883 -17.219 1 86.31 90 GLU B N 1
ATOM 2964 C CA . GLU B 1 90 ? 18.531 -12.164 -15.852 1 86.31 90 GLU B CA 1
ATOM 2965 C C . GLU B 1 90 ? 17.922 -13.469 -15.344 1 86.31 90 GLU B C 1
ATOM 2967 O O . GLU B 1 90 ? 18.453 -14.086 -14.422 1 86.31 90 GLU B O 1
ATOM 2972 N N . THR B 1 91 ? 16.75 -13.906 -15.953 1 92.19 91 THR B N 1
ATOM 2973 C CA . THR B 1 91 ? 16.062 -15.133 -15.562 1 92.19 91 THR B CA 1
ATOM 2974 C C . THR B 1 91 ? 15.609 -15.906 -16.797 1 92.19 91 THR B C 1
ATOM 2976 O O . THR B 1 91 ? 14.406 -16.047 -17.031 1 92.19 91 THR B O 1
ATOM 2979 N N . PRO B 1 92 ? 16.547 -16.516 -17.5 1 93.69 92 PRO B N 1
ATOM 2980 C CA . PRO B 1 92 ? 16.25 -17.125 -18.797 1 93.69 92 PRO B CA 1
ATOM 2981 C C . PRO B 1 92 ? 15.367 -18.375 -18.672 1 93.69 92 PRO B C 1
ATOM 2983 O O . PRO B 1 92 ? 14.805 -18.828 -19.672 1 93.69 92 PRO B O 1
ATOM 2986 N N . ASP B 1 93 ? 15.227 -18.906 -17.453 1 95.69 93 ASP B N 1
ATOM 2987 C CA . ASP B 1 93 ? 14.492 -20.156 -17.25 1 95.69 93 ASP B CA 1
ATOM 2988 C C . ASP B 1 93 ? 13.148 -19.891 -16.578 1 95.69 93 ASP B C 1
ATOM 2990 O O . ASP B 1 93 ? 12.539 -20.812 -16.031 1 95.69 93 ASP B O 1
ATOM 2994 N N . GLU B 1 94 ? 12.727 -18.672 -16.594 1 96.06 94 GLU B N 1
ATOM 2995 C CA . GLU B 1 94 ? 11.492 -18.328 -15.906 1 96.06 94 GLU B CA 1
ATOM 2996 C C . GLU B 1 94 ? 10.531 -17.578 -16.828 1 96.06 94 GLU B C 1
ATOM 2998 O O . GLU B 1 94 ? 10.969 -16.859 -17.734 1 96.06 94 GLU B O 1
ATOM 3003 N N . GLY B 1 95 ? 9.242 -17.844 -16.672 1 95.81 95 GLY B N 1
ATOM 3004 C CA . GLY B 1 95 ? 8.242 -16.953 -17.219 1 95.81 95 GLY B CA 1
ATOM 3005 C C . GLY B 1 95 ? 7.965 -15.75 -16.344 1 95.81 95 GLY B C 1
ATOM 3006 O O . GLY B 1 95 ? 8.766 -15.414 -15.469 1 95.81 95 GLY B O 1
ATOM 3007 N N . SER B 1 96 ? 6.898 -15 -16.703 1 95.88 96 SER B N 1
ATOM 3008 C CA . SER B 1 96 ? 6.566 -13.781 -15.961 1 95.88 96 SER B CA 1
ATOM 3009 C C . SER B 1 96 ? 5.059 -13.633 -15.789 1 95.88 96 SER B C 1
ATOM 3011 O O . SER B 1 96 ? 4.281 -14.281 -16.484 1 95.88 96 SER B O 1
ATOM 3013 N N . VAL B 1 97 ? 4.695 -12.883 -14.82 1 97.12 97 VAL B N 1
ATOM 3014 C CA . VAL B 1 97 ? 3.301 -12.539 -14.562 1 97.12 97 VAL B CA 1
ATOM 3015 C C . VAL B 1 97 ? 3.135 -11.023 -14.531 1 97.12 97 VAL B C 1
ATOM 3017 O O . VAL B 1 97 ? 3.902 -10.32 -13.867 1 97.12 97 VAL B O 1
ATOM 3020 N N . ALA B 1 98 ? 2.287 -10.492 -15.305 1 97.38 98 ALA B N 1
ATOM 3021 C CA . ALA B 1 98 ? 1.884 -9.086 -15.258 1 97.38 98 ALA B CA 1
ATOM 3022 C C . ALA B 1 98 ? 0.504 -8.938 -14.625 1 97.38 98 ALA B C 1
ATOM 3024 O O . ALA B 1 98 ? -0.466 -9.547 -15.078 1 97.38 98 ALA B O 1
ATOM 3025 N N . VAL B 1 99 ? 0.398 -8.141 -13.602 1 98 99 VAL B N 1
ATOM 3026 C CA . VAL B 1 99 ? -0.842 -7.992 -12.844 1 98 99 VAL B CA 1
ATOM 3027 C C . VAL B 1 99 ? -1.431 -6.605 -13.086 1 98 99 VAL B C 1
ATOM 3029 O O . VAL B 1 99 ? -0.732 -5.598 -12.953 1 98 99 VAL B O 1
ATOM 3032 N N . GLU B 1 100 ? -2.637 -6.543 -13.453 1 97.44 100 GLU B N 1
ATOM 3033 C CA . GLU B 1 100 ? -3.357 -5.281 -13.594 1 97.44 100 GLU B CA 1
ATOM 3034 C C . GLU B 1 100 ? -4.711 -5.336 -12.891 1 97.44 100 GLU B C 1
ATOM 3036 O O . GLU B 1 100 ? -5.414 -6.344 -12.969 1 97.44 100 GLU B O 1
ATOM 3041 N N . PHE B 1 101 ? -5.039 -4.289 -12.172 1 98.06 101 PHE B N 1
ATOM 3042 C CA . PHE B 1 101 ? -6.328 -4.125 -11.508 1 98.06 101 PHE B CA 1
ATOM 3043 C C . PHE B 1 101 ? -7.117 -2.98 -12.133 1 98.06 101 PHE B C 1
ATOM 3045 O O . PHE B 1 101 ? -6.594 -1.876 -12.297 1 98.06 101 PHE B O 1
ATOM 3052 N N . HIS B 1 102 ? -8.359 -3.264 -12.453 1 96.62 102 HIS B N 1
ATOM 3053 C CA . HIS B 1 102 ? -9.195 -2.289 -13.141 1 96.62 102 HIS B CA 1
ATOM 3054 C C . HIS B 1 102 ? -10.453 -1.971 -12.336 1 96.62 102 HIS B C 1
ATOM 3056 O O . HIS B 1 102 ? -11.125 -2.879 -11.836 1 96.62 102 HIS B O 1
ATOM 3062 N N . MET B 1 103 ? -10.711 -0.7 -12.242 1 96 103 MET B N 1
ATOM 3063 C CA . MET B 1 103 ? -11.953 -0.236 -11.625 1 96 103 MET B CA 1
ATOM 3064 C C . MET B 1 103 ? -12.758 0.614 -12.602 1 96 103 MET B C 1
ATOM 3066 O O . MET B 1 103 ? -12.656 1.842 -12.594 1 96 103 MET B O 1
ATOM 3070 N N . PRO B 1 104 ? -13.57 -0.034 -13.438 1 93.25 104 PRO B N 1
ATOM 3071 C CA . PRO B 1 104 ? -14.43 0.758 -14.32 1 93.25 104 PRO B CA 1
ATOM 3072 C C . PRO B 1 104 ? -15.383 1.668 -13.555 1 93.25 104 PRO B C 1
ATOM 3074 O O . PRO B 1 104 ? -15.758 1.359 -12.422 1 93.25 104 PRO B O 1
ATOM 3077 N N . PRO B 1 105 ? -15.812 2.74 -14.141 1 90.56 105 PRO B N 1
ATOM 3078 C CA . PRO B 1 105 ? -16.656 3.717 -13.445 1 90.56 105 PRO B CA 1
ATOM 3079 C C . PRO B 1 105 ? -17.953 3.105 -12.922 1 90.56 105 PRO B C 1
ATOM 3081 O O . PRO B 1 105 ? -18.5 3.582 -11.922 1 90.56 105 PRO B O 1
ATOM 3084 N N . ILE B 1 106 ? -18.406 2.121 -13.5 1 89.25 106 ILE B N 1
ATOM 3085 C CA . ILE B 1 106 ? -19.703 1.545 -13.156 1 89.25 106 ILE B CA 1
ATOM 3086 C C . ILE B 1 106 ? -19.594 0.778 -11.836 1 89.25 106 ILE B C 1
ATOM 3088 O O . ILE B 1 106 ? -20.594 0.494 -11.188 1 89.25 106 ILE B O 1
ATOM 3092 N N . CYS B 1 107 ? -18.375 0.475 -11.406 1 93.38 107 CYS B N 1
ATOM 3093 C CA . CYS B 1 107 ? -18.219 -0.435 -10.273 1 93.38 107 CYS B CA 1
ATOM 3094 C C . CYS B 1 107 ? -18.438 0.293 -8.953 1 93.38 107 CYS B C 1
ATOM 3096 O O . CYS B 1 107 ? -18.609 -0.34 -7.91 1 93.38 107 CYS B O 1
ATOM 3098 N N . SER B 1 108 ? -18.359 1.601 -8.977 1 89 108 SER B N 1
ATOM 3099 C CA . SER B 1 108 ? -18.531 2.43 -7.785 1 89 108 SER B CA 1
ATOM 3100 C C . SER B 1 108 ? -18.875 3.867 -8.156 1 89 108 SER B C 1
ATOM 3102 O O . SER B 1 108 ? -18.359 4.398 -9.141 1 89 108 SER B O 1
ATOM 3104 N N . PRO B 1 109 ? -19.75 4.5 -7.418 1 84.19 109 PRO B N 1
ATOM 3105 C CA . PRO B 1 109 ? -20.031 5.918 -7.676 1 84.19 109 PRO B CA 1
ATOM 3106 C C . PRO B 1 109 ? -18.812 6.809 -7.438 1 84.19 109 PRO B C 1
ATOM 3108 O O . PRO B 1 109 ? -18.781 7.949 -7.902 1 84.19 109 PRO B O 1
ATOM 3111 N N . LEU B 1 110 ? -17.828 6.312 -6.738 1 83.31 110 LEU B N 1
ATOM 3112 C CA . LEU B 1 110 ? -16.641 7.086 -6.395 1 83.31 110 LEU B CA 1
ATOM 3113 C C . LEU B 1 110 ? -15.664 7.129 -7.562 1 83.31 110 LEU B C 1
ATOM 3115 O O . LEU B 1 110 ? -14.719 7.926 -7.559 1 83.31 110 LEU B O 1
ATOM 3119 N N . VAL B 1 111 ? -15.906 6.312 -8.484 1 82.81 111 VAL B N 1
ATOM 3120 C CA . VAL B 1 111 ? -15.031 6.285 -9.648 1 82.81 111 VAL B CA 1
ATOM 3121 C C . VAL B 1 111 ? -15.633 7.141 -10.766 1 82.81 111 VAL B C 1
ATOM 3123 O O . VAL B 1 111 ? -16.719 6.852 -11.258 1 82.81 111 VAL B O 1
ATOM 3126 N N . ARG B 1 112 ? -14.922 8.188 -11.086 1 83.56 112 ARG B N 1
ATOM 3127 C CA . ARG B 1 112 ? -15.398 9.109 -12.109 1 83.56 112 ARG B CA 1
ATOM 3128 C C . ARG B 1 112 ? -14.992 8.648 -13.5 1 83.56 112 ARG B C 1
ATOM 3130 O O . ARG B 1 112 ? -13.875 8.164 -13.703 1 83.56 112 ARG B O 1
ATOM 3137 N N . PRO B 1 113 ? -15.969 8.82 -14.43 1 81.62 113 PRO B N 1
ATOM 3138 C CA . PRO B 1 113 ? -15.609 8.461 -15.805 1 81.62 113 PRO B CA 1
ATOM 3139 C C . PRO B 1 113 ? -14.438 9.281 -16.344 1 81.62 113 PRO B C 1
ATOM 3141 O O . PRO B 1 113 ? -14.352 10.484 -16.078 1 81.62 113 PRO B O 1
ATOM 3144 N N . GLY B 1 114 ? -13.547 8.625 -17.016 1 76.88 114 GLY B N 1
ATOM 3145 C CA . GLY B 1 114 ? -12.477 9.32 -17.703 1 76.88 114 GLY B CA 1
ATOM 3146 C C . GLY B 1 114 ? -11.258 9.547 -16.828 1 76.88 114 GLY B C 1
ATOM 3147 O O . GLY B 1 114 ? -10.211 10 -17.297 1 76.88 114 GLY B O 1
ATOM 3148 N N . ARG B 1 115 ? -11.375 9.352 -15.484 1 80.19 115 ARG B N 1
ATOM 3149 C CA . ARG B 1 115 ? -10.234 9.477 -14.586 1 80.19 115 ARG B CA 1
ATOM 3150 C C . ARG B 1 115 ? -9.859 8.133 -13.984 1 80.19 115 ARG B C 1
ATOM 3152 O O . ARG B 1 115 ? -10.727 7.328 -13.648 1 80.19 115 ARG B O 1
ATOM 3159 N N . PRO B 1 116 ? -8.594 7.934 -13.984 1 78.75 116 PRO B N 1
ATOM 3160 C CA . PRO B 1 116 ? -8.195 6.676 -13.352 1 78.75 116 PRO B CA 1
ATOM 3161 C C . PRO B 1 116 ? -8.57 6.621 -11.867 1 78.75 116 PRO B C 1
ATOM 3163 O O . PRO B 1 116 ? -8.5 7.641 -11.172 1 78.75 116 PRO B O 1
ATOM 3166 N N . ALA B 1 117 ? -9.109 5.535 -11.492 1 86.44 117 ALA B N 1
ATOM 3167 C CA . ALA B 1 117 ? -9.391 5.328 -10.078 1 86.44 117 ALA B CA 1
ATOM 3168 C C . ALA B 1 117 ? -8.094 5.348 -9.258 1 86.44 117 ALA B C 1
ATOM 3170 O O . ALA B 1 117 ? -7.184 4.555 -9.508 1 86.44 117 ALA B O 1
ATOM 3171 N N . GLU B 1 118 ? -8.016 6.137 -8.32 1 86.94 118 GLU B N 1
ATOM 3172 C CA . GLU B 1 118 ? -6.805 6.352 -7.531 1 86.94 118 GLU B CA 1
ATOM 3173 C C . GLU B 1 118 ? -6.383 5.07 -6.812 1 86.94 118 GLU B C 1
ATOM 3175 O O . GLU B 1 118 ? -5.191 4.84 -6.594 1 86.94 118 GLU B O 1
ATOM 3180 N N . MET B 1 119 ? -7.344 4.207 -6.578 1 93.12 119 MET B N 1
ATOM 3181 C CA . MET B 1 119 ? -7.07 3.012 -5.789 1 93.12 119 MET B CA 1
ATOM 3182 C C . MET B 1 119 ? -6.551 1.883 -6.672 1 93.12 119 MET B C 1
ATOM 3184 O O . MET B 1 119 ? -5.914 0.949 -6.184 1 93.12 119 MET B O 1
ATOM 3188 N N . ALA B 1 120 ? -6.836 1.96 -7.941 1 95.25 120 ALA B N 1
ATOM 3189 C CA . ALA B 1 120 ? -6.562 0.843 -8.844 1 95.25 120 ALA B CA 1
ATOM 3190 C C . ALA B 1 120 ? -5.074 0.507 -8.867 1 95.25 120 ALA B C 1
ATOM 3192 O O . ALA B 1 120 ? -4.688 -0.645 -8.656 1 95.25 120 ALA B O 1
ATOM 3193 N N . PRO B 1 121 ? -4.211 1.514 -9.039 1 94.81 121 PRO B N 1
ATOM 3194 C CA . PRO B 1 121 ? -2.787 1.175 -9.047 1 94.81 121 PRO B CA 1
ATOM 3195 C C . PRO B 1 121 ? -2.307 0.624 -7.707 1 94.81 121 PRO B C 1
ATOM 3197 O O . PRO B 1 121 ? -1.407 -0.218 -7.668 1 94.81 121 PRO B O 1
ATOM 3200 N N . VAL B 1 122 ? -2.85 1.041 -6.641 1 96.44 122 VAL B N 1
ATOM 3201 C CA . VAL B 1 122 ? -2.49 0.59 -5.301 1 96.44 122 VAL B CA 1
ATOM 3202 C C . VAL B 1 122 ? -2.846 -0.886 -5.137 1 96.44 122 VAL B C 1
ATOM 3204 O O . VAL B 1 122 ? -2.023 -1.685 -4.684 1 96.44 122 VAL B O 1
ATOM 3207 N N . LEU B 1 123 ? -4.012 -1.208 -5.547 1 97.62 123 LEU B N 1
ATOM 3208 C CA . LEU B 1 123 ? -4.477 -2.588 -5.449 1 97.62 123 LEU B CA 1
ATOM 3209 C C . LEU B 1 123 ? -3.695 -3.492 -6.398 1 97.62 123 LEU B C 1
ATOM 3211 O O . LEU B 1 123 ? -3.396 -4.641 -6.062 1 97.62 123 LEU B O 1
ATOM 3215 N N . SER B 1 124 ? -3.412 -2.971 -7.555 1 97.69 124 SER B N 1
ATOM 3216 C CA . SER B 1 124 ? -2.613 -3.725 -8.516 1 97.69 124 SER B CA 1
ATOM 3217 C C . SER B 1 124 ? -1.255 -4.098 -7.934 1 97.69 124 SER B C 1
ATOM 3219 O O . SER B 1 124 ? -0.838 -5.254 -8.008 1 97.69 124 SER B O 1
ATOM 3221 N N . LYS B 1 125 ? -0.608 -3.129 -7.383 1 97 125 LYS B N 1
ATOM 3222 C CA . LYS B 1 125 ? 0.717 -3.355 -6.812 1 97 125 LYS B CA 1
ATOM 3223 C C . LYS B 1 125 ? 0.646 -4.301 -5.613 1 97 125 LYS B C 1
ATOM 3225 O O . LYS B 1 125 ? 1.5 -5.172 -5.453 1 97 125 LYS B O 1
ATOM 3230 N N . ALA B 1 126 ? -0.356 -4.109 -4.797 1 97.38 126 ALA B N 1
ATOM 3231 C CA . ALA B 1 126 ? -0.527 -4.98 -3.637 1 97.38 126 ALA B CA 1
ATOM 3232 C C . ALA B 1 126 ? -0.739 -6.43 -4.066 1 97.38 126 ALA B C 1
ATOM 3234 O O . ALA B 1 126 ? -0.15 -7.348 -3.488 1 97.38 126 ALA B O 1
ATOM 3235 N N . LEU B 1 127 ? -1.57 -6.633 -5.066 1 98.19 127 LEU B N 1
ATOM 3236 C CA . LEU B 1 127 ? -1.83 -7.965 -5.598 1 98.19 127 LEU B CA 1
ATOM 3237 C C . LEU B 1 127 ? -0.553 -8.586 -6.152 1 98.19 127 LEU B C 1
ATOM 3239 O O . LEU B 1 127 ? -0.237 -9.742 -5.848 1 98.19 127 LEU B O 1
ATOM 3243 N N . GLU B 1 128 ? 0.107 -7.809 -6.953 1 97.25 128 GLU B N 1
ATOM 3244 C CA . GLU B 1 128 ? 1.359 -8.273 -7.543 1 97.25 128 GLU B CA 1
ATOM 3245 C C . GLU B 1 128 ? 2.355 -8.688 -6.465 1 97.25 128 GLU B C 1
ATOM 3247 O O . GLU B 1 128 ? 2.955 -9.766 -6.551 1 97.25 128 GLU B O 1
ATOM 3252 N N . ASP B 1 129 ? 2.494 -7.859 -5.492 1 96.31 129 ASP B N 1
ATOM 3253 C CA . ASP B 1 129 ? 3.455 -8.117 -4.422 1 96.31 129 ASP B CA 1
ATOM 3254 C C . ASP B 1 129 ? 3.137 -9.43 -3.705 1 96.31 129 ASP B C 1
ATOM 3256 O O . ASP B 1 129 ? 4.027 -10.258 -3.484 1 96.31 129 ASP B O 1
ATOM 3260 N N . VAL B 1 130 ? 1.918 -9.641 -3.365 1 97.44 130 VAL B N 1
ATOM 3261 C CA . VAL B 1 130 ? 1.517 -10.82 -2.607 1 97.44 130 VAL B CA 1
ATOM 3262 C C . VAL B 1 130 ? 1.633 -12.062 -3.488 1 97.44 130 VAL B C 1
ATOM 3264 O O . VAL B 1 130 ? 2.186 -13.078 -3.064 1 97.44 130 VAL B O 1
ATOM 3267 N N . LEU B 1 131 ? 1.207 -12.016 -4.742 1 96.75 131 LEU B N 1
ATOM 3268 C CA . LEU B 1 131 ? 1.217 -13.172 -5.637 1 96.75 131 LEU B CA 1
ATOM 3269 C C . LEU B 1 131 ? 2.646 -13.586 -5.969 1 96.75 131 LEU B C 1
ATOM 3271 O O . LEU B 1 131 ? 2.949 -14.781 -6.023 1 96.75 131 LEU B O 1
ATOM 3275 N N . MET B 1 132 ? 3.494 -12.57 -6.129 1 92.94 132 MET B N 1
ATOM 3276 C CA . MET B 1 132 ? 4.855 -12.867 -6.562 1 92.94 132 MET B CA 1
ATOM 3277 C C . MET B 1 132 ? 5.723 -13.281 -5.379 1 92.94 132 MET B C 1
ATOM 3279 O O . MET B 1 132 ? 6.746 -13.945 -5.559 1 92.94 132 MET B O 1
ATOM 3283 N N . SER B 1 133 ? 5.273 -12.961 -4.203 1 89.94 133 SER B N 1
ATOM 3284 C CA . SER B 1 133 ? 6.129 -13.195 -3.047 1 89.94 133 SER B CA 1
ATOM 3285 C C . SER B 1 133 ? 5.684 -14.43 -2.266 1 89.94 133 SER B C 1
ATOM 3287 O O . SER B 1 133 ? 6.445 -14.969 -1.464 1 89.94 133 SER B O 1
ATOM 3289 N N . SER B 1 134 ? 4.52 -14.836 -2.4 1 86.56 134 SER B N 1
ATOM 3290 C CA . SER B 1 134 ? 3.947 -15.906 -1.595 1 86.56 134 SER B CA 1
ATOM 3291 C C . SER B 1 134 ? 4.574 -17.25 -1.944 1 86.56 134 SER B C 1
ATOM 3293 O O . SER B 1 134 ? 4.5 -18.203 -1.159 1 86.56 134 SER B O 1
ATOM 3295 N N . GLY B 1 135 ? 5.145 -17.406 -3.102 1 89.94 135 GLY B N 1
ATOM 3296 C CA . GLY B 1 135 ? 5.613 -18.688 -3.582 1 89.94 135 GLY B CA 1
ATOM 3297 C C . GLY B 1 135 ? 4.512 -19.531 -4.211 1 89.94 135 GLY B C 1
ATOM 3298 O O . GLY B 1 135 ? 4.691 -20.719 -4.441 1 89.94 135 GLY B O 1
ATOM 3299 N N . MET B 1 136 ? 3.418 -18.859 -4.461 1 94.5 136 MET B N 1
ATOM 3300 C CA . MET B 1 136 ? 2.275 -19.578 -5.027 1 94.5 136 MET B CA 1
ATOM 3301 C C . MET B 1 136 ? 2.59 -20.078 -6.434 1 94.5 136 MET B C 1
ATOM 3303 O O . MET B 1 136 ? 2.254 -21.203 -6.785 1 94.5 136 MET B O 1
ATOM 3307 N N . ILE B 1 137 ? 3.215 -19.234 -7.203 1 95.56 137 ILE B N 1
ATOM 3308 C CA . ILE B 1 137 ? 3.482 -19.547 -8.602 1 95.56 137 ILE B CA 1
ATOM 3309 C C . ILE B 1 137 ? 4.961 -19.891 -8.781 1 95.56 137 ILE B C 1
ATOM 3311 O O . ILE B 1 137 ? 5.836 -19.125 -8.367 1 95.56 137 ILE B O 1
ATOM 3315 N N . ASN B 1 138 ? 5.23 -21.031 -9.273 1 94.56 138 ASN B N 1
ATOM 3316 C CA . ASN B 1 138 ? 6.578 -21.344 -9.734 1 94.56 138 ASN B CA 1
ATOM 3317 C C . ASN B 1 138 ? 6.812 -20.859 -11.164 1 94.56 138 ASN B C 1
ATOM 3319 O O . ASN B 1 138 ? 6.41 -21.516 -12.125 1 94.56 138 ASN B O 1
ATOM 3323 N N . LEU B 1 139 ? 7.559 -19.828 -11.305 1 95.19 139 LEU B N 1
ATOM 3324 C CA . LEU B 1 139 ? 7.734 -19.172 -12.602 1 95.19 139 LEU B CA 1
ATOM 3325 C C . LEU B 1 139 ? 8.5 -20.062 -13.562 1 95.19 139 LEU B C 1
ATOM 3327 O O . LEU B 1 139 ? 8.445 -19.859 -14.781 1 95.19 139 LEU B O 1
ATOM 3331 N N . LYS B 1 140 ? 9.234 -21.016 -13.039 1 94.38 140 LYS B N 1
ATOM 3332 C CA . LYS B 1 140 ? 9.969 -21.953 -13.883 1 94.38 140 LYS B CA 1
ATOM 3333 C C . LYS B 1 140 ? 9.008 -22.828 -14.703 1 94.38 140 LYS B C 1
ATOM 3335 O O . LYS B 1 140 ? 9.359 -23.281 -15.789 1 94.38 140 LYS B O 1
ATOM 3340 N N . GLU B 1 141 ? 7.816 -23.016 -14.18 1 93.38 141 GLU B N 1
ATOM 3341 C CA . GLU B 1 141 ? 6.812 -23.797 -14.891 1 93.38 141 GLU B CA 1
ATOM 3342 C C . GLU B 1 141 ? 6.27 -23.047 -16.109 1 93.38 141 GLU B C 1
ATOM 3344 O O . GLU B 1 141 ? 5.602 -23.641 -16.953 1 93.38 141 GLU B O 1
ATOM 3349 N N . LEU B 1 142 ? 6.602 -21.797 -16.234 1 93.69 142 LEU B N 1
ATOM 3350 C CA . LEU B 1 142 ? 6.156 -20.984 -17.359 1 93.69 142 LEU B CA 1
ATOM 3351 C C . LEU B 1 142 ? 7.238 -20.891 -18.422 1 93.69 142 LEU B C 1
ATOM 3353 O O . LEU B 1 142 ? 7.047 -20.219 -19.453 1 93.69 142 LEU B O 1
ATOM 3357 N N . CYS B 1 143 ? 8.328 -21.562 -18.203 1 92.44 143 CYS B N 1
ATOM 3358 C CA . CYS B 1 143 ? 9.406 -21.609 -19.188 1 92.44 143 CYS B CA 1
ATOM 3359 C C . CYS B 1 143 ? 9.109 -22.672 -20.234 1 92.44 143 CYS B C 1
ATOM 3361 O O . CYS B 1 143 ? 8.703 -23.797 -19.922 1 92.44 143 CYS B O 1
ATOM 3363 N N . LEU B 1 144 ? 9.32 -22.328 -21.469 1 89.06 144 LEU B N 1
ATOM 3364 C CA . LEU B 1 144 ? 9.133 -23.266 -22.562 1 89.06 144 LEU B CA 1
ATOM 3365 C C . LEU B 1 144 ? 10.477 -23.781 -23.094 1 89.06 144 LEU B C 1
ATOM 3367 O O . LEU B 1 144 ? 10.711 -24.984 -23.125 1 89.06 144 LEU B O 1
ATOM 3371 N N . ILE B 1 145 ? 11.25 -22.859 -23.516 1 88.94 145 ILE B N 1
ATOM 3372 C CA . ILE B 1 145 ? 12.617 -23.109 -23.969 1 88.94 145 ILE B CA 1
ATOM 3373 C C . ILE B 1 145 ? 13.57 -22.125 -23.297 1 88.94 145 ILE B C 1
ATOM 3375 O O . ILE B 1 145 ? 13.516 -20.922 -23.547 1 88.94 145 ILE B O 1
ATOM 3379 N N . SER B 1 146 ? 14.469 -22.703 -22.516 1 90.69 146 SER B N 1
ATOM 3380 C CA . SER B 1 146 ? 15.375 -21.875 -21.75 1 90.69 146 SER B CA 1
ATOM 3381 C C . SER B 1 146 ? 16.078 -20.844 -22.625 1 90.69 146 SER B C 1
ATOM 3383 O O . SER B 1 146 ? 16.625 -21.203 -23.688 1 90.69 146 SER B O 1
ATOM 3385 N N . GLY B 1 147 ? 15.953 -19.609 -22.188 1 91.62 147 GLY B N 1
ATOM 3386 C CA . GLY B 1 147 ? 16.641 -18.516 -22.844 1 91.62 147 GLY B CA 1
ATOM 3387 C C . GLY B 1 147 ? 15.992 -18.094 -24.156 1 91.62 147 GLY B C 1
ATOM 3388 O O . GLY B 1 147 ? 16.375 -17.094 -24.75 1 91.62 147 GLY B O 1
ATOM 3389 N N . LYS B 1 148 ? 15.008 -18.828 -24.562 1 90.06 148 LYS B N 1
ATOM 3390 C CA . LYS B 1 148 ? 14.461 -18.562 -25.891 1 90.06 148 LYS B CA 1
ATOM 3391 C C . LYS B 1 148 ? 12.984 -18.188 -25.812 1 90.06 148 LYS B C 1
ATOM 3393 O O . LYS B 1 148 ? 12.547 -17.219 -26.453 1 90.06 148 LYS B O 1
ATOM 3398 N N . ALA B 1 149 ? 12.227 -19.016 -25.094 1 91.62 149 ALA B N 1
ATOM 3399 C CA . ALA B 1 149 ? 10.781 -18.797 -25.078 1 91.62 149 ALA B CA 1
ATOM 3400 C C . ALA B 1 149 ? 10.188 -19.125 -23.703 1 91.62 149 ALA B C 1
ATOM 3402 O O . ALA B 1 149 ? 10.523 -20.156 -23.109 1 91.62 149 ALA B O 1
ATOM 3403 N N . SER B 1 150 ? 9.367 -18.234 -23.188 1 93.75 150 SER B N 1
ATOM 3404 C CA . SER B 1 150 ? 8.633 -18.438 -21.953 1 93.75 150 SER B CA 1
ATOM 3405 C C . SER B 1 150 ? 7.25 -17.797 -22.016 1 93.75 150 SER B C 1
ATOM 3407 O O . SER B 1 150 ? 6.973 -17 -22.906 1 93.75 150 SER B O 1
ATOM 3409 N N . TRP B 1 151 ? 6.395 -18.25 -21.109 1 93.88 151 TRP B N 1
ATOM 3410 C CA . TRP B 1 151 ? 5.062 -17.672 -21.031 1 93.88 151 TRP B CA 1
ATOM 3411 C C . TRP B 1 151 ? 5.086 -16.375 -20.219 1 93.88 151 TRP B C 1
ATOM 3413 O O . TRP B 1 151 ? 5.758 -16.297 -19.188 1 93.88 151 TRP B O 1
ATOM 3423 N N . LEU B 1 152 ? 4.398 -15.367 -20.734 1 96.31 152 LEU B N 1
ATOM 3424 C CA . LEU B 1 152 ? 3.949 -14.227 -19.938 1 96.31 152 LEU B CA 1
ATOM 3425 C C . LEU B 1 152 ? 2.469 -14.359 -19.594 1 96.31 152 LEU B C 1
ATOM 3427 O O . LEU B 1 152 ? 1.622 -14.414 -20.484 1 96.31 152 LEU B O 1
ATOM 3431 N N . ALA B 1 153 ? 2.141 -14.477 -18.328 1 97.31 153 ALA B N 1
ATOM 3432 C CA . ALA B 1 153 ? 0.752 -14.516 -17.875 1 97.31 153 ALA B CA 1
ATOM 3433 C C . ALA B 1 153 ? 0.233 -13.117 -17.547 1 97.31 153 ALA B C 1
ATOM 3435 O O . ALA B 1 153 ? 0.676 -12.484 -16.594 1 97.31 153 ALA B O 1
ATOM 3436 N N . TYR B 1 154 ? -0.68 -12.625 -18.359 1 98.25 154 TYR B N 1
ATOM 3437 C CA . TYR B 1 154 ? -1.376 -11.375 -18.078 1 98.25 154 TYR B CA 1
ATOM 3438 C C . TYR B 1 154 ? -2.576 -11.609 -17.172 1 98.25 154 TYR B C 1
ATOM 3440 O O . TYR B 1 154 ? -3.604 -12.133 -17.609 1 98.25 154 TYR B O 1
ATOM 3448 N N . LEU B 1 155 ? -2.463 -11.266 -15.969 1 98.69 155 LEU B N 1
ATOM 3449 C CA . LEU B 1 155 ? -3.58 -11.336 -15.039 1 98.69 155 LEU B CA 1
ATOM 3450 C C . LEU B 1 155 ? -4.305 -9.992 -14.953 1 98.69 155 LEU B C 1
ATOM 3452 O O . LEU B 1 155 ? -3.738 -9.008 -14.484 1 98.69 155 LEU B O 1
ATOM 3456 N N . ASP B 1 156 ? -5.516 -9.93 -15.43 1 98.69 156 ASP B N 1
ATOM 3457 C CA . ASP B 1 156 ? -6.395 -8.773 -15.289 1 98.69 156 ASP B CA 1
ATOM 3458 C C . ASP B 1 156 ? -7.504 -9.039 -14.273 1 98.69 156 ASP B C 1
ATOM 3460 O O . ASP B 1 156 ? -8.25 -10.016 -14.414 1 98.69 156 ASP B O 1
ATOM 3464 N N . VAL B 1 157 ? -7.582 -8.242 -13.297 1 98.75 157 VAL B N 1
ATOM 3465 C CA . VAL B 1 157 ? -8.664 -8.328 -12.32 1 98.75 157 VAL B CA 1
ATOM 3466 C C . VAL B 1 157 ? -9.586 -7.117 -12.469 1 98.75 157 VAL B C 1
ATOM 3468 O O . VAL B 1 157 ? -9.148 -5.973 -12.328 1 98.75 157 VAL B O 1
ATOM 3471 N N . TYR B 1 158 ? -10.852 -7.332 -12.719 1 98.31 158 TYR B N 1
ATOM 3472 C CA . TYR B 1 158 ? -11.844 -6.285 -12.906 1 98.31 158 TYR B CA 1
ATOM 3473 C C . TYR B 1 158 ? -12.797 -6.219 -11.719 1 98.31 158 TYR B C 1
ATOM 3475 O O . TYR B 1 158 ? -13.445 -7.207 -11.375 1 98.31 158 TYR B O 1
ATOM 3483 N N . CYS B 1 159 ? -12.844 -5.039 -11.117 1 98.38 159 CYS B N 1
ATOM 3484 C CA . CYS B 1 159 ? -13.867 -4.797 -10.102 1 98.38 159 CYS B CA 1
ATOM 3485 C C . CYS B 1 159 ? -15.227 -4.555 -10.742 1 98.38 159 CYS B C 1
ATOM 3487 O O . CYS B 1 159 ? -15.414 -3.57 -11.461 1 98.38 159 CYS B O 1
ATOM 3489 N N . LEU B 1 160 ? -16.141 -5.438 -10.539 1 98.19 160 LEU B N 1
ATOM 3490 C CA . LEU B 1 160 ? -17.469 -5.32 -11.117 1 98.19 160 LEU B CA 1
ATOM 3491 C C . LEU B 1 160 ? -18.391 -4.539 -10.188 1 98.19 160 LEU B C 1
ATOM 3493 O O . LEU B 1 160 ? -19.297 -3.83 -10.656 1 98.19 160 LEU B O 1
ATOM 3497 N N . ASN B 1 161 ? -18.266 -4.691 -8.945 1 98.12 161 ASN B N 1
ATOM 3498 C CA . ASN B 1 161 ? -18.969 -3.973 -7.891 1 98.12 161 ASN B CA 1
ATOM 3499 C C . ASN B 1 161 ? -18.094 -3.785 -6.652 1 98.12 161 ASN B C 1
ATOM 3501 O O . ASN B 1 161 ? -17.547 -4.75 -6.129 1 98.12 161 ASN B O 1
ATOM 3505 N N . ALA B 1 162 ? -17.984 -2.574 -6.211 1 98.06 162 ALA B N 1
ATOM 3506 C CA . ALA B 1 162 ? -17.109 -2.256 -5.086 1 98.06 162 ALA B CA 1
ATOM 3507 C C . ALA B 1 162 ? -17.922 -2.029 -3.811 1 98.06 162 ALA B C 1
ATOM 3509 O O . ALA B 1 162 ? -18.359 -0.911 -3.535 1 98.06 162 ALA B O 1
ATOM 3510 N N . ASP B 1 163 ? -18 -3.057 -3.035 1 98.06 163 ASP B N 1
ATOM 3511 C CA . ASP B 1 163 ? -18.734 -2.932 -1.774 1 98.06 163 ASP B CA 1
ATOM 3512 C C . ASP B 1 163 ? -17.828 -3.262 -0.587 1 98.06 163 ASP B C 1
ATOM 3514 O O . ASP B 1 163 ? -18.266 -3.902 0.372 1 98.06 163 ASP B O 1
ATOM 3518 N N . GLY B 1 164 ? -16.562 -2.973 -0.651 1 98.06 164 GLY B N 1
ATOM 3519 C CA . GLY B 1 164 ? -15.656 -3.143 0.471 1 98.06 164 GLY B CA 1
ATOM 3520 C C . GLY B 1 164 ? -14.766 -4.359 0.334 1 98.06 164 GLY B C 1
ATOM 3521 O O . GLY B 1 164 ? -15.023 -5.242 -0.488 1 98.06 164 GLY B O 1
ATOM 3522 N N . SER B 1 165 ? -13.648 -4.34 1.094 1 98.5 165 SER B N 1
ATOM 3523 C CA . SER B 1 165 ? -12.672 -5.422 1.118 1 98.5 165 SER B CA 1
ATOM 3524 C C . SER B 1 165 ? -12.219 -5.793 -0.29 1 98.5 165 SER B C 1
ATOM 3526 O O . SER B 1 165 ? -12.219 -6.969 -0.659 1 98.5 165 SER B O 1
ATOM 3528 N N . LEU B 1 166 ? -11.859 -4.801 -1.008 1 98.44 166 LEU B N 1
ATOM 3529 C CA . LEU B 1 166 ? -11.578 -4.977 -2.43 1 98.44 166 LEU B CA 1
ATOM 3530 C C . LEU B 1 166 ? -10.344 -5.852 -2.641 1 98.44 166 LEU B C 1
ATOM 3532 O O . LEU B 1 166 ? -10.336 -6.711 -3.521 1 98.44 166 LEU B O 1
ATOM 3536 N N . PHE B 1 167 ? -9.312 -5.621 -1.86 1 98.75 167 PHE B N 1
ATOM 3537 C CA . PHE B 1 167 ? -8.094 -6.41 -2.002 1 98.75 167 PHE B CA 1
ATOM 3538 C C . PHE B 1 167 ? -8.367 -7.887 -1.756 1 98.75 167 PHE B C 1
ATOM 3540 O O . PHE B 1 167 ? -7.859 -8.75 -2.477 1 98.75 167 PHE B O 1
ATOM 3547 N N . ASP B 1 168 ? -9.141 -8.211 -0.708 1 98.88 168 ASP B N 1
ATOM 3548 C CA . ASP B 1 168 ? -9.484 -9.586 -0.36 1 98.88 168 ASP B CA 1
ATOM 3549 C C . ASP B 1 168 ? -10.141 -10.305 -1.537 1 98.88 168 ASP B C 1
ATOM 3551 O O . ASP B 1 168 ? -9.742 -11.414 -1.897 1 98.88 168 ASP B O 1
ATOM 3555 N N . ALA B 1 169 ? -11.141 -9.609 -2.07 1 98.81 169 ALA B N 1
ATOM 3556 C CA . ALA B 1 169 ? -11.875 -10.172 -3.201 1 98.81 169 ALA B CA 1
ATOM 3557 C C . ALA B 1 169 ? -10.961 -10.336 -4.414 1 98.81 169 ALA B C 1
ATOM 3559 O O . ALA B 1 169 ? -11.039 -11.352 -5.117 1 98.81 169 ALA B O 1
ATOM 3560 N N . ALA B 1 170 ? -10.133 -9.344 -4.656 1 98.88 170 ALA B N 1
ATOM 3561 C CA . ALA B 1 170 ? -9.203 -9.391 -5.785 1 98.88 170 ALA B CA 1
ATOM 3562 C C . ALA B 1 170 ? -8.234 -10.555 -5.648 1 98.88 170 ALA B C 1
ATOM 3564 O O . ALA B 1 170 ? -7.973 -11.273 -6.621 1 98.88 170 ALA B O 1
ATOM 3565 N N . LEU B 1 171 ? -7.695 -10.766 -4.457 1 98.81 171 LEU B N 1
ATOM 3566 C CA . LEU B 1 171 ? -6.695 -11.805 -4.23 1 98.81 171 LEU B CA 1
ATOM 3567 C C . LEU B 1 171 ? -7.289 -13.188 -4.465 1 98.81 171 LEU B C 1
ATOM 3569 O O . LEU B 1 171 ? -6.707 -14.008 -5.18 1 98.81 171 LEU B O 1
ATOM 3573 N N . ILE B 1 172 ? -8.453 -13.477 -3.883 1 98.81 172 ILE B N 1
ATOM 3574 C CA . ILE B 1 172 ? -9.031 -14.805 -4.059 1 98.81 172 ILE B CA 1
ATOM 3575 C C . ILE B 1 172 ? -9.438 -15.008 -5.516 1 98.81 172 ILE B C 1
ATOM 3577 O O . ILE B 1 172 ? -9.344 -16.109 -6.051 1 98.81 172 ILE B O 1
ATOM 3581 N N . SER B 1 173 ? -9.891 -13.938 -6.219 1 98.88 173 SER B N 1
ATOM 3582 C CA . SER B 1 173 ? -10.219 -14.078 -7.633 1 98.88 173 SER B CA 1
ATOM 3583 C C . SER B 1 173 ? -8.992 -14.453 -8.453 1 98.88 173 SER B C 1
ATOM 3585 O O . SER B 1 173 ? -9.078 -15.281 -9.359 1 98.88 173 SER B O 1
ATOM 3587 N N . ALA B 1 174 ? -7.871 -13.797 -8.172 1 98.81 174 ALA B N 1
ATOM 3588 C CA . ALA B 1 174 ? -6.617 -14.117 -8.844 1 98.81 174 ALA B CA 1
ATOM 3589 C C . ALA B 1 174 ? -6.203 -15.562 -8.578 1 98.81 174 ALA B C 1
ATOM 3591 O O . ALA B 1 174 ? -5.84 -16.297 -9.5 1 98.81 174 ALA B O 1
ATOM 3592 N N . VAL B 1 175 ? -6.254 -15.969 -7.293 1 98.62 175 VAL B N 1
ATOM 3593 C CA . VAL B 1 175 ? -5.91 -17.328 -6.887 1 98.62 175 VAL B CA 1
ATOM 3594 C C . VAL B 1 175 ? -6.789 -18.328 -7.637 1 98.62 175 VAL B C 1
ATOM 3596 O O . VAL B 1 175 ? -6.289 -19.312 -8.188 1 98.62 175 VAL B O 1
ATOM 3599 N N . ALA B 1 176 ? -8.07 -18.047 -7.688 1 98.69 176 ALA B N 1
ATOM 3600 C CA . ALA B 1 176 ? -9.016 -18.922 -8.367 1 98.69 176 ALA B CA 1
ATOM 3601 C C . ALA B 1 176 ? -8.727 -19 -9.867 1 98.69 176 ALA B C 1
ATOM 3603 O O . ALA B 1 176 ? -8.789 -20.078 -10.461 1 98.69 176 ALA B O 1
ATOM 3604 N N . ALA B 1 177 ? -8.43 -17.891 -10.469 1 98.69 177 ALA B N 1
ATOM 3605 C CA . ALA B 1 177 ? -8.109 -17.859 -11.898 1 98.69 177 ALA B CA 1
ATOM 3606 C C . ALA B 1 177 ? -6.879 -18.719 -12.195 1 98.69 177 ALA B C 1
ATOM 3608 O O . ALA B 1 177 ? -6.859 -19.469 -13.18 1 98.69 177 ALA B O 1
ATOM 3609 N N . PHE B 1 178 ? -5.867 -18.625 -11.359 1 98.25 178 PHE B N 1
ATOM 3610 C CA . PHE B 1 178 ? -4.664 -19.438 -11.547 1 98.25 178 PHE B CA 1
ATOM 3611 C C . PHE B 1 178 ? -4.961 -20.906 -11.328 1 98.25 178 PHE B C 1
ATOM 3613 O O . PHE B 1 178 ? -4.355 -21.766 -11.977 1 98.25 178 PHE B O 1
ATOM 3620 N N . THR B 1 179 ? -5.879 -21.172 -10.391 1 97.06 179 THR B N 1
ATOM 3621 C CA . THR B 1 179 ? -6.301 -22.547 -10.164 1 97.06 179 THR B CA 1
ATOM 3622 C C . THR B 1 179 ? -6.988 -23.109 -11.398 1 97.06 179 THR B C 1
ATOM 3624 O O . THR B 1 179 ? -6.816 -24.297 -11.719 1 97.06 179 THR B O 1
ATOM 3627 N N . HIS B 1 180 ? -7.688 -22.328 -12.102 1 96.81 180 HIS B N 1
ATOM 3628 C CA . HIS B 1 180 ? -8.406 -22.703 -13.312 1 96.81 180 HIS B CA 1
ATOM 3629 C C . HIS B 1 180 ? -7.473 -22.734 -14.523 1 96.81 180 HIS B C 1
ATOM 3631 O O . HIS B 1 180 ? -7.773 -23.375 -15.531 1 96.81 180 HIS B O 1
ATOM 3637 N N . LEU B 1 181 ? -6.348 -22.094 -14.484 1 96.81 181 LEU B N 1
ATOM 3638 C CA . LEU B 1 181 ? -5.461 -21.859 -15.617 1 96.81 181 LEU B CA 1
ATOM 3639 C C . LEU B 1 181 ? -4.984 -23.172 -16.219 1 96.81 181 LEU B C 1
ATOM 3641 O O . LEU B 1 181 ? -4.547 -24.062 -15.5 1 96.81 181 LEU B O 1
ATOM 3645 N N . GLU B 1 182 ? -5.109 -23.281 -17.516 1 92.75 182 GLU B N 1
ATOM 3646 C CA . GLU B 1 182 ? -4.547 -24.375 -18.297 1 92.75 182 GLU B CA 1
ATOM 3647 C C . GLU B 1 182 ? -3.557 -23.859 -19.344 1 92.75 182 GLU B C 1
ATOM 3649 O O . GLU B 1 182 ? -3.914 -23.031 -20.188 1 92.75 182 GLU B O 1
ATOM 3654 N N . ILE B 1 183 ? -2.365 -24.297 -19.25 1 91 183 ILE B N 1
ATOM 3655 C CA . ILE B 1 183 ? -1.335 -23.891 -20.203 1 91 183 ILE B CA 1
ATOM 3656 C C . ILE B 1 183 ? -1.562 -24.594 -21.531 1 91 183 ILE B C 1
ATOM 3658 O O . ILE B 1 183 ? -1.604 -25.812 -21.609 1 91 183 ILE B O 1
ATOM 3662 N N . PRO B 1 184 ? -1.682 -23.859 -22.578 1 87.25 184 PRO B N 1
ATOM 3663 C CA . PRO B 1 184 ? -1.95 -24.469 -23.891 1 87.25 184 PRO B CA 1
ATOM 3664 C C . PRO B 1 184 ? -0.733 -25.188 -24.469 1 87.25 184 PRO B C 1
ATOM 3666 O O . PRO B 1 184 ? 0.393 -24.953 -24.016 1 87.25 184 PRO B O 1
ATOM 3669 N N . LEU B 1 185 ? -1.011 -25.984 -25.438 1 82.56 185 LEU B N 1
ATOM 3670 C CA . LEU B 1 185 ? 0.053 -26.672 -26.156 1 82.56 185 LEU B CA 1
ATOM 3671 C C . LEU B 1 185 ? 0.773 -25.703 -27.094 1 82.56 185 LEU B C 1
ATOM 3673 O O . LEU B 1 185 ? 0.143 -24.828 -27.703 1 82.56 185 LEU B O 1
ATOM 3677 N N . VAL B 1 186 ? 2.121 -25.891 -27.031 1 82.62 186 VAL B N 1
ATOM 3678 C CA . VAL B 1 186 ? 2.887 -25.031 -27.922 1 82.62 186 VAL B CA 1
ATOM 3679 C C . VAL B 1 186 ? 3.766 -25.875 -28.844 1 82.62 186 VAL B C 1
ATOM 3681 O O . VAL B 1 186 ? 4.176 -26.969 -28.469 1 82.62 186 VAL B O 1
ATOM 3684 N N . SER B 1 187 ? 3.92 -25.375 -30.031 1 79.38 187 SER B N 1
ATOM 3685 C CA . SER B 1 187 ? 4.801 -26 -31.016 1 79.38 187 SER B CA 1
ATOM 3686 C C . SER B 1 187 ? 5.938 -25.078 -31.422 1 79.38 187 SER B C 1
ATOM 3688 O O . SER B 1 187 ? 5.816 -23.844 -31.297 1 79.38 187 SER B O 1
ATOM 3690 N N . VAL B 1 188 ? 7.074 -25.656 -31.703 1 74.69 188 VAL B N 1
ATOM 3691 C CA . VAL B 1 188 ? 8.219 -24.891 -32.188 1 74.69 188 VAL B CA 1
ATOM 3692 C C . VAL B 1 188 ? 8.383 -25.094 -33.688 1 74.69 188 VAL B C 1
ATOM 3694 O O . VAL B 1 188 ? 8.453 -26.234 -34.156 1 74.69 188 VAL B O 1
ATOM 3697 N N . GLY B 1 189 ? 8.359 -23.938 -34.344 1 72.81 189 GLY B N 1
ATOM 3698 C CA . GLY B 1 189 ? 8.586 -24.016 -35.781 1 72.81 189 GLY B CA 1
ATOM 3699 C C . GLY B 1 189 ? 10.039 -24.219 -36.156 1 72.81 189 GLY B C 1
ATOM 3700 O O . GLY B 1 189 ? 10.914 -24.156 -35.281 1 72.81 189 GLY B O 1
ATOM 3701 N N . ASP B 1 190 ? 10.203 -24.469 -37.406 1 69.12 190 ASP B N 1
ATOM 3702 C CA . ASP B 1 190 ? 11.539 -24.703 -37.938 1 69.12 190 ASP B CA 1
ATOM 3703 C C . ASP B 1 190 ? 12.445 -23.5 -37.688 1 69.12 190 ASP B C 1
ATOM 3705 O O . ASP B 1 190 ? 13.664 -23.641 -37.562 1 69.12 190 ASP B O 1
ATOM 3709 N N . ASP B 1 191 ? 11.836 -22.422 -37.625 1 70.12 191 ASP B N 1
ATOM 3710 C CA . ASP B 1 191 ? 12.594 -21.203 -37.438 1 70.12 191 ASP B CA 1
ATOM 3711 C C . ASP B 1 191 ? 12.836 -20.922 -35.938 1 70.12 191 ASP B C 1
ATOM 3713 O O . ASP B 1 191 ? 13.445 -19.922 -35.594 1 70.12 191 ASP B O 1
ATOM 3717 N N . GLY B 1 192 ? 12.289 -21.828 -35.219 1 67.69 192 GLY B N 1
ATOM 3718 C CA . GLY B 1 192 ? 12.523 -21.703 -33.781 1 67.69 192 GLY B CA 1
ATOM 3719 C C . GLY B 1 192 ? 11.461 -20.906 -33.062 1 67.69 192 GLY B C 1
ATOM 3720 O O . GLY B 1 192 ? 11.508 -20.75 -31.844 1 67.69 192 GLY B O 1
ATOM 3721 N N . ARG B 1 193 ? 10.531 -20.531 -33.969 1 75.12 193 ARG B N 1
ATOM 3722 C CA . ARG B 1 193 ? 9.469 -19.734 -33.344 1 75.12 193 ARG B CA 1
ATOM 3723 C C . ARG B 1 193 ? 8.445 -20.641 -32.656 1 75.12 193 ARG B C 1
ATOM 3725 O O . ARG B 1 193 ? 8.109 -21.703 -33.188 1 75.12 193 ARG B O 1
ATOM 3732 N N . VAL B 1 194 ? 8.094 -20.281 -31.438 1 76.38 194 VAL B N 1
ATOM 3733 C CA . VAL B 1 194 ? 7.145 -21.031 -30.625 1 76.38 194 VAL B CA 1
ATOM 3734 C C . VAL B 1 194 ? 5.734 -20.5 -30.844 1 76.38 194 VAL B C 1
ATOM 3736 O O . VAL B 1 194 ? 5.52 -19.281 -30.844 1 76.38 194 VAL B O 1
ATOM 3739 N N . PHE B 1 195 ? 4.785 -21.375 -31.234 1 74.81 195 PHE B N 1
ATOM 3740 C CA . PHE B 1 195 ? 3.408 -20.938 -31.453 1 74.81 195 PHE B CA 1
ATOM 3741 C C . PHE B 1 195 ? 2.438 -21.859 -30.703 1 74.81 195 PHE B C 1
ATOM 3743 O O . PHE B 1 195 ? 2.727 -23.031 -30.5 1 74.81 195 PHE B O 1
ATOM 3750 N N . THR B 1 196 ? 1.306 -21.297 -30.281 1 73.88 196 THR B N 1
ATOM 3751 C CA . THR B 1 196 ? 0.266 -22.062 -29.609 1 73.88 196 THR B CA 1
ATOM 3752 C C . THR B 1 196 ? -0.491 -22.938 -30.609 1 73.88 196 THR B C 1
ATOM 3754 O O . THR B 1 196 ? -0.775 -22.516 -31.719 1 73.88 196 THR B O 1
ATOM 3757 N N . VAL B 1 197 ? -0.575 -24.25 -30.391 1 70.31 197 VAL B N 1
ATOM 3758 C CA . VAL B 1 197 ? -1.232 -25.203 -31.297 1 70.31 197 VAL B CA 1
ATOM 3759 C C . VAL B 1 197 ? -2.746 -25.125 -31.109 1 70.31 197 VAL B C 1
ATOM 3761 O O . VAL B 1 197 ? -3.24 -25.188 -29.969 1 70.31 197 VAL B O 1
ATOM 3764 N N . GLY B 1 198 ? -3.545 -24.188 -31.516 1 56.72 198 GLY B N 1
ATOM 3765 C CA . GLY B 1 198 ? -5 -24.172 -31.469 1 56.72 198 GLY B CA 1
ATOM 3766 C C . GLY B 1 198 ? -5.621 -25.516 -31.781 1 56.72 198 GLY B C 1
ATOM 3767 O O . GLY B 1 198 ? -4.934 -26.438 -32.25 1 56.72 198 GLY B O 1
ATOM 3768 N N . GLY B 1 199 ? -7.027 -25.922 -31.375 1 46.88 199 GLY B N 1
ATOM 3769 C CA . GLY B 1 199 ? -7.828 -27.094 -31.688 1 46.88 199 GLY B CA 1
ATOM 3770 C C . GLY B 1 199 ? -7.602 -27.625 -33.094 1 46.88 199 GLY B C 1
ATOM 3771 O O . GLY B 1 199 ? -7.496 -28.828 -33.312 1 46.88 199 GLY B O 1
ATOM 3772 N N . ASN B 1 200 ? -8.328 -26.922 -34.062 1 40.06 200 ASN B N 1
ATOM 3773 C CA . ASN B 1 200 ? -8.664 -27.484 -35.344 1 40.06 200 ASN B CA 1
ATOM 3774 C C . ASN B 1 200 ? -7.418 -27.812 -36.156 1 40.06 200 ASN B C 1
ATOM 3776 O O . ASN B 1 200 ? -7.516 -28.25 -37.312 1 40.06 200 ASN B O 1
ATOM 3780 N N . GLU B 1 201 ? -6.477 -26.953 -36.094 1 42.25 201 GLU B N 1
ATOM 3781 C CA . GLU B 1 201 ? -5.734 -27.062 -37.344 1 42.25 201 GLU B CA 1
ATOM 3782 C C . GLU B 1 201 ? -4.926 -28.359 -37.406 1 42.25 201 GLU B C 1
ATOM 3784 O O . GLU B 1 201 ? -4.574 -28.906 -36.344 1 42.25 201 GLU B O 1
ATOM 3789 N N . GLY B 1 202 ? -4.676 -28.875 -38.531 1 42.06 202 GLY B N 1
ATOM 3790 C CA . GLY B 1 202 ? -4.012 -29.984 -39.188 1 42.06 202 GLY B CA 1
ATOM 3791 C C . GLY B 1 202 ? -2.721 -30.391 -38.5 1 42.06 202 GLY B C 1
ATOM 3792 O O . GLY B 1 202 ? -2.24 -29.703 -37.625 1 42.06 202 GLY B O 1
ATOM 3793 N N . LYS B 1 203 ? -2.125 -31.5 -38.969 1 45.97 203 LYS B N 1
ATOM 3794 C CA . LYS B 1 203 ? -0.856 -32.219 -38.875 1 45.97 203 LYS B CA 1
ATOM 3795 C C . LYS B 1 203 ? 0.299 -31.266 -38.594 1 45.97 203 LYS B C 1
ATOM 3797 O O . LYS B 1 203 ? 0.841 -30.656 -39.5 1 45.97 203 LYS B O 1
ATOM 3802 N N . THR B 1 204 ? 0.169 -30.438 -37.594 1 50.34 204 THR B N 1
ATOM 3803 C CA . THR B 1 204 ? 1.321 -29.562 -37.469 1 50.34 204 THR B CA 1
ATOM 3804 C C . THR B 1 204 ? 2.615 -30.359 -37.406 1 50.34 204 THR B C 1
ATOM 3806 O O . THR B 1 204 ? 2.723 -31.312 -36.625 1 50.34 204 THR B O 1
ATOM 3809 N N . LYS B 1 205 ? 3.27 -30.406 -38.344 1 52.66 205 LYS B N 1
ATOM 3810 C CA . LYS B 1 205 ? 4.59 -30.969 -38.625 1 52.66 205 LYS B CA 1
ATOM 3811 C C . LYS B 1 205 ? 5.602 -30.562 -37.562 1 52.66 205 LYS B C 1
ATOM 3813 O O . LYS B 1 205 ? 6.754 -31 -37.594 1 52.66 205 LYS B O 1
ATOM 3818 N N . TYR B 1 206 ? 5.164 -29.734 -36.562 1 58.22 206 TYR B N 1
ATOM 3819 C CA . TYR B 1 206 ? 6.23 -29.219 -35.719 1 58.22 206 TYR B CA 1
ATOM 3820 C C . TYR B 1 206 ? 6.266 -29.938 -34.375 1 58.22 206 TYR B C 1
ATOM 3822 O O . TYR B 1 206 ? 5.262 -30.516 -33.969 1 58.22 206 TYR B O 1
ATOM 3830 N N . GLU B 1 207 ? 7.414 -30.094 -33.844 1 64.12 207 GLU B N 1
ATOM 3831 C CA . GLU B 1 207 ? 7.691 -30.766 -32.562 1 64.12 207 GLU B CA 1
ATOM 3832 C C . GLU B 1 207 ? 7.012 -30.031 -31.422 1 64.12 207 GLU B C 1
ATOM 3834 O O . GLU B 1 207 ? 7.133 -28.812 -31.281 1 64.12 207 GLU B O 1
ATOM 3839 N N . LEU B 1 208 ? 6.031 -30.703 -30.828 1 66.25 208 LEU B N 1
ATOM 3840 C CA . LEU B 1 208 ? 5.359 -30.172 -29.641 1 66.25 208 LEU B CA 1
ATOM 3841 C C . LEU B 1 208 ? 6.344 -30 -28.5 1 66.25 208 LEU B C 1
ATOM 3843 O O . LEU B 1 208 ? 7.129 -30.906 -28.203 1 66.25 208 LEU B O 1
ATOM 3847 N N . VAL B 1 209 ? 6.344 -28.797 -28 1 66.44 209 VAL B N 1
ATOM 3848 C CA . VAL B 1 209 ? 7.176 -28.547 -26.828 1 66.44 209 VAL B CA 1
ATOM 3849 C C . VAL B 1 209 ? 6.539 -29.203 -25.609 1 66.44 209 VAL B C 1
ATOM 3851 O O . VAL B 1 209 ? 7.238 -29.75 -24.75 1 66.44 209 VAL B O 1
ATOM 3854 N N . ASN B 1 210 ? 5.145 -29.094 -25.594 1 66.44 210 ASN B N 1
ATOM 3855 C CA . ASN B 1 210 ? 4.418 -29.781 -24.531 1 66.44 210 ASN B CA 1
ATOM 3856 C C . ASN B 1 210 ? 3.262 -30.609 -25.094 1 66.44 210 ASN B C 1
ATOM 3858 O O . ASN B 1 210 ? 2.584 -30.172 -26.031 1 66.44 210 ASN B O 1
ATOM 3862 N N . ARG B 1 211 ? 3.145 -31.859 -24.672 1 62.75 211 ARG B N 1
ATOM 3863 C CA . ARG B 1 211 ? 2.248 -32.812 -25.297 1 62.75 211 ARG B CA 1
ATOM 3864 C C . ARG B 1 211 ? 0.836 -32.719 -24.734 1 62.75 211 ARG B C 1
ATOM 3866 O O . ARG B 1 211 ? -0.132 -33.125 -25.375 1 62.75 211 ARG B O 1
ATOM 3873 N N . GLU B 1 212 ? 0.642 -32.219 -23.531 1 68.5 212 GLU B N 1
ATOM 3874 C CA . GLU B 1 212 ? -0.686 -32.125 -22.938 1 68.5 212 GLU B CA 1
ATOM 3875 C C . GLU B 1 212 ? -0.854 -30.781 -22.219 1 68.5 212 GLU B C 1
ATOM 3877 O O . GLU B 1 212 ? 0.133 -30.141 -21.844 1 68.5 212 GLU B O 1
ATOM 3882 N N . LYS B 1 213 ? -2.174 -30.391 -22.266 1 75.69 213 LYS B N 1
ATOM 3883 C CA . LYS B 1 213 ? -2.463 -29.234 -21.422 1 75.69 213 LYS B CA 1
ATOM 3884 C C . LYS B 1 213 ? -2.053 -29.484 -19.984 1 75.69 213 LYS B C 1
ATOM 3886 O O . LYS B 1 213 ? -2.197 -30.609 -19.469 1 75.69 213 LYS B O 1
ATOM 3891 N N . ARG B 1 214 ? -1.394 -28.5 -19.484 1 85.12 214 ARG B N 1
ATOM 3892 C CA . ARG B 1 214 ? -0.896 -28.672 -18.125 1 85.12 214 ARG B CA 1
ATOM 3893 C C . ARG B 1 214 ? -1.392 -27.562 -17.203 1 85.12 214 ARG B C 1
ATOM 3895 O O . ARG B 1 214 ? -1.631 -26.438 -17.656 1 85.12 214 ARG B O 1
ATOM 3902 N N . LYS B 1 215 ? -1.66 -28.031 -15.992 1 89.94 215 LYS B N 1
ATOM 3903 C CA . LYS B 1 215 ? -1.983 -27.078 -14.945 1 89.94 215 LYS B CA 1
ATOM 3904 C C . LYS B 1 215 ? -0.732 -26.656 -14.18 1 89.94 215 LYS B C 1
ATOM 3906 O O . LYS B 1 215 ? 0.232 -27.406 -14.094 1 89.94 215 LYS B O 1
ATOM 3911 N N . LEU B 1 216 ? -0.719 -25.422 -13.75 1 91.25 216 LEU B N 1
ATOM 3912 C CA . LEU B 1 216 ? 0.349 -24.984 -12.867 1 91.25 216 LEU B CA 1
ATOM 3913 C C . LEU B 1 216 ? 0.212 -25.609 -11.484 1 91.25 216 LEU B C 1
ATOM 3915 O O . LEU B 1 216 ? -0.901 -25.781 -10.984 1 91.25 216 LEU B O 1
ATOM 3919 N N . THR B 1 217 ? 1.289 -26 -11 1 92.69 217 THR B N 1
ATOM 3920 C CA . THR B 1 217 ? 1.3 -26.422 -9.602 1 92.69 217 THR B CA 1
ATOM 3921 C C . THR B 1 217 ? 1.335 -25.219 -8.68 1 92.69 217 THR B C 1
ATOM 3923 O O . THR B 1 217 ? 2.305 -24.453 -8.68 1 92.69 217 THR B O 1
ATOM 3926 N N . LEU B 1 218 ? 0.255 -25.016 -7.914 1 95.31 218 LEU B N 1
ATOM 3927 C CA . LEU B 1 218 ? 0.187 -23.906 -6.98 1 95.31 218 LEU B CA 1
ATOM 3928 C C . LEU B 1 218 ? 0.568 -24.344 -5.574 1 95.31 218 LEU B C 1
ATOM 3930 O O . LEU B 1 218 ? 0.157 -25.406 -5.121 1 95.31 218 LEU B O 1
ATOM 3934 N N . LYS B 1 219 ? 1.445 -23.625 -4.969 1 95 219 LYS B N 1
ATOM 3935 C CA . LYS B 1 219 ? 1.85 -23.859 -3.588 1 95 219 LYS B CA 1
ATOM 3936 C C . LYS B 1 219 ? 1.681 -22.609 -2.74 1 95 219 LYS B C 1
ATOM 3938 O O . LYS B 1 219 ? 1.521 -21.5 -3.277 1 95 219 LYS B O 1
ATOM 3943 N N . ASP B 1 220 ? 1.633 -22.75 -1.452 1 95.75 220 ASP B N 1
ATOM 3944 C CA . ASP B 1 220 ? 1.611 -21.641 -0.497 1 95.75 220 ASP B CA 1
ATOM 3945 C C . ASP B 1 220 ? 0.583 -20.578 -0.9 1 95.75 220 ASP B C 1
ATOM 3947 O O . ASP B 1 220 ? 0.904 -19.391 -0.979 1 95.75 220 ASP B O 1
ATOM 3951 N N . ILE B 1 221 ? -0.62 -21.031 -1.23 1 97.88 221 ILE B N 1
ATOM 3952 C CA . ILE B 1 221 ? -1.687 -20.188 -1.743 1 97.88 221 ILE B CA 1
ATOM 3953 C C . ILE B 1 221 ? -2.061 -19.141 -0.694 1 97.88 221 ILE B C 1
ATOM 3955 O O . ILE B 1 221 ? -2.414 -19.484 0.436 1 97.88 221 ILE B O 1
ATOM 3959 N N . PRO B 1 222 ? -1.974 -17.828 -1.028 1 98 222 PRO B N 1
ATOM 3960 C CA . PRO B 1 222 ? -2.303 -16.781 -0.071 1 98 222 PRO B CA 1
ATOM 3961 C C . PRO B 1 222 ? -3.783 -16.406 -0.088 1 98 222 PRO B C 1
ATOM 3963 O O . PRO B 1 222 ? -4.41 -16.391 -1.15 1 98 222 PRO B O 1
ATOM 3966 N N . PHE B 1 223 ? -4.312 -16.141 1.065 1 98.56 223 PHE B N 1
ATOM 3967 C CA . PHE B 1 223 ? -5.621 -15.531 1.258 1 98.56 223 PHE B CA 1
ATOM 3968 C C . PHE B 1 223 ? -5.523 -14.336 2.199 1 98.56 223 PHE B C 1
ATOM 3970 O O . PHE B 1 223 ? -4.566 -14.219 2.967 1 98.56 223 PHE B O 1
ATOM 3977 N N . ALA B 1 224 ? -6.477 -13.43 2.062 1 98.75 224 ALA B N 1
ATOM 3978 C CA . ALA B 1 224 ? -6.387 -12.203 2.852 1 98.75 224 ALA B CA 1
ATOM 3979 C C . ALA B 1 224 ? -7.695 -11.938 3.596 1 98.75 224 ALA B C 1
ATOM 3981 O O . ALA B 1 224 ? -8.75 -12.422 3.199 1 98.75 224 ALA B O 1
ATOM 3982 N N . LEU B 1 225 ? -7.59 -11.195 4.633 1 98.94 225 LEU B N 1
ATOM 3983 C CA . LEU B 1 225 ? -8.719 -10.641 5.363 1 98.94 225 LEU B CA 1
ATOM 3984 C C . LEU B 1 225 ? -8.453 -9.188 5.754 1 98.94 225 LEU B C 1
ATOM 3986 O O . LEU B 1 225 ? -7.406 -8.875 6.32 1 98.94 225 LEU B O 1
ATOM 3990 N N . THR B 1 226 ? -9.312 -8.32 5.383 1 98.81 226 THR B N 1
ATOM 3991 C CA . THR B 1 226 ? -9.305 -6.938 5.855 1 98.81 226 THR B CA 1
ATOM 3992 C C . THR B 1 226 ? -10.21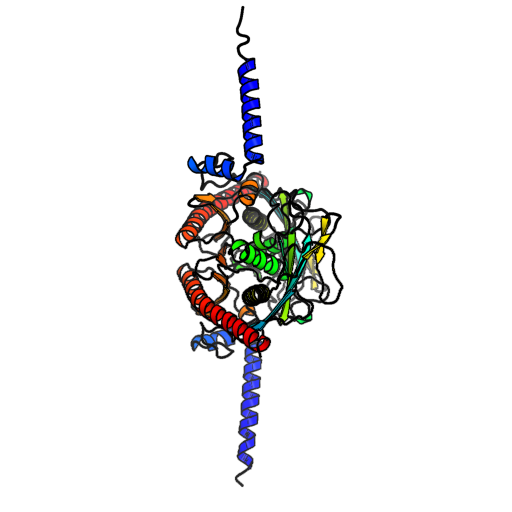1 -6.781 7.078 1 98.81 226 THR B C 1
ATOM 3994 O O . THR B 1 226 ? -11.344 -7.262 7.082 1 98.81 226 THR B O 1
ATOM 3997 N N . CYS B 1 227 ? -9.734 -6.18 8.109 1 98.81 227 CYS B N 1
ATOM 3998 C CA . CYS B 1 227 ? -10.492 -5.859 9.32 1 98.81 227 CYS B CA 1
ATOM 3999 C C . CYS B 1 227 ? -10.594 -4.352 9.516 1 98.81 227 CYS B C 1
ATOM 4001 O O . CYS B 1 227 ? -9.609 -3.631 9.352 1 98.81 227 CYS B O 1
ATOM 4003 N N . ALA B 1 228 ? -11.773 -3.908 9.781 1 98.44 228 ALA B N 1
ATOM 4004 C CA . ALA B 1 228 ? -11.977 -2.529 10.211 1 98.44 228 ALA B CA 1
ATOM 4005 C C . ALA B 1 228 ? -11.891 -2.416 11.734 1 98.44 228 ALA B C 1
ATOM 4007 O O . ALA B 1 228 ? -12.406 -3.273 12.453 1 98.44 228 ALA B O 1
ATOM 4008 N N . LEU B 1 229 ? -11.203 -1.416 12.195 1 97.88 229 LEU B N 1
ATOM 4009 C CA . LEU B 1 229 ? -11 -1.212 13.625 1 97.88 229 LEU B CA 1
ATOM 4010 C C . LEU B 1 229 ? -11.758 0.02 14.109 1 97.88 229 LEU B C 1
ATOM 4012 O O . LEU B 1 229 ? -11.508 1.133 13.641 1 97.88 229 LEU B O 1
ATOM 4016 N N . HIS B 1 230 ? -12.695 -0.126 14.992 1 96.25 230 HIS B N 1
ATOM 4017 C CA . HIS B 1 230 ? -13.445 0.975 15.578 1 96.25 230 HIS B CA 1
ATOM 4018 C C . HIS B 1 230 ? -13.531 0.835 17.094 1 96.25 230 HIS B C 1
ATOM 4020 O O . HIS B 1 230 ? -14.227 -0.049 17.609 1 96.25 230 HIS B O 1
ATOM 4026 N N . LYS B 1 231 ? -12.836 1.78 17.75 1 92 231 LYS B N 1
ATOM 4027 C CA . LYS B 1 231 ? -12.75 1.687 19.203 1 92 231 LYS B CA 1
ATOM 4028 C C . LYS B 1 231 ? -12.258 0.307 19.625 1 92 231 LYS B C 1
ATOM 4030 O O . LYS B 1 231 ? -11.195 -0.143 19.203 1 92 231 LYS B O 1
ATOM 4035 N N . ASP B 1 232 ? -12.977 -0.462 20.328 1 90.38 232 ASP B N 1
ATOM 4036 C CA . ASP B 1 232 ? -12.516 -1.762 20.812 1 90.38 232 ASP B CA 1
ATOM 4037 C C . ASP B 1 232 ? -13.047 -2.893 19.922 1 90.38 232 ASP B C 1
ATOM 4039 O O . ASP B 1 232 ? -12.859 -4.07 20.25 1 90.38 232 ASP B O 1
ATOM 4043 N N . ASN B 1 233 ? -13.672 -2.516 18.844 1 96 233 ASN B N 1
ATOM 4044 C CA . ASN B 1 233 ? -14.273 -3.525 17.984 1 96 233 ASN B CA 1
ATOM 4045 C C . ASN B 1 233 ? -13.414 -3.803 16.75 1 96 233 ASN B C 1
ATOM 4047 O O . ASN B 1 233 ? -12.859 -2.879 16.172 1 96 233 ASN B O 1
ATOM 4051 N N . VAL B 1 234 ? -13.203 -5.074 16.469 1 98.12 234 VAL B N 1
ATOM 4052 C CA . VAL B 1 234 ? -12.586 -5.535 15.219 1 98.12 234 VAL B CA 1
ATOM 4053 C C . VAL B 1 234 ? -13.648 -6.148 14.312 1 98.12 234 VAL B C 1
ATOM 4055 O O . VAL B 1 234 ? -14.281 -7.145 14.672 1 98.12 234 VAL B O 1
ATOM 4058 N N . LEU B 1 235 ? -13.922 -5.52 13.18 1 98.62 235 LEU B N 1
ATOM 4059 C CA . LEU B 1 235 ? -14.938 -5.977 12.234 1 98.62 235 LEU B CA 1
ATOM 4060 C C . LEU B 1 235 ? -14.297 -6.656 11.031 1 98.62 235 LEU B C 1
ATOM 4062 O O . LEU B 1 235 ? -13.586 -6.012 10.258 1 98.62 235 LEU B O 1
ATOM 4066 N N . ALA B 1 236 ? -14.547 -7.926 10.852 1 98.75 236 ALA B N 1
ATOM 4067 C CA . ALA B 1 236 ? -14 -8.672 9.719 1 98.75 236 ALA B CA 1
ATOM 4068 C C . ALA B 1 236 ? -14.758 -8.344 8.43 1 98.75 236 ALA B C 1
ATOM 4070 O O . ALA B 1 236 ? -15.984 -8.227 8.438 1 98.75 236 ALA B O 1
ATOM 4071 N N . ASP B 1 237 ? -14.023 -8.156 7.285 1 98.75 237 ASP B N 1
ATOM 4072 C CA . ASP B 1 237 ? -14.617 -8.016 5.957 1 98.75 237 ASP B CA 1
ATOM 4073 C C . ASP B 1 237 ? -15.633 -6.879 5.93 1 98.75 237 ASP B C 1
ATOM 4075 O O . ASP B 1 237 ? -16.828 -7.105 5.691 1 98.75 237 ASP B O 1
ATOM 4079 N N . PRO B 1 238 ? -15.148 -5.676 6.164 1 98.69 238 PRO B N 1
ATOM 4080 C CA . PRO B 1 238 ? -16.078 -4.539 6.195 1 98.69 238 PRO B CA 1
ATOM 4081 C C . PRO B 1 238 ? -16.719 -4.258 4.836 1 98.69 238 PRO B C 1
ATOM 4083 O O . PRO B 1 238 ? -16.078 -4.461 3.799 1 98.69 238 PRO B O 1
ATOM 4086 N N . THR B 1 239 ? -17.984 -3.762 4.828 1 97.88 239 THR B N 1
ATOM 4087 C CA . THR B 1 239 ? -18.656 -3.268 3.635 1 97.88 239 THR B CA 1
ATOM 4088 C C . THR B 1 239 ? -18.141 -1.884 3.254 1 97.88 239 THR B C 1
ATOM 4090 O O . THR B 1 239 ? -17.422 -1.25 4.027 1 97.88 239 THR B O 1
ATOM 4093 N N . ALA B 1 240 ? -18.484 -1.49 2.066 1 96.75 240 ALA B N 1
ATOM 4094 C CA . ALA B 1 240 ? -18.125 -0.142 1.635 1 96.75 240 ALA B CA 1
ATOM 4095 C C . ALA B 1 240 ? -18.688 0.908 2.59 1 96.75 240 ALA B C 1
ATOM 4097 O O . ALA B 1 240 ? -18.031 1.917 2.865 1 96.75 240 ALA B O 1
ATOM 4098 N N . GLU B 1 241 ? -19.891 0.755 3.074 1 95.19 241 GLU B N 1
ATOM 4099 C CA . GLU B 1 241 ? -20.5 1.682 4.023 1 95.19 241 GLU B CA 1
ATOM 4100 C C . GLU B 1 241 ? -19.672 1.765 5.312 1 95.19 241 GLU B C 1
ATOM 4102 O O . GLU B 1 241 ? -19.406 2.859 5.809 1 95.19 241 GLU B O 1
ATOM 4107 N N . GLU B 1 242 ? -19.312 0.617 5.832 1 97.06 242 GLU B N 1
ATOM 4108 C CA . GLU B 1 242 ? -18.484 0.581 7.035 1 97.06 242 GLU B CA 1
ATOM 4109 C C . GLU B 1 242 ? -17.141 1.255 6.797 1 97.06 242 GLU B C 1
ATOM 4111 O O . GLU B 1 242 ? -16.656 1.994 7.656 1 97.06 242 GLU B O 1
ATOM 4116 N N . GLU B 1 243 ? -16.531 0.992 5.598 1 95.69 243 GLU B N 1
ATOM 4117 C CA . GLU B 1 243 ? -15.234 1.565 5.25 1 95.69 243 GLU B CA 1
ATOM 4118 C C . GLU B 1 243 ? -15.328 3.08 5.09 1 95.69 243 GLU B C 1
ATOM 4120 O O . GLU B 1 243 ? -14.328 3.785 5.227 1 95.69 243 GLU B O 1
ATOM 4125 N N . SER B 1 244 ? -16.484 3.602 4.758 1 92.75 244 SER B N 1
ATOM 4126 C CA . SER B 1 244 ? -16.672 5.043 4.613 1 92.75 244 SER B CA 1
ATOM 4127 C C . SER B 1 244 ? -16.75 5.73 5.973 1 92.75 244 SER B C 1
ATOM 4129 O O . SER B 1 244 ? -16.5 6.93 6.086 1 92.75 244 SER B O 1
ATOM 4131 N N . ILE B 1 245 ? -17.141 4.949 7.004 1 93.69 245 ILE B N 1
ATOM 4132 C CA . ILE B 1 245 ? -17.344 5.48 8.344 1 93.69 245 ILE B CA 1
ATOM 4133 C C . ILE B 1 245 ? -16.078 5.254 9.18 1 93.69 245 ILE B C 1
ATOM 4135 O O . ILE B 1 245 ? -15.617 6.156 9.883 1 93.69 245 ILE B O 1
ATOM 4139 N N . ILE B 1 246 ? -15.539 4 9.062 1 94.31 246 ILE B N 1
ATOM 4140 C CA . ILE B 1 246 ? -14.359 3.611 9.836 1 94.31 246 ILE B CA 1
ATOM 4141 C C . ILE B 1 246 ? -13.094 3.932 9.031 1 94.31 246 ILE B C 1
ATOM 4143 O O . ILE B 1 246 ? -12.969 3.539 7.871 1 94.31 246 ILE B O 1
ATOM 4147 N N . GLU B 1 247 ? -12.148 4.578 9.648 1 88.88 247 GLU B N 1
ATOM 4148 C CA . GLU B 1 247 ? -10.984 5.055 8.906 1 88.88 247 GLU B CA 1
ATOM 4149 C C . GLU B 1 247 ? -9.781 4.133 9.117 1 88.88 247 GLU B C 1
ATOM 4151 O O . GLU B 1 247 ? -8.758 4.281 8.453 1 88.88 247 GLU B O 1
ATOM 4156 N N . THR B 1 248 ? -9.891 3.219 10.047 1 95.12 248 THR B N 1
ATOM 4157 C CA . THR B 1 248 ? -8.75 2.379 10.383 1 95.12 248 THR B CA 1
ATOM 4158 C C . THR B 1 248 ? -8.977 0.942 9.93 1 95.12 248 THR B C 1
ATOM 4160 O O . THR B 1 248 ? -9.953 0.306 10.328 1 95.12 248 THR B O 1
ATOM 4163 N N . PHE B 1 249 ? -8.023 0.449 9.141 1 97.06 249 PHE B N 1
ATOM 4164 C CA . PHE B 1 249 ? -8.109 -0.905 8.609 1 97.06 249 PHE B CA 1
ATOM 4165 C C . PHE B 1 249 ? -6.777 -1.626 8.734 1 97.06 249 PHE B C 1
ATOM 4167 O O . PHE B 1 249 ? -5.719 -0.989 8.742 1 97.06 249 PHE B O 1
ATOM 4174 N N . VAL B 1 250 ? -6.883 -2.914 8.852 1 98.25 250 VAL B N 1
ATOM 4175 C CA . VAL B 1 250 ? -5.734 -3.809 8.758 1 98.25 250 VAL B CA 1
ATOM 4176 C C . VAL B 1 250 ? -6.047 -4.949 7.793 1 98.25 250 VAL B C 1
ATOM 4178 O O . VAL B 1 250 ? -7.078 -5.613 7.918 1 98.25 250 VAL B O 1
ATOM 4181 N N . THR B 1 251 ? -5.254 -5.129 6.824 1 98.75 251 THR B N 1
ATOM 4182 C CA . THR B 1 251 ? -5.355 -6.262 5.91 1 98.75 251 THR B CA 1
ATOM 4183 C C . THR B 1 251 ? -4.207 -7.242 6.137 1 98.75 251 THR B C 1
ATOM 4185 O O . THR B 1 251 ? -3.041 -6.848 6.16 1 98.75 251 THR B O 1
ATOM 4188 N N . VAL B 1 252 ? -4.559 -8.484 6.328 1 98.62 252 VAL B N 1
ATOM 4189 C CA . VAL B 1 252 ? -3.582 -9.531 6.586 1 98.62 252 VAL B CA 1
ATOM 4190 C C . VAL B 1 252 ? -3.693 -10.617 5.512 1 98.62 252 VAL B C 1
ATOM 4192 O O . VAL B 1 252 ? -4.789 -11.094 5.215 1 98.62 252 VAL B O 1
ATOM 4195 N N . ALA B 1 253 ? -2.602 -10.938 4.875 1 98.56 253 ALA B N 1
ATOM 4196 C CA . ALA B 1 253 ? -2.547 -12.062 3.949 1 98.56 253 ALA B CA 1
ATOM 4197 C C . ALA B 1 253 ? -1.676 -13.188 4.5 1 98.56 253 ALA B C 1
ATOM 4199 O O . ALA B 1 253 ? -0.526 -12.961 4.887 1 98.56 253 ALA B O 1
ATOM 4200 N N . LEU B 1 254 ? -2.242 -14.344 4.551 1 98.06 254 LEU B N 1
ATOM 4201 C CA . LEU B 1 254 ? -1.554 -15.531 5.035 1 98.06 254 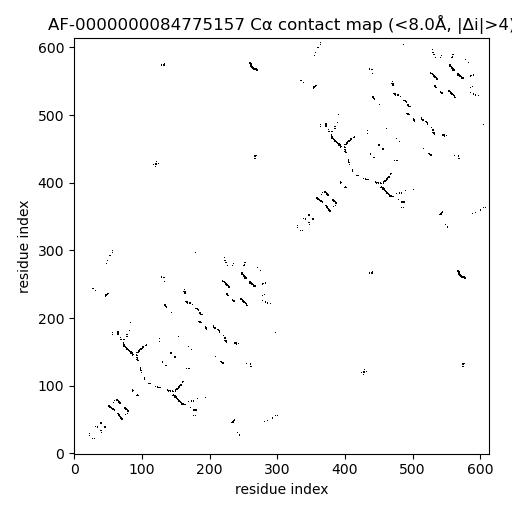LEU B CA 1
ATOM 4202 C C . LEU B 1 254 ? -1.498 -16.609 3.951 1 98.06 254 LEU B C 1
ATOM 4204 O O . LEU B 1 254 ? -2.412 -16.719 3.131 1 98.06 254 LEU B O 1
ATOM 4208 N N . ASP B 1 255 ? -0.403 -17.359 3.949 1 96.38 255 ASP B N 1
ATOM 4209 C CA . ASP B 1 255 ? -0.328 -18.469 3.002 1 96.38 255 ASP B CA 1
ATOM 4210 C C . ASP B 1 255 ? -0.986 -19.719 3.572 1 96.38 255 ASP B C 1
ATOM 4212 O O . ASP B 1 255 ? -1.6 -19.672 4.641 1 96.38 255 ASP B O 1
ATOM 4216 N N . SER B 1 256 ? -0.898 -20.828 2.881 1 95 256 SER B N 1
ATOM 4217 C CA . SER B 1 256 ? -1.588 -22.078 3.227 1 95 256 SER B CA 1
ATOM 4218 C C . SER B 1 256 ? -1.064 -22.656 4.535 1 95 256 SER B C 1
ATOM 4220 O O . SER B 1 256 ? -1.715 -23.5 5.148 1 95 256 SER B O 1
ATOM 4222 N N . SER B 1 257 ? 0.086 -22.25 5.02 1 94.69 257 SER B N 1
ATOM 4223 C CA . SER B 1 257 ? 0.673 -22.719 6.27 1 94.69 257 SER B CA 1
ATOM 4224 C C . SER B 1 257 ? 0.496 -21.688 7.387 1 94.69 257 SER B C 1
ATOM 4226 O O . SER B 1 257 ? 1.175 -21.766 8.414 1 94.69 257 SER B O 1
ATOM 4228 N N . ASP B 1 258 ? -0.28 -20.703 7.133 1 96.25 258 ASP B N 1
ATOM 4229 C CA . ASP B 1 258 ? -0.633 -19.656 8.094 1 96.25 258 ASP B CA 1
ATOM 4230 C C . ASP B 1 258 ? 0.553 -18.734 8.359 1 96.25 258 ASP B C 1
ATOM 4232 O O . ASP B 1 258 ? 0.676 -18.188 9.453 1 96.25 258 ASP B O 1
ATOM 4236 N N . ARG B 1 259 ? 1.445 -18.703 7.488 1 95.38 259 ARG B N 1
ATOM 4237 C CA . ARG B 1 259 ? 2.564 -17.766 7.629 1 95.38 259 ARG B CA 1
ATOM 4238 C C . ARG B 1 259 ? 2.205 -16.391 7.082 1 95.38 259 ARG B C 1
ATOM 4240 O O . ARG B 1 259 ? 1.503 -16.281 6.074 1 95.38 259 ARG B O 1
ATOM 4247 N N . LEU B 1 260 ? 2.717 -15.328 7.703 1 97 260 LEU B N 1
ATOM 4248 C CA . LEU B 1 260 ? 2.379 -13.945 7.391 1 97 260 LEU B CA 1
ATOM 4249 C C . LEU B 1 260 ? 3.08 -13.492 6.117 1 97 260 LEU B C 1
ATOM 4251 O O . LEU B 1 260 ? 4.281 -13.219 6.129 1 97 260 LEU B O 1
ATOM 4255 N N . VAL B 1 261 ? 2.369 -13.383 5.039 1 96.94 261 VAL B N 1
ATOM 4256 C CA . VAL B 1 261 ? 2.896 -12.953 3.748 1 96.94 261 VAL B CA 1
ATOM 4257 C C . VAL B 1 261 ? 2.885 -11.43 3.672 1 96.94 261 VAL B C 1
ATOM 4259 O O . VAL B 1 261 ? 3.842 -10.812 3.193 1 96.94 261 VAL B O 1
ATOM 4262 N N . SER B 1 262 ? 1.809 -10.867 4.133 1 98.06 262 SER B N 1
ATOM 4263 C CA . SER B 1 262 ? 1.65 -9.414 4.051 1 98.06 262 SER B CA 1
ATOM 4264 C C . SER B 1 262 ? 0.794 -8.891 5.195 1 98.06 262 SER B C 1
ATOM 4266 O O . SER B 1 262 ? -0.095 -9.586 5.688 1 98.06 262 SER B O 1
ATOM 4268 N N . ILE B 1 263 ? 1.025 -7.754 5.668 1 98.06 263 ILE B N 1
ATOM 4269 C CA . ILE B 1 263 ? 0.19 -6.996 6.594 1 98.06 263 ILE B CA 1
ATOM 4270 C C . ILE B 1 263 ? 0.202 -5.52 6.211 1 98.06 263 ILE B C 1
ATOM 4272 O O . ILE B 1 263 ? 1.254 -4.965 5.887 1 98.06 263 ILE B O 1
ATOM 4276 N N . GLN B 1 264 ? -0.951 -4.953 6.125 1 98.06 264 GLN B N 1
ATOM 4277 C CA . GLN B 1 264 ? -1.089 -3.555 5.73 1 98.06 264 GLN B CA 1
ATOM 4278 C C . GLN B 1 264 ? -2.014 -2.803 6.68 1 98.06 264 GLN B C 1
ATOM 4280 O O . GLN B 1 264 ? -3.197 -3.129 6.793 1 98.06 264 GLN B O 1
ATOM 4285 N N . LYS B 1 265 ? -1.523 -1.894 7.391 1 97.81 265 LYS B N 1
ATOM 4286 C CA . LYS B 1 265 ? -2.234 -0.842 8.109 1 97.81 265 LYS B CA 1
ATOM 4287 C C . LYS B 1 265 ? -1.838 0.54 7.602 1 97.81 265 LYS B C 1
ATOM 4289 O O . LYS B 1 265 ? -0.944 1.18 8.156 1 97.81 265 LYS B O 1
ATOM 4294 N N . PRO B 1 266 ? -2.518 1.003 6.621 1 94.62 266 PRO B N 1
ATOM 4295 C CA . PRO B 1 266 ? -2.051 2.188 5.895 1 94.62 266 PRO B CA 1
ATOM 4296 C C . PRO B 1 266 ? -2.125 3.459 6.738 1 94.62 266 PRO B C 1
ATOM 4298 O O . PRO B 1 266 ? -1.35 4.395 6.516 1 94.62 266 PRO B O 1
ATOM 4301 N N . GLY B 1 267 ? -3.043 3.602 7.594 1 94.75 267 GLY B N 1
ATOM 4302 C CA . GLY B 1 267 ? -3.275 4.777 8.422 1 94.75 267 GLY B CA 1
ATOM 4303 C C . GLY B 1 267 ? -4.398 4.586 9.422 1 94.75 267 GLY B C 1
ATOM 4304 O O . GLY B 1 267 ? -4.52 3.521 10.031 1 94.75 267 GLY B O 1
ATOM 4305 N N . GLY B 1 268 ? -5.113 5.656 9.633 1 89.81 268 GLY B N 1
ATOM 4306 C CA . GLY B 1 268 ? -6.172 5.59 10.625 1 89.81 268 GLY B CA 1
ATOM 4307 C C . GLY B 1 268 ? -5.664 5.758 12.047 1 89.81 268 GLY B C 1
ATOM 4308 O O . GLY B 1 268 ? -4.531 6.199 12.258 1 89.81 268 GLY B O 1
ATOM 4309 N N . GLY B 1 269 ? -6.559 5.504 13.008 1 89.25 269 GLY B N 1
ATOM 4310 C CA . GLY B 1 269 ? -6.16 5.609 14.398 1 89.25 269 GLY B CA 1
ATOM 4311 C C . GLY B 1 269 ? -5.035 4.66 14.773 1 89.25 269 GLY B C 1
ATOM 4312 O O . GLY B 1 269 ? -4.797 3.668 14.078 1 89.25 269 GLY B O 1
ATOM 4313 N N . VAL B 1 270 ? -4.371 5.008 15.773 1 88.44 270 VAL B N 1
ATOM 4314 C CA . VAL B 1 270 ? -3.277 4.176 16.266 1 88.44 270 VAL B CA 1
ATOM 4315 C C . VAL B 1 270 ? -3.807 2.795 16.641 1 88.44 270 VAL B C 1
ATOM 4317 O O . VAL B 1 270 ? -4.949 2.662 17.078 1 88.44 270 VAL B O 1
ATOM 4320 N N . THR B 1 271 ? -3.002 1.796 16.391 1 92.5 271 THR B N 1
ATOM 4321 C CA . THR B 1 271 ? -3.41 0.417 16.625 1 92.5 271 THR B CA 1
ATOM 4322 C C . THR B 1 271 ? -2.416 -0.288 17.547 1 92.5 271 THR B C 1
ATOM 4324 O O . THR B 1 271 ? -1.204 -0.106 17.406 1 92.5 271 THR B O 1
ATOM 4327 N N . SER B 1 272 ? -2.861 -1.065 18.422 1 93.06 272 SER B N 1
ATOM 4328 C CA . SER B 1 272 ? -2.016 -1.831 19.328 1 93.06 272 SER B CA 1
ATOM 4329 C C . SER B 1 272 ? -1.566 -3.143 18.703 1 93.06 272 SER B C 1
ATOM 4331 O O . SER B 1 272 ? -2.188 -3.623 17.75 1 93.06 272 SER B O 1
ATOM 4333 N N . MET B 1 273 ? -0.524 -3.693 19.297 1 92.25 273 MET B N 1
ATOM 4334 C CA . MET B 1 273 ? -0.049 -5 18.844 1 92.25 273 MET B CA 1
ATOM 4335 C C . MET B 1 273 ? -1.085 -6.082 19.141 1 92.25 273 MET B C 1
ATOM 4337 O O . MET B 1 273 ? -1.214 -7.043 18.375 1 92.25 273 MET B O 1
ATOM 4341 N N . ALA B 1 274 ? -1.786 -5.887 20.234 1 95.12 274 ALA B N 1
ATOM 4342 C CA . ALA B 1 274 ? -2.84 -6.84 20.578 1 95.12 274 ALA B CA 1
ATOM 4343 C C . ALA B 1 274 ? -3.912 -6.883 19.484 1 95.12 274 ALA B C 1
ATOM 4345 O O . ALA B 1 274 ? -4.398 -7.961 19.141 1 95.12 274 ALA B O 1
ATOM 4346 N N . THR B 1 275 ? -4.312 -5.727 19 1 96.56 275 THR B N 1
ATOM 4347 C CA . THR B 1 275 ? -5.309 -5.641 17.938 1 96.56 275 THR B CA 1
ATOM 4348 C C . THR B 1 275 ? -4.789 -6.281 16.656 1 96.56 275 THR B C 1
ATOM 4350 O O . THR B 1 275 ? -5.531 -6.973 15.953 1 96.56 275 THR B O 1
ATOM 4353 N N . ILE B 1 276 ? -3.506 -6.078 16.344 1 96.44 276 ILE B N 1
ATOM 4354 C CA . ILE B 1 276 ? -2.883 -6.688 15.18 1 96.44 276 ILE B CA 1
ATOM 4355 C C . ILE B 1 276 ? -2.945 -8.211 15.289 1 96.44 276 ILE B C 1
ATOM 4357 O O . ILE B 1 276 ? -3.287 -8.891 14.328 1 96.44 276 ILE B O 1
ATOM 4361 N N . LYS B 1 277 ? -2.637 -8.703 16.422 1 96.44 277 LYS B N 1
ATOM 4362 C CA . LYS B 1 277 ? -2.678 -10.141 16.672 1 96.44 277 LYS B CA 1
ATOM 4363 C C . LYS B 1 277 ? -4.09 -10.688 16.484 1 96.44 277 LYS B C 1
ATOM 4365 O O . LYS B 1 277 ? -4.277 -11.781 15.938 1 96.44 277 LYS B O 1
ATOM 4370 N N . THR B 1 278 ? -5.078 -9.93 16.984 1 97.88 278 THR B N 1
ATOM 4371 C CA . THR B 1 278 ? -6.473 -10.32 16.781 1 97.88 278 THR B CA 1
ATOM 4372 C C . THR B 1 278 ? -6.805 -10.414 15.297 1 97.88 278 THR B C 1
ATOM 4374 O O . THR B 1 278 ? -7.453 -11.375 14.867 1 97.88 278 THR B O 1
ATOM 4377 N N . CYS B 1 279 ? -6.352 -9.445 14.5 1 98.44 279 CYS B N 1
ATOM 4378 C CA . CYS B 1 279 ? -6.594 -9.445 13.055 1 98.44 279 CYS B CA 1
ATOM 4379 C C . CYS B 1 279 ? -5.949 -10.656 12.398 1 98.44 279 CYS B C 1
ATOM 4381 O O . CYS B 1 279 ? -6.547 -11.281 11.516 1 98.44 279 CYS B O 1
ATOM 4383 N N . ILE B 1 280 ? -4.758 -11.031 12.844 1 98.31 280 ILE B N 1
ATOM 4384 C CA . ILE B 1 280 ? -4.051 -12.18 12.297 1 98.31 280 ILE B CA 1
ATOM 4385 C C . ILE B 1 280 ? -4.812 -13.461 12.617 1 98.31 280 ILE B C 1
ATOM 4387 O O . ILE B 1 280 ? -4.957 -14.344 11.766 1 98.31 280 ILE B O 1
ATOM 4391 N N . THR B 1 281 ? -5.301 -13.562 13.844 1 98.44 281 THR B N 1
ATOM 4392 C CA . THR B 1 281 ? -6.078 -14.719 14.258 1 98.44 281 THR B CA 1
ATOM 4393 C C . THR B 1 281 ? -7.332 -14.867 13.398 1 98.44 281 THR B C 1
ATOM 4395 O O . THR B 1 281 ? -7.645 -15.961 12.922 1 98.44 281 THR B O 1
ATOM 4398 N N . LEU B 1 282 ? -8.023 -13.758 13.195 1 98.69 282 LEU B N 1
ATOM 4399 C CA . LEU B 1 282 ? -9.219 -13.773 12.352 1 98.69 282 LEU B CA 1
ATOM 4400 C C . LEU B 1 282 ? -8.867 -14.148 10.914 1 98.69 282 LEU B C 1
ATOM 4402 O O . LEU B 1 282 ? -9.625 -14.852 10.25 1 98.69 282 LEU B O 1
ATOM 4406 N N . ALA B 1 283 ? -7.734 -13.648 10.453 1 98.81 283 ALA B N 1
ATOM 4407 C CA . ALA B 1 283 ? -7.289 -13.938 9.094 1 98.81 283 ALA B CA 1
ATOM 4408 C C . ALA B 1 283 ? -7.016 -15.43 8.922 1 98.81 283 ALA B C 1
ATOM 4410 O O . ALA B 1 283 ? -7.266 -15.992 7.848 1 98.81 283 ALA B O 1
ATOM 4411 N N . LYS B 1 284 ? -6.473 -16.109 9.945 1 98.62 284 LYS B N 1
ATOM 4412 C CA . LYS B 1 284 ? -6.234 -17.547 9.898 1 98.62 284 LYS B CA 1
ATOM 4413 C C . LYS B 1 284 ? -7.535 -18.328 9.703 1 98.62 284 LYS B C 1
ATOM 4415 O O . LYS B 1 284 ? -7.609 -19.234 8.875 1 98.62 284 LYS B O 1
ATOM 4420 N N . GLU B 1 285 ? -8.492 -17.922 10.477 1 98.5 285 GLU B N 1
ATOM 4421 C CA . GLU B 1 285 ? -9.797 -18.562 10.352 1 98.5 285 GLU B CA 1
ATOM 4422 C C . GLU B 1 285 ? -10.383 -18.359 8.961 1 98.5 285 GLU B C 1
ATOM 4424 O O . GLU B 1 285 ? -10.906 -19.297 8.359 1 98.5 285 GLU B O 1
ATOM 4429 N N . ARG B 1 286 ? -10.289 -17.141 8.492 1 98.69 286 ARG B N 1
ATOM 4430 C CA . ARG B 1 286 ? -10.82 -16.812 7.172 1 98.69 286 ARG B CA 1
ATOM 4431 C C . ARG B 1 286 ? -10.086 -17.578 6.078 1 98.69 286 ARG B C 1
ATOM 4433 O O . ARG B 1 286 ? -10.703 -18.031 5.117 1 98.69 286 ARG B O 1
ATOM 4440 N N . ARG B 1 287 ? -8.82 -17.672 6.191 1 98.12 287 ARG B N 1
ATOM 4441 C CA . ARG B 1 287 ? -7.996 -18.391 5.23 1 98.12 287 ARG B CA 1
ATOM 4442 C C . ARG B 1 287 ? -8.461 -19.844 5.074 1 98.12 287 ARG B C 1
ATOM 4444 O O . ARG B 1 287 ? -8.586 -20.344 3.957 1 98.12 287 ARG B O 1
ATOM 4451 N N . HIS B 1 288 ? -8.75 -20.5 6.141 1 98.06 288 HIS B N 1
ATOM 4452 C CA . HIS B 1 288 ? -9.219 -21.875 6.105 1 98.06 288 HIS B CA 1
ATOM 4453 C C . HIS B 1 288 ? -10.555 -21.984 5.371 1 98.06 288 HIS B C 1
ATOM 4455 O O . HIS B 1 288 ? -10.734 -22.875 4.535 1 98.06 288 HIS B O 1
ATOM 4461 N N . LYS B 1 289 ? -11.406 -21.094 5.668 1 98.25 289 LYS B N 1
ATOM 4462 C CA . LYS B 1 289 ? -12.719 -21.094 5.035 1 98.25 289 LYS B CA 1
ATOM 4463 C C . LYS B 1 289 ? -12.602 -20.859 3.533 1 98.25 289 LYS B C 1
ATOM 4465 O O . LYS B 1 289 ? -13.273 -21.516 2.74 1 98.25 289 LYS B O 1
ATOM 4470 N N . LEU B 1 290 ? -11.797 -19.875 3.17 1 98.56 290 LEU B N 1
ATOM 4471 C CA . LEU B 1 290 ? -11.633 -19.547 1.759 1 98.56 290 LEU B CA 1
ATOM 4472 C C . LEU B 1 290 ? -10.992 -20.703 1 1 98.56 290 LEU B C 1
ATOM 4474 O O . LEU B 1 290 ? -11.352 -20.969 -0.149 1 98.56 290 LEU B O 1
ATOM 4478 N N . GLN B 1 291 ? -10.062 -21.344 1.625 1 97.75 291 GLN B N 1
ATOM 4479 C CA . GLN B 1 291 ? -9.445 -22.516 1.023 1 97.75 291 GLN B CA 1
ATOM 4480 C C . GLN B 1 291 ? -10.477 -23.609 0.753 1 97.75 291 GLN B C 1
ATOM 4482 O O . GLN B 1 291 ? -10.453 -24.234 -0.307 1 97.75 291 GLN B O 1
ATOM 4487 N N . GLU B 1 292 ? -11.336 -23.828 1.694 1 97.94 292 GLU B N 1
ATOM 4488 C CA . GLU B 1 292 ? -12.398 -24.812 1.531 1 97.94 292 GLU B CA 1
ATOM 4489 C C . GLU B 1 292 ? -13.328 -24.438 0.377 1 97.94 292 GLU B C 1
ATOM 4491 O O . GLU B 1 292 ? -13.68 -25.297 -0.441 1 97.94 292 GLU B O 1
ATOM 4496 N N . ILE B 1 293 ? -13.688 -23.234 0.343 1 98.06 293 ILE B N 1
ATOM 4497 C CA . ILE B 1 293 ? -14.578 -22.75 -0.706 1 98.06 293 ILE B CA 1
ATOM 4498 C C . ILE B 1 293 ? -13.922 -22.953 -2.072 1 98.06 293 ILE B C 1
ATOM 4500 O O . ILE B 1 293 ? -14.578 -23.422 -3.012 1 98.06 293 ILE B O 1
ATOM 4504 N N . LEU B 1 294 ? -12.672 -22.578 -2.195 1 97.69 294 LEU B N 1
ATOM 4505 C CA . LEU B 1 294 ? -11.938 -22.734 -3.445 1 97.69 294 LEU B CA 1
ATOM 4506 C C . LEU B 1 294 ? -11.867 -24.203 -3.855 1 97.69 294 LEU B C 1
ATOM 4508 O O . LEU B 1 294 ? -12.133 -24.547 -5.008 1 97.69 294 LEU B O 1
ATOM 4512 N N . MET B 1 295 ? -11.547 -25.094 -2.918 1 96.19 295 MET B N 1
ATOM 4513 C CA . MET B 1 295 ? -11.43 -26.516 -3.197 1 96.19 295 MET B CA 1
ATOM 4514 C C . MET B 1 295 ? -12.766 -27.094 -3.637 1 96.19 295 MET B C 1
ATOM 4516 O O . MET B 1 295 ? -12.82 -27.938 -4.539 1 96.19 295 MET B O 1
ATOM 4520 N N . ASP B 1 296 ? -13.805 -26.688 -2.994 1 96.69 296 ASP B N 1
ATOM 4521 C CA . ASP B 1 296 ? -15.141 -27.125 -3.381 1 96.69 296 ASP B CA 1
ATOM 4522 C C . ASP B 1 296 ? -15.453 -26.75 -4.828 1 96.69 296 ASP B C 1
ATOM 4524 O O . ASP B 1 296 ? -16.078 -27.516 -5.559 1 96.69 296 ASP B O 1
ATOM 4528 N N . SER B 1 297 ? -15.055 -25.578 -5.203 1 95.75 297 SER B N 1
ATOM 4529 C CA . SER B 1 297 ? -15.289 -25.094 -6.562 1 95.75 297 SER B CA 1
ATOM 4530 C C . SER B 1 297 ? -14.492 -25.906 -7.578 1 95.75 297 SER B C 1
ATOM 4532 O O . SER B 1 297 ? -14.961 -26.156 -8.688 1 95.75 297 SER B O 1
ATOM 4534 N N . VAL B 1 298 ? -13.305 -26.281 -7.242 1 94.56 298 VAL B N 1
ATOM 4535 C CA . VAL B 1 298 ? -12.461 -27.094 -8.109 1 94.56 298 VAL B CA 1
ATOM 4536 C C . VAL B 1 298 ? -13.094 -28.469 -8.312 1 94.56 298 VAL B C 1
ATOM 4538 O O . VAL B 1 298 ? -13.156 -28.969 -9.438 1 94.56 298 VAL B O 1
ATOM 4541 N N . GLU B 1 299 ? -13.586 -29.047 -7.258 1 93.44 299 GLU B N 1
ATOM 4542 C CA . GLU B 1 299 ? -14.211 -30.359 -7.316 1 93.44 299 GLU B CA 1
ATOM 4543 C C . GLU B 1 299 ? -15.484 -30.328 -8.156 1 93.44 299 GLU B C 1
ATOM 4545 O O . GLU B 1 299 ? -15.75 -31.25 -8.922 1 93.44 299 GLU B O 1
ATOM 4550 N N . ALA B 1 300 ? -16.203 -29.328 -7.969 1 91.44 300 ALA B N 1
ATOM 4551 C CA . ALA B 1 300 ? -17.453 -29.188 -8.719 1 91.44 300 ALA B CA 1
ATOM 4552 C C . ALA B 1 300 ? -17.188 -29.094 -10.219 1 91.44 300 ALA B C 1
ATOM 4554 O O . ALA B 1 300 ? -17.938 -29.641 -11.023 1 91.44 300 ALA B O 1
ATOM 4555 N N . MET B 1 301 ? -16.156 -28.469 -10.617 1 88.25 301 MET B N 1
ATOM 4556 C CA . MET B 1 301 ? -15.805 -28.312 -12.023 1 88.25 301 MET B CA 1
ATOM 4557 C C . MET B 1 301 ? -15.336 -29.625 -12.625 1 88.25 301 MET B C 1
ATOM 4559 O O . MET B 1 301 ? -15.625 -29.922 -13.781 1 88.25 301 MET B O 1
ATOM 4563 N N . GLU B 1 302 ? -14.625 -30.422 -11.828 1 83.88 302 GLU B N 1
ATOM 4564 C CA . GLU B 1 302 ? -14.133 -31.719 -12.297 1 83.88 302 GLU B CA 1
ATOM 4565 C C . GLU B 1 302 ? -15.281 -32.688 -12.539 1 83.88 302 GLU B C 1
ATOM 4567 O O . GLU B 1 302 ? -15.242 -33.469 -13.484 1 83.88 302 GLU B O 1
ATOM 4572 N N . VAL B 1 303 ? -16.297 -32.594 -11.773 1 80.31 303 VAL B N 1
ATOM 4573 C CA . VAL B 1 303 ? -17.453 -33.438 -11.93 1 80.31 303 VAL B CA 1
ATOM 4574 C C . VAL B 1 303 ? -18.219 -33.062 -13.188 1 80.31 303 VAL B C 1
ATOM 4576 O O . VAL B 1 303 ? -18.703 -33.938 -13.922 1 80.31 303 VAL B O 1
ATOM 4579 N N . ASP B 1 304 ? -18.266 -31.828 -13.445 1 74.06 304 ASP B N 1
ATOM 4580 C CA . ASP B 1 304 ? -19 -31.344 -14.609 1 74.06 304 ASP B CA 1
ATOM 4581 C C . ASP B 1 304 ? -18.281 -31.703 -15.906 1 74.06 304 ASP B C 1
ATOM 4583 O O . ASP B 1 304 ? -18.922 -31.891 -16.953 1 74.06 304 ASP B O 1
ATOM 4587 N N . GLN B 1 305 ? -16.969 -31.844 -15.859 1 70.12 305 GLN B N 1
ATOM 4588 C CA . GLN B 1 305 ? -16.188 -32.156 -17.047 1 70.12 305 GLN B CA 1
ATOM 4589 C C . GLN B 1 305 ? -16.203 -33.656 -17.328 1 70.12 305 GLN B C 1
ATOM 4591 O O . GLN B 1 305 ? -16.016 -34.094 -18.469 1 70.12 305 GLN B O 1
ATOM 4596 N N . THR B 1 306 ? -16.281 -34.531 -16.234 1 63.22 306 THR B N 1
ATOM 4597 C CA . THR B 1 306 ? -16.297 -35.969 -16.422 1 63.22 306 THR B CA 1
ATOM 4598 C C . THR B 1 306 ? -17.703 -36.469 -16.672 1 63.22 306 THR B C 1
ATOM 4600 O O . THR B 1 306 ? -17.891 -37.562 -17.25 1 63.22 306 THR B O 1
ATOM 4603 N N . GLY B 1 307 ? -18.766 -35.75 -16.375 1 50.31 307 GLY B N 1
ATOM 4604 C CA . GLY B 1 307 ? -20.109 -36.219 -16.656 1 50.31 307 GLY B CA 1
ATOM 4605 C C . GLY B 1 307 ? -20.656 -35.688 -17.969 1 50.31 307 GLY B C 1
ATOM 4606 O O . GLY B 1 307 ? -21.234 -36.438 -18.766 1 50.31 307 GLY B O 1
#